Protein AF-0000000080277580 (afdb_homodimer)

Organism: Amycolatopsis orientalis (NCBI:txid31958)

Nearest PDB structures (foldseek):
  2np5-assembly1_A  TM=8.749E-01  e=8.259E-09  Rhodococcus jostii RHA1
  2g3b-assembly1_A  TM=8.606E-01  e=6.725E-07  Rhodococcus jostii RHA1
  2nx4-assembly2_D  TM=8.175E-01  e=4.393E-07  Rhodococcus jostii RHA1
  5nim-assembly1_A  TM=7.765E-01  e=2.569E-05  Mycobacterium tuberculosis
  7w2q-assembly1_B  TM=7.195E-01  e=1.205E-05  Pseudomonas aeruginosa PAO1

Structure (mmCIF, N/CA/C/O backbone):
data_AF-0000000080277580-model_v1
#
loop_
_entity.id
_entity.type
_entity.pdbx_description
1 polymer 'Transcriptional regulator'
#
loop_
_atom_site.group_PDB
_atom_site.id
_atom_site.type_symbol
_atom_site.label_atom_id
_atom_site.label_alt_id
_atom_site.label_comp_id
_atom_site.label_asym_id
_atom_site.label_entity_id
_atom_site.label_seq_id
_atom_site.pdbx_PDB_ins_code
_atom_site.Cartn_x
_atom_site.Cartn_y
_atom_site.Cartn_z
_atom_site.occupancy
_atom_site.B_iso_or_equiv
_atom_site.auth_seq_id
_atom_site.auth_comp_id
_atom_site.auth_asym_id
_atom_site.auth_atom_id
_atom_site.pdbx_PDB_model_num
ATOM 1 N N . MET A 1 1 ? -43.25 19.156 6.129 1 36.81 1 MET A N 1
ATOM 2 C CA . MET A 1 1 ? -42.25 18.453 6.953 1 36.81 1 MET A CA 1
ATOM 3 C C . MET A 1 1 ? -40.844 18.859 6.551 1 36.81 1 MET A C 1
ATOM 5 O O . MET A 1 1 ? -40.531 18.906 5.363 1 36.81 1 MET A O 1
ATOM 9 N N . PRO A 1 2 ? -40.062 19.688 7.156 1 44.84 2 PRO A N 1
ATOM 10 C CA . PRO A 1 2 ? -38.75 20.203 6.73 1 44.84 2 PRO A CA 1
ATOM 11 C C . PRO A 1 2 ? -37.906 19.156 5.988 1 44.84 2 PRO A C 1
ATOM 13 O O . PRO A 1 2 ? -38.062 17.953 6.227 1 44.84 2 PRO A O 1
ATOM 16 N N . LYS A 1 3 ? -37.719 19.312 4.793 1 44.66 3 LYS A N 1
ATOM 17 C CA . LYS A 1 3 ? -37.062 18.344 3.914 1 44.66 3 LYS A CA 1
ATOM 18 C C . LYS A 1 3 ? -35.969 17.562 4.645 1 44.66 3 LYS A C 1
ATOM 20 O O . LYS A 1 3 ? -34.969 18.156 5.066 1 44.66 3 LYS A O 1
ATOM 25 N N . ILE A 1 4 ? -36.094 16.703 5.566 1 46.38 4 ILE A N 1
ATOM 26 C CA . ILE A 1 4 ? -35.156 15.789 6.207 1 46.38 4 ILE A CA 1
ATOM 27 C C . ILE A 1 4 ? -33.969 15.508 5.273 1 46.38 4 ILE A C 1
ATOM 29 O O . ILE A 1 4 ? -34.125 14.758 4.305 1 46.38 4 ILE A O 1
ATOM 33 N N . VAL A 1 5 ? -33.562 16.469 4.613 1 53.25 5 VAL A N 1
ATOM 34 C CA . VAL A 1 5 ? -32.281 16.25 3.963 1 53.25 5 VAL A CA 1
ATOM 35 C C . VAL A 1 5 ? -31.422 15.32 4.82 1 53.25 5 VAL A C 1
ATOM 37 O O . VAL A 1 5 ? -31.094 15.648 5.969 1 53.25 5 VAL A O 1
ATOM 40 N N . ASP A 1 6 ? -31.406 13.906 4.516 1 77.81 6 ASP A N 1
ATOM 41 C CA . ASP A 1 6 ? -30.875 12.734 5.199 1 77.81 6 ASP A CA 1
ATOM 42 C C . ASP A 1 6 ? -29.422 12.961 5.617 1 77.81 6 ASP A C 1
ATOM 44 O O . ASP A 1 6 ? -28.578 13.344 4.793 1 77.81 6 ASP A O 1
ATOM 48 N N . ARG A 1 7 ? -29.203 13.438 6.871 1 89.56 7 ARG A N 1
ATOM 49 C CA . ARG A 1 7 ? -27.922 13.602 7.539 1 89.56 7 ARG A CA 1
ATOM 50 C C . ARG A 1 7 ? -26.859 12.734 6.887 1 89.56 7 ARG A C 1
ATOM 52 O O . ARG A 1 7 ? -25.719 13.18 6.68 1 89.56 7 ARG A O 1
ATOM 59 N N . THR A 1 8 ? -27.344 11.75 6.43 1 91.12 8 THR A N 1
ATOM 60 C CA . THR A 1 8 ? -26.406 10.812 5.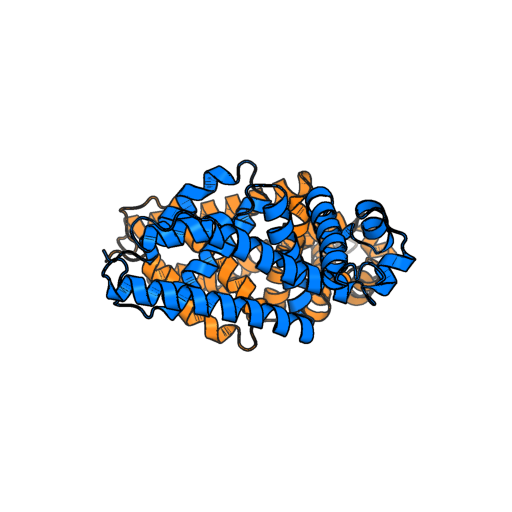809 1 91.12 8 THR A CA 1
ATOM 61 C C . THR A 1 8 ? -26 11.297 4.418 1 91.12 8 THR A C 1
ATOM 63 O O . THR A 1 8 ? -24.844 11.172 4.031 1 91.12 8 THR A O 1
ATOM 66 N N . GLU A 1 9 ? -26.875 11.883 3.746 1 93.31 9 GLU A N 1
ATOM 67 C CA . GLU A 1 9 ? -26.594 12.391 2.41 1 93.31 9 GLU A CA 1
ATOM 68 C C . GLU A 1 9 ? -25.609 13.562 2.467 1 93.31 9 GLU A C 1
ATOM 70 O O . GLU A 1 9 ? -24.719 13.672 1.628 1 93.31 9 GLU A O 1
ATOM 75 N N . ARG A 1 10 ? -25.781 14.391 3.451 1 94.5 10 ARG A N 1
ATOM 76 C CA . ARG A 1 10 ? -24.875 15.523 3.611 1 94.5 10 ARG A CA 1
ATOM 77 C C . ARG A 1 10 ? -23.484 15.062 3.992 1 94.5 10 ARG A C 1
ATOM 79 O O . ARG A 1 10 ? -22.484 15.586 3.477 1 94.5 10 ARG A O 1
ATOM 86 N N . ARG A 1 11 ? -23.438 14.102 4.859 1 96.12 11 ARG A N 1
ATOM 87 C CA . ARG A 1 11 ? -22.156 13.547 5.234 1 96.12 11 ARG A CA 1
ATOM 88 C C . ARG A 1 11 ? -21.438 12.953 4.023 1 96.12 11 ARG A C 1
ATOM 90 O O . ARG A 1 11 ? -20.219 13.102 3.873 1 96.12 11 ARG A O 1
ATOM 97 N N . ARG A 1 12 ? -22.203 12.367 3.146 1 96.25 12 ARG A N 1
ATOM 98 C CA . ARG A 1 12 ? -21.641 11.797 1.924 1 96.25 12 ARG A CA 1
ATOM 99 C C . ARG A 1 12 ? -21.109 12.891 1.013 1 96.25 12 ARG A C 1
ATOM 101 O O . ARG A 1 12 ? -20.016 12.75 0.439 1 96.25 12 ARG A O 1
ATOM 108 N N . GLU A 1 13 ? -21.812 13.898 0.918 1 96.19 13 GLU A N 1
ATOM 109 C CA . GLU A 1 13 ? -21.391 15.023 0.092 1 96.19 13 GLU A CA 1
ATOM 110 C C . GLU A 1 13 ? -20.094 15.625 0.609 1 96.19 13 GLU A C 1
ATOM 112 O O . GLU A 1 13 ? -19.188 15.93 -0.173 1 96.19 13 GLU A O 1
ATOM 117 N N . ILE A 1 14 ? -20.031 15.805 1.875 1 97.56 14 ILE A N 1
ATOM 118 C CA . ILE A 1 14 ? -18.844 16.391 2.512 1 97.56 14 ILE A CA 1
ATOM 119 C C . ILE A 1 14 ? -17.656 15.445 2.342 1 97.56 14 ILE A C 1
ATOM 121 O O . ILE A 1 14 ? -16.562 15.875 1.965 1 97.56 14 ILE A O 1
ATOM 125 N N . ALA A 1 15 ? -17.891 14.195 2.535 1 97.44 15 ALA A N 1
ATOM 126 C CA . ALA A 1 15 ? -16.828 13.211 2.359 1 97.44 15 ALA A CA 1
ATOM 127 C C . ALA A 1 15 ? -16.391 13.125 0.898 1 97.44 15 ALA A C 1
ATOM 129 O O . ALA A 1 15 ? -15.211 12.93 0.604 1 97.44 15 ALA A O 1
ATOM 130 N N . GLY A 1 16 ? -17.375 13.227 0.018 1 97.56 16 GLY A N 1
ATOM 131 C CA . GLY A 1 16 ? -17.047 13.281 -1.399 1 97.56 16 GLY A CA 1
ATOM 132 C C . GLY A 1 16 ? -16.156 14.453 -1.76 1 97.56 16 GLY A C 1
ATOM 133 O O . GLY A 1 16 ? -15.25 14.32 -2.584 1 97.56 16 GLY A O 1
ATOM 134 N N . ALA A 1 17 ? -16.422 15.57 -1.136 1 97.75 17 ALA A N 1
ATOM 135 C CA . ALA A 1 17 ? -15.586 16.75 -1.328 1 97.75 17 ALA A CA 1
ATOM 136 C C . ALA A 1 17 ? -14.156 16.484 -0.866 1 97.75 17 ALA A C 1
ATOM 138 O O . ALA A 1 17 ? -13.195 16.859 -1.539 1 97.75 17 ALA A O 1
ATOM 139 N N . LEU A 1 18 ? -14.047 15.844 0.278 1 97.69 18 LEU A N 1
ATOM 140 C CA . LEU A 1 18 ? -12.727 15.445 0.766 1 97.69 18 LEU A CA 1
ATOM 141 C C . LEU A 1 18 ? -12 14.602 -0.269 1 97.69 18 LEU A C 1
ATOM 143 O O . LEU A 1 18 ? -10.82 14.844 -0.562 1 97.69 18 LEU A O 1
ATOM 147 N N . LEU A 1 19 ? -12.672 13.656 -0.828 1 97.19 19 LEU A N 1
ATOM 148 C CA . LEU A 1 19 ? -12.062 12.758 -1.797 1 97.19 19 LEU A CA 1
ATOM 149 C C . LEU A 1 19 ? -11.633 13.516 -3.049 1 97.19 19 LEU A C 1
ATOM 151 O O . LEU A 1 19 ? -10.57 13.234 -3.619 1 97.19 19 LEU A O 1
ATOM 155 N N . ARG A 1 20 ? -12.375 14.469 -3.439 1 96.69 20 ARG A N 1
ATOM 156 C CA . ARG A 1 20 ? -12.008 15.273 -4.598 1 96.69 20 ARG A CA 1
ATOM 157 C C . ARG A 1 20 ? -10.75 16.078 -4.324 1 96.69 20 ARG A C 1
ATOM 159 O O . ARG A 1 20 ? -9.875 16.188 -5.184 1 96.69 20 ARG A O 1
ATOM 166 N N . ILE A 1 21 ? -10.648 16.609 -3.137 1 96.75 21 ILE A N 1
ATOM 167 C CA . ILE A 1 21 ? -9.453 17.344 -2.752 1 96.75 21 ILE A CA 1
ATOM 168 C C . ILE A 1 21 ? -8.242 16.422 -2.754 1 96.75 21 ILE A C 1
ATOM 170 O O . ILE A 1 21 ? -7.191 16.766 -3.299 1 96.75 21 ILE A O 1
ATOM 174 N N . VAL A 1 22 ? -8.445 15.25 -2.221 1 94.88 22 VAL A N 1
ATOM 175 C CA . VAL A 1 22 ? -7.359 14.281 -2.115 1 94.88 22 VAL A CA 1
ATOM 176 C C . VAL A 1 22 ? -6.891 13.875 -3.512 1 94.88 22 VAL A C 1
ATOM 178 O O . VAL A 1 22 ? -5.688 13.75 -3.758 1 94.88 22 VAL A O 1
ATOM 181 N N . ALA A 1 23 ? -7.789 13.742 -4.414 1 93.06 23 ALA A N 1
ATOM 182 C CA . ALA A 1 23 ? -7.461 13.344 -5.781 1 93.06 23 ALA A CA 1
ATOM 183 C C . ALA A 1 23 ? -6.574 14.391 -6.453 1 93.06 23 ALA A C 1
ATOM 185 O O . ALA A 1 23 ? -5.648 14.047 -7.195 1 93.06 23 ALA A O 1
ATOM 186 N N . ARG A 1 24 ? -6.773 15.602 -6.102 1 92.56 24 ARG A N 1
ATOM 187 C CA . ARG A 1 24 ? -6.117 16.688 -6.812 1 92.56 24 ARG A CA 1
ATOM 188 C C . ARG A 1 24 ? -4.863 17.156 -6.074 1 92.56 24 ARG A C 1
ATOM 190 O O . ARG A 1 24 ? -3.85 17.469 -6.699 1 92.56 24 ARG A O 1
ATOM 197 N N . GLU A 1 25 ? -5.008 17.141 -4.688 1 93.25 25 GLU A N 1
ATOM 198 C CA . GLU A 1 25 ? -3.996 17.859 -3.92 1 93.25 25 GLU A CA 1
ATOM 199 C C . GLU A 1 25 ? -3.377 16.969 -2.848 1 93.25 25 GLU A C 1
ATOM 201 O O . GLU A 1 25 ? -2.381 17.328 -2.223 1 93.25 25 GLU A O 1
ATOM 206 N N . GLY A 1 26 ? -3.906 15.859 -2.668 1 91.5 26 GLY A N 1
ATOM 207 C CA . GLY A 1 26 ? -3.391 14.953 -1.653 1 91.5 26 GLY A CA 1
ATOM 208 C C . GLY A 1 26 ? -4.031 15.156 -0.293 1 91.5 26 GLY A C 1
ATOM 209 O O . GLY A 1 26 ? -4.82 16.078 -0.103 1 91.5 26 GLY A O 1
ATOM 210 N N . VAL A 1 27 ? -3.762 14.305 0.64 1 89.88 27 VAL A N 1
ATOM 211 C CA . VAL A 1 27 ? -4.414 14.258 1.944 1 89.88 27 VAL A CA 1
ATOM 212 C C . VAL A 1 27 ? -3.996 15.469 2.775 1 89.88 27 VAL A C 1
ATOM 214 O O . VAL A 1 27 ? -4.766 15.953 3.605 1 89.88 27 VAL A O 1
ATOM 217 N N . GLU A 1 28 ? -2.836 15.953 2.494 1 86.12 28 GLU A N 1
ATOM 218 C CA . GLU A 1 28 ? -2.303 17.062 3.273 1 86.12 28 GLU A CA 1
ATOM 219 C C . GLU A 1 28 ? -3.102 18.344 3.027 1 86.12 28 GLU A C 1
ATOM 221 O O . GLU A 1 28 ? -3.057 19.281 3.832 1 86.12 28 GLU A O 1
ATOM 226 N N . ALA A 1 29 ? -3.824 18.406 2.012 1 92.44 29 ALA A N 1
ATOM 227 C CA . ALA A 1 29 ? -4.578 19.594 1.631 1 92.44 29 ALA A CA 1
ATOM 228 C C . ALA A 1 29 ? -5.953 19.609 2.293 1 92.44 29 ALA A C 1
ATOM 230 O O . ALA A 1 29 ? -6.691 20.594 2.182 1 92.44 29 ALA A O 1
ATOM 231 N N . VAL A 1 30 ? -6.242 18.578 2.992 1 93.94 30 VAL A N 1
ATOM 232 C CA . VAL A 1 30 ? -7.578 18.453 3.566 1 93.94 30 VAL A CA 1
ATOM 233 C C . VAL A 1 30 ? -7.641 19.203 4.895 1 93.94 30 VAL A C 1
ATOM 235 O O . VAL A 1 30 ? -6.812 18.984 5.781 1 93.94 30 VAL A O 1
ATOM 238 N N . SER A 1 31 ? -8.484 20.078 5 1 94.56 31 SER A N 1
ATOM 239 C CA . SER A 1 31 ? -8.883 20.797 6.207 1 94.56 31 SER A CA 1
ATOM 240 C C . SER A 1 31 ? -10.383 21.047 6.23 1 94.56 31 SER A C 1
ATOM 242 O O . SER A 1 31 ? -11.062 20.891 5.211 1 94.56 31 SER A O 1
ATOM 244 N N . VAL A 1 32 ? -10.859 21.375 7.383 1 94.75 32 VAL A N 1
ATOM 245 C CA . VAL A 1 32 ? -12.266 21.734 7.473 1 94.75 32 VAL A CA 1
ATOM 246 C C . VAL A 1 32 ? -12.586 22.859 6.492 1 94.75 32 VAL A C 1
ATOM 248 O O . VAL A 1 32 ? -13.594 22.812 5.785 1 94.75 32 VAL A O 1
ATOM 251 N N . ARG A 1 33 ? -11.711 23.812 6.398 1 96.12 33 ARG A N 1
ATOM 252 C CA . ARG A 1 33 ? -11.914 24.953 5.52 1 96.12 33 ARG A CA 1
ATOM 253 C C . ARG A 1 33 ? -11.906 24.531 4.055 1 96.12 33 ARG A C 1
ATOM 255 O O . ARG A 1 33 ? -12.805 24.891 3.289 1 96.12 33 ARG A O 1
ATOM 262 N N . SER A 1 34 ? -10.922 23.766 3.615 1 97.25 34 SER A N 1
ATOM 263 C CA . SER A 1 34 ? -10.836 23.359 2.221 1 97.25 34 SER A CA 1
ATOM 264 C C . SER A 1 34 ? -12.023 22.484 1.831 1 97.25 34 SER A C 1
ATOM 266 O O . SER A 1 34 ? -12.547 22.594 0.723 1 97.25 34 SER A O 1
ATOM 268 N N . VAL A 1 35 ? -12.445 21.594 2.738 1 98 35 VAL A N 1
ATOM 269 C CA . VAL A 1 35 ? -13.578 20.719 2.479 1 98 35 VAL A CA 1
ATOM 270 C C . VAL A 1 35 ? -14.859 21.531 2.371 1 98 35 VAL A C 1
ATOM 272 O O . VAL A 1 35 ? -15.703 21.281 1.505 1 98 35 VAL A O 1
ATOM 275 N N . ALA A 1 36 ? -14.977 22.484 3.275 1 97.56 36 ALA A N 1
ATOM 276 C CA . ALA A 1 36 ? -16.141 23.375 3.244 1 97.56 36 ALA A CA 1
ATOM 277 C C . ALA A 1 36 ? -16.25 24.094 1.901 1 97.56 36 ALA A C 1
ATOM 279 O O . ALA A 1 36 ? -17.312 24.078 1.265 1 97.56 36 ALA A O 1
ATOM 280 N N . VAL A 1 37 ? -15.188 24.641 1.445 1 98 37 VAL A N 1
ATOM 281 C CA . VAL A 1 37 ? -15.141 25.359 0.177 1 98 37 VAL A CA 1
ATOM 282 C C . VAL A 1 37 ? -15.492 24.422 -0.969 1 98 37 VAL A C 1
ATOM 284 O O . VAL A 1 37 ? -16.312 24.75 -1.822 1 98 37 VAL A O 1
ATOM 287 N N . GLU A 1 38 ? -14.953 23.266 -0.983 1 97.56 38 GLU A N 1
ATOM 288 C CA . GLU A 1 38 ? -15.18 22.281 -2.039 1 97.56 38 GLU A CA 1
ATOM 289 C C . GLU A 1 38 ? -16.641 21.812 -2.066 1 97.56 38 GLU A C 1
ATOM 291 O O . GLU A 1 38 ? -17.188 21.547 -3.135 1 97.56 38 GLU A O 1
ATOM 296 N N . ALA A 1 39 ? -17.234 21.734 -0.911 1 97.31 39 ALA A N 1
ATOM 297 C CA . ALA A 1 39 ? -18.594 21.234 -0.778 1 97.31 39 ALA A CA 1
ATOM 298 C C . ALA A 1 39 ? -19.625 22.344 -0.945 1 97.31 39 ALA A C 1
ATOM 300 O O . ALA A 1 39 ? -20.828 22.109 -0.945 1 97.31 39 ALA A O 1
ATOM 301 N N . GLY A 1 40 ? -19.141 23.594 -1 1 97.56 40 GLY A N 1
ATOM 302 C CA . GLY A 1 40 ? -20.047 24.719 -1.091 1 97.56 40 GLY A CA 1
ATOM 303 C C . GLY A 1 40 ? -20.797 25 0.205 1 97.56 40 GLY A C 1
ATOM 304 O O . GLY A 1 40 ? -21.969 25.344 0.191 1 97.56 40 GLY A O 1
ATOM 305 N N . LEU A 1 41 ? -20.125 24.719 1.245 1 97.06 41 LEU A N 1
ATOM 306 C CA . LEU A 1 41 ? -20.688 24.906 2.576 1 97.06 41 LEU A CA 1
ATOM 307 C C . LEU A 1 41 ? -19.844 25.859 3.398 1 97.06 41 LEU A C 1
ATOM 309 O O . LEU A 1 41 ? -18.719 26.188 3.008 1 97.06 41 LEU A O 1
ATOM 313 N N . SER A 1 42 ? -20.391 26.297 4.539 1 95.94 42 SER A N 1
ATOM 314 C CA . SER A 1 42 ? -19.594 27.016 5.523 1 95.94 42 SER A CA 1
ATOM 315 C C . SER A 1 42 ? -18.797 26.047 6.402 1 95.94 42 SER A C 1
ATOM 317 O O . SER A 1 42 ? -19.172 24.891 6.555 1 95.94 42 SER A O 1
ATOM 319 N N . ALA A 1 43 ? -17.703 26.531 6.965 1 95.06 43 ALA A N 1
ATOM 320 C CA . ALA A 1 43 ? -16.938 25.734 7.906 1 95.06 43 ALA A CA 1
ATOM 321 C C . ALA A 1 43 ? -17.797 25.266 9.07 1 95.06 43 ALA A C 1
ATOM 323 O O . ALA A 1 43 ? -17.672 24.125 9.531 1 95.06 43 ALA A O 1
ATOM 324 N N . GLY A 1 44 ? -18.672 26.109 9.508 1 94.88 44 GLY A N 1
ATOM 325 C CA . GLY A 1 44 ? -19.578 25.75 10.586 1 94.88 44 GLY A CA 1
ATOM 326 C C . GLY A 1 44 ? -20.531 24.625 10.227 1 94.88 44 GLY A C 1
ATOM 327 O O . GLY A 1 44 ? -20.812 23.75 11.055 1 94.88 44 GLY A O 1
ATOM 328 N N . ALA A 1 45 ? -21 24.641 9.078 1 94.75 45 ALA A N 1
ATOM 329 C CA . ALA A 1 45 ? -21.875 23.578 8.609 1 94.75 45 ALA A CA 1
ATOM 330 C C . ALA A 1 45 ? -21.156 22.234 8.602 1 94.75 45 ALA A C 1
ATOM 332 O O . ALA A 1 45 ? -21.719 21.219 9.023 1 94.75 45 ALA A O 1
ATOM 333 N N . VAL A 1 46 ? -19.922 22.172 8.117 1 96.62 46 VAL A N 1
ATOM 334 C CA . VAL A 1 46 ? -19.125 20.953 8.102 1 96.62 46 VAL A CA 1
ATOM 335 C C . VAL A 1 46 ? -18.938 20.438 9.531 1 96.62 46 VAL A C 1
ATOM 337 O O . VAL A 1 46 ? -19.047 19.25 9.789 1 96.62 46 VAL A O 1
ATOM 340 N N . GLN A 1 47 ? -18.75 21.344 10.398 1 95.62 47 GLN A N 1
ATOM 341 C CA . GLN A 1 47 ? -18.484 20.984 11.789 1 95.62 47 GLN A CA 1
ATOM 342 C C . GLN A 1 47 ? -19.719 20.391 12.461 1 95.62 47 GLN A C 1
ATOM 344 O O . GLN A 1 47 ? -19.609 19.609 13.398 1 95.62 47 GLN A O 1
ATOM 349 N N . LYS A 1 48 ? -20.875 20.766 11.977 1 95.56 48 LYS A N 1
ATOM 350 C CA . LYS A 1 48 ? -22.125 20.203 12.492 1 95.56 48 LYS A CA 1
ATOM 351 C C . LYS A 1 48 ? -22.219 18.719 12.164 1 95.56 48 LYS A C 1
ATOM 353 O O . LYS A 1 48 ? -22.812 17.953 12.922 1 95.56 48 LYS A O 1
ATOM 358 N N . TYR A 1 49 ? -21.578 18.328 11.117 1 96.06 49 TYR A N 1
ATOM 359 C CA . TYR A 1 49 ? -21.703 16.953 10.656 1 96.06 49 TYR A CA 1
ATOM 360 C C . TYR A 1 49 ? -20.5 16.125 11.078 1 96.06 49 TYR A C 1
ATOM 362 O O . TYR A 1 49 ? -20.609 14.898 11.211 1 96.06 49 TYR A O 1
ATOM 370 N N . PHE A 1 50 ? -19.375 16.766 11.211 1 96.69 50 PHE A N 1
ATOM 371 C CA . PHE A 1 50 ? -18.156 16.094 11.633 1 96.69 50 PHE A CA 1
ATOM 372 C C . PHE A 1 50 ? -17.453 16.875 12.734 1 96.69 50 PHE A C 1
ATOM 374 O O . PHE A 1 50 ? -16.953 17.984 12.484 1 96.69 50 PHE A O 1
ATOM 381 N N . SER A 1 51 ? -17.312 16.203 13.812 1 93.12 51 SER A N 1
ATOM 382 C CA . SER A 1 51 ? -16.766 16.875 14.992 1 93.12 51 SER A CA 1
ATOM 383 C C . SER A 1 51 ? -15.258 17.047 14.891 1 93.12 51 SER A C 1
ATOM 385 O O . SER A 1 51 ? -14.695 17.984 15.461 1 93.12 51 SER A O 1
ATOM 387 N N . THR A 1 52 ? -14.641 16.062 14.18 1 92.06 52 THR A N 1
ATOM 388 C CA . THR A 1 52 ? -13.188 16.125 14.039 1 92.06 52 THR A CA 1
ATOM 389 C C . THR A 1 52 ? -12.758 15.758 12.625 1 92.06 52 THR A C 1
ATOM 391 O O . THR A 1 52 ? -13.523 15.141 11.875 1 92.06 52 THR A O 1
ATOM 394 N N . LYS A 1 53 ? -11.594 16.156 12.297 1 89.62 53 LYS A N 1
ATOM 395 C CA . LYS A 1 53 ? -10.992 15.766 11.023 1 89.62 53 LYS A CA 1
ATOM 396 C C . LYS A 1 53 ? -10.906 14.242 10.906 1 89.62 53 LYS A C 1
ATOM 398 O O . LYS A 1 53 ? -11.117 13.68 9.828 1 89.62 53 LYS A O 1
ATOM 403 N N . GLU A 1 54 ? -10.703 13.609 11.984 1 88.62 54 GLU A N 1
ATOM 404 C CA . GLU A 1 54 ? -10.617 12.156 12.031 1 88.62 54 GLU A CA 1
ATOM 405 C C . GLU A 1 54 ? -11.961 11.508 11.688 1 88.62 54 GLU A C 1
ATOM 407 O O . GLU A 1 54 ? -12.008 10.531 10.938 1 88.62 54 GLU A O 1
ATOM 412 N N . ASP A 1 55 ? -12.938 12.062 12.219 1 93.56 55 ASP A N 1
ATOM 413 C CA . ASP A 1 55 ? -14.273 11.562 11.906 1 93.56 55 ASP A CA 1
ATOM 414 C C . ASP A 1 55 ? -14.57 11.688 10.414 1 93.56 55 ASP A C 1
ATOM 416 O O . ASP A 1 55 ? -15.164 10.789 9.82 1 93.56 55 ASP A O 1
ATOM 420 N N . LEU A 1 56 ? -14.188 12.805 9.922 1 95 56 LEU A N 1
ATOM 421 C CA . LEU A 1 56 ? -14.383 13.047 8.5 1 95 56 LEU A CA 1
ATOM 422 C C . LEU A 1 56 ? -13.609 12.039 7.66 1 95 56 LEU A C 1
ATOM 424 O O . LEU A 1 56 ? -14.148 11.461 6.719 1 95 56 LEU A O 1
ATOM 428 N N . PHE A 1 57 ? -12.406 11.742 8 1 92.38 57 PHE A N 1
ATOM 429 C CA . PHE A 1 57 ? -11.578 10.797 7.266 1 92.38 57 PHE A CA 1
ATOM 430 C C . PHE A 1 57 ? -12.117 9.383 7.391 1 92.38 57 PHE A C 1
ATOM 432 O O . PHE A 1 57 ? -12.141 8.633 6.41 1 92.38 57 PHE A O 1
ATOM 439 N N . ARG A 1 58 ? -12.539 9.023 8.523 1 92.75 58 ARG A N 1
ATOM 440 C CA . ARG A 1 58 ? -13.117 7.699 8.719 1 92.75 58 ARG A CA 1
ATOM 441 C C . ARG A 1 58 ? -14.352 7.504 7.836 1 92.75 58 ARG A C 1
ATOM 443 O O . ARG A 1 58 ? -14.508 6.449 7.215 1 92.75 58 ARG A O 1
ATOM 450 N N . PHE A 1 59 ? -15.117 8.516 7.828 1 95.56 59 PHE A N 1
ATOM 451 C CA . PHE A 1 59 ? -16.312 8.43 6.992 1 95.56 59 PHE A CA 1
ATOM 452 C C . PHE A 1 59 ? -15.93 8.375 5.516 1 95.56 59 PHE A C 1
ATOM 454 O O . PHE A 1 59 ? -16.562 7.66 4.734 1 95.56 59 PHE A O 1
ATOM 461 N N . ALA A 1 60 ? -14.938 9.133 5.121 1 95.94 60 ALA A N 1
ATOM 462 C CA . ALA A 1 60 ? -14.461 9.086 3.742 1 95.94 60 ALA A CA 1
ATOM 463 C C . ALA A 1 60 ? -13.977 7.684 3.371 1 95.94 60 ALA A C 1
ATOM 465 O O . ALA A 1 60 ? -14.234 7.207 2.266 1 95.94 60 ALA A O 1
ATOM 466 N N . LEU A 1 61 ? -13.32 7.031 4.258 1 93.75 61 LEU A N 1
ATOM 467 C CA . LEU A 1 61 ? -12.875 5.66 4.031 1 93.75 61 LEU A CA 1
ATOM 468 C C . LEU A 1 61 ? -14.07 4.727 3.84 1 93.75 61 LEU A C 1
ATOM 470 O O . LEU A 1 61 ? -14.07 3.893 2.932 1 93.75 61 LEU A O 1
ATOM 474 N N . ASP A 1 62 ? -15.055 4.887 4.668 1 93.56 62 ASP A N 1
ATOM 475 C CA . ASP A 1 62 ? -16.281 4.105 4.512 1 93.56 62 ASP A CA 1
ATOM 476 C C . ASP A 1 62 ? -16.922 4.359 3.148 1 93.56 62 ASP A C 1
ATOM 478 O O . ASP A 1 62 ? -17.422 3.43 2.514 1 93.56 62 ASP A O 1
ATOM 482 N N . LEU A 1 63 ? -16.875 5.574 2.805 1 95.5 63 LEU A N 1
ATOM 483 C CA . LEU A 1 63 ? -17.469 5.965 1.532 1 95.5 63 LEU A CA 1
ATOM 484 C C . LEU A 1 63 ? -16.75 5.297 0.367 1 95.5 63 LEU A C 1
ATOM 486 O O . LEU A 1 63 ? -17.375 4.941 -0.634 1 95.5 63 LEU A O 1
ATOM 490 N N . THR A 1 64 ? -15.43 5.121 0.454 1 95.31 64 THR A N 1
ATOM 491 C CA . THR A 1 64 ? -14.703 4.426 -0.597 1 95.31 64 THR A CA 1
ATOM 492 C C . THR A 1 64 ? -15.203 2.994 -0.749 1 95.31 64 THR A C 1
ATOM 494 O O . THR A 1 64 ? -15.305 2.48 -1.865 1 95.31 64 THR A O 1
ATOM 497 N N . SER A 1 65 ? -15.523 2.293 0.352 1 92.56 65 SER A N 1
ATOM 498 C CA . SER A 1 65 ? -16.094 0.948 0.309 1 92.56 65 SER A CA 1
ATOM 499 C C . SER A 1 65 ? -17.453 0.944 -0.38 1 92.56 65 SER A C 1
ATOM 501 O O . SER A 1 65 ? -17.75 0.047 -1.17 1 92.56 65 SER A O 1
ATOM 503 N N . GLU A 1 66 ? -18.188 1.97 -0.082 1 93.62 66 GLU A N 1
ATOM 504 C CA . GLU A 1 66 ? -19.516 2.092 -0.7 1 93.62 66 GLU A CA 1
ATOM 505 C C . GLU A 1 66 ? -19.406 2.277 -2.211 1 93.62 66 GLU A C 1
ATOM 507 O O . GLU A 1 66 ? -20.156 1.68 -2.973 1 93.62 66 GLU A O 1
ATOM 512 N N . PHE A 1 67 ? -18.531 3.146 -2.592 1 95.06 67 PHE A N 1
ATOM 513 C CA . PHE A 1 67 ? -18.312 3.383 -4.016 1 95.06 67 PHE A CA 1
ATOM 514 C C . PHE A 1 67 ? -17.906 2.096 -4.723 1 95.06 67 PHE A C 1
ATOM 516 O O . PHE A 1 67 ? -18.406 1.804 -5.816 1 95.06 67 PHE A O 1
ATOM 523 N N . LEU A 1 68 ? -17.062 1.312 -4.133 1 94.06 68 LEU A N 1
ATOM 524 C CA . LEU A 1 68 ? -16.641 0.052 -4.727 1 94.06 68 LEU A CA 1
ATOM 525 C C . LEU A 1 68 ? -17.797 -0.923 -4.844 1 94.06 68 LEU A C 1
ATOM 527 O O . LEU A 1 68 ? -17.969 -1.563 -5.883 1 94.06 68 LEU A O 1
ATOM 531 N N . GLU A 1 69 ? -18.562 -0.998 -3.799 1 92.62 69 GLU A N 1
ATOM 532 C CA . GLU A 1 69 ? -19.734 -1.871 -3.814 1 92.62 69 GLU A CA 1
ATOM 533 C C . GLU A 1 69 ? -20.719 -1.468 -4.918 1 92.62 69 GLU A C 1
ATOM 535 O O . GLU A 1 69 ? -21.281 -2.326 -5.594 1 92.62 69 GLU A O 1
ATOM 540 N N . GLN A 1 70 ? -20.859 -0.191 -5.086 1 94.94 70 GLN A N 1
ATOM 541 C CA . GLN A 1 70 ? -21.75 0.311 -6.133 1 94.94 70 GLN A CA 1
ATOM 542 C C . GLN A 1 70 ? -21.234 -0.07 -7.52 1 94.94 70 GLN A C 1
ATOM 544 O O . GLN A 1 70 ? -22.016 -0.469 -8.391 1 94.94 70 GLN A O 1
ATOM 549 N N . ARG A 1 71 ? -19.938 0.065 -7.727 1 95.25 71 ARG A N 1
ATOM 550 C CA . ARG A 1 71 ? -19.359 -0.343 -9 1 95.25 71 ARG A CA 1
ATOM 551 C C . ARG A 1 71 ? -19.547 -1.84 -9.234 1 95.25 71 ARG A C 1
ATOM 553 O O . ARG A 1 71 ? -19.828 -2.271 -10.352 1 95.25 71 ARG A O 1
ATOM 560 N N . TRP A 1 72 ? -19.391 -2.625 -8.172 1 92.69 72 TRP A N 1
ATOM 561 C CA . TRP A 1 72 ? -19.547 -4.074 -8.266 1 92.69 72 TRP A CA 1
ATOM 562 C C . TRP A 1 72 ? -20.969 -4.457 -8.633 1 92.69 72 TRP A C 1
ATOM 564 O O . TRP A 1 72 ? -21.188 -5.422 -9.367 1 92.69 72 TRP A O 1
ATOM 574 N N . GLU A 1 73 ? -21.938 -3.682 -8.18 1 92.69 73 GLU A N 1
ATOM 575 C CA . GLU A 1 73 ? -23.359 -3.977 -8.406 1 92.69 73 GLU A CA 1
ATOM 576 C C . GLU A 1 73 ? -23.719 -3.811 -9.875 1 92.69 73 GLU A C 1
ATOM 578 O O . GLU A 1 73 ? -24.672 -4.438 -10.359 1 92.69 73 GLU A O 1
ATOM 583 N N . THR A 1 74 ? -23.016 -3.033 -10.578 1 92.88 74 THR A N 1
ATOM 584 C CA . THR A 1 74 ? -23.391 -2.713 -11.961 1 92.88 74 THR A CA 1
ATOM 585 C C . THR A 1 74 ? -22.562 -3.541 -12.945 1 92.88 74 THR A C 1
ATOM 587 O O . THR A 1 74 ? -22.734 -3.424 -14.156 1 92.88 74 THR A O 1
ATOM 590 N N . LEU A 1 75 ? -21.719 -4.348 -12.398 1 92.5 75 LEU A N 1
ATOM 591 C CA . LEU A 1 75 ? -20.828 -5.109 -13.273 1 92.5 75 LEU A CA 1
ATOM 592 C C . LEU A 1 75 ? -21.578 -6.246 -13.953 1 92.5 75 LEU A C 1
ATOM 594 O O . LEU A 1 75 ? -22.469 -6.855 -13.359 1 92.5 75 LEU A O 1
ATOM 598 N N . ASP A 1 76 ? -21.203 -6.465 -15.203 1 90.56 76 ASP A N 1
ATOM 599 C CA . ASP A 1 76 ? -21.656 -7.652 -15.914 1 90.56 76 ASP A CA 1
ATOM 600 C C . ASP A 1 76 ? -21.234 -8.93 -15.195 1 90.56 76 ASP A C 1
ATOM 602 O O . ASP A 1 76 ? -20.047 -9.156 -14.977 1 90.56 76 ASP A O 1
ATOM 606 N N . ARG A 1 77 ? -22.156 -9.727 -14.812 1 87.75 77 ARG A N 1
ATOM 607 C CA . ARG A 1 77 ? -21.875 -10.922 -14.023 1 87.75 77 ARG A CA 1
ATOM 608 C C . ARG A 1 77 ? -21.828 -12.164 -14.906 1 87.75 77 ARG A C 1
ATOM 610 O O . ARG A 1 77 ? -21.812 -13.289 -14.398 1 87.75 77 ARG A O 1
ATOM 617 N N . SER A 1 78 ? -21.797 -11.977 -16.141 1 89 78 SER A N 1
ATOM 618 C CA . SER A 1 78 ? -21.75 -13.109 -17.062 1 89 78 SER A CA 1
ATOM 619 C C . SER A 1 78 ? -20.344 -13.711 -17.125 1 89 78 SER A C 1
ATOM 621 O O . SER A 1 78 ? -19.375 -13.07 -16.75 1 89 78 SER A O 1
ATOM 623 N N . GLY A 1 79 ? -20.219 -15.023 -17.547 1 87 79 GLY A N 1
ATOM 624 C CA . GLY A 1 79 ? -18.938 -15.703 -17.688 1 87 79 GLY A CA 1
ATOM 625 C C . GLY A 1 79 ? -18.562 -16.531 -16.484 1 87 79 GLY A C 1
ATOM 626 O O . GLY A 1 79 ? -19.391 -16.75 -15.594 1 87 79 GLY A O 1
ATOM 627 N N . ASP A 1 80 ? -17.312 -17.016 -16.484 1 87.19 80 ASP A N 1
ATOM 628 C CA . ASP A 1 80 ? -16.891 -17.844 -15.359 1 87.19 80 ASP A CA 1
ATOM 629 C C . ASP A 1 80 ? -16.469 -16.969 -14.172 1 87.19 80 ASP A C 1
ATOM 631 O O . ASP A 1 80 ? -16.297 -15.766 -14.305 1 87.19 80 ASP A O 1
ATOM 635 N N . LEU A 1 81 ? -16.422 -17.562 -13.055 1 89.12 81 LEU A N 1
ATOM 636 C CA . LEU A 1 81 ? -16.203 -16.891 -11.781 1 89.12 81 LEU A CA 1
ATOM 637 C C . LEU A 1 81 ? -14.828 -16.234 -11.734 1 89.12 81 LEU A C 1
ATOM 639 O O . LEU A 1 81 ? -14.641 -15.211 -11.07 1 89.12 81 LEU A O 1
ATOM 643 N N . LEU A 1 82 ? -13.883 -16.781 -12.484 1 89.12 82 LEU A N 1
ATOM 644 C CA . LEU A 1 82 ? -12.555 -16.172 -12.539 1 89.12 82 LEU A CA 1
ATOM 645 C C . LEU A 1 82 ? -12.594 -14.852 -13.297 1 89.12 82 LEU A C 1
ATOM 647 O O . LEU A 1 82 ? -12.016 -13.859 -12.852 1 89.12 82 LEU A O 1
ATOM 651 N N . ASP A 1 83 ? -13.297 -14.805 -14.391 1 90.31 83 ASP A N 1
ATOM 652 C CA . ASP A 1 83 ? -13.461 -13.578 -15.156 1 90.31 83 ASP A CA 1
ATOM 653 C C . ASP A 1 83 ? -14.172 -12.508 -14.328 1 90.31 83 ASP A C 1
ATOM 655 O O . ASP A 1 83 ? -13.805 -11.328 -14.375 1 90.31 83 ASP A O 1
ATOM 659 N N . LEU A 1 84 ? -15.156 -12.953 -13.664 1 91.56 84 LEU A N 1
ATOM 660 C CA . LEU A 1 84 ? -15.891 -12.031 -12.805 1 91.56 84 LEU A CA 1
ATOM 661 C C . LEU A 1 84 ? -14.992 -11.477 -11.703 1 91.56 84 LEU A C 1
ATOM 663 O O . LEU A 1 84 ? -15.016 -10.273 -11.43 1 91.56 84 LEU A O 1
ATOM 667 N N . LEU A 1 85 ? -14.188 -12.281 -11.086 1 92.94 85 LEU A N 1
ATOM 668 C CA . LEU A 1 85 ? -13.266 -11.844 -10.047 1 92.94 85 LEU A CA 1
ATOM 669 C C . LEU A 1 85 ? -12.297 -10.797 -10.586 1 92.94 85 LEU A C 1
ATOM 671 O O . LEU A 1 85 ? -12.031 -9.789 -9.938 1 92.94 85 LEU A O 1
ATOM 675 N N . LEU A 1 86 ? -11.828 -11.023 -11.773 1 93.88 86 LEU A N 1
ATOM 676 C CA . LEU A 1 86 ? -10.891 -10.086 -12.391 1 93.88 86 LEU A CA 1
ATOM 677 C C . LEU A 1 86 ? -11.562 -8.75 -12.664 1 93.88 86 LEU A C 1
ATOM 679 O O . LEU A 1 86 ? -10.953 -7.691 -12.469 1 93.88 86 LEU A O 1
ATOM 683 N N . ARG A 1 87 ? -12.805 -8.781 -13.062 1 94.81 87 ARG A N 1
ATOM 684 C CA . ARG A 1 87 ? -13.547 -7.543 -13.266 1 94.81 87 ARG A CA 1
ATOM 685 C C . ARG A 1 87 ? -13.734 -6.801 -11.945 1 94.81 87 ARG A C 1
ATOM 687 O O . ARG A 1 87 ? -13.602 -5.578 -11.891 1 94.81 87 ARG A O 1
ATOM 694 N N . LEU A 1 88 ? -14.078 -7.547 -10.914 1 93.88 88 LEU A N 1
ATOM 695 C CA . LEU A 1 88 ? -14.258 -6.961 -9.594 1 93.88 88 LEU A CA 1
ATOM 696 C C . LEU A 1 88 ? -12.969 -6.301 -9.109 1 93.88 88 LEU A C 1
ATOM 698 O O . LEU A 1 88 ? -12.992 -5.156 -8.648 1 93.88 88 LEU A O 1
ATOM 702 N N . VAL A 1 89 ? -11.82 -6.98 -9.281 1 96.25 89 VAL A N 1
ATOM 703 C CA . VAL A 1 89 ? -10.516 -6.469 -8.859 1 96.25 89 VAL A CA 1
ATOM 704 C C . VAL A 1 89 ? -10.164 -5.223 -9.672 1 96.25 89 VAL A C 1
ATOM 706 O O . VAL A 1 89 ? -9.656 -4.242 -9.125 1 96.25 89 VAL A O 1
ATOM 709 N N . THR A 1 90 ? -10.484 -5.227 -10.945 1 96.5 90 THR A N 1
ATOM 710 C CA . THR A 1 90 ? -10.172 -4.109 -11.828 1 96.5 90 THR A CA 1
ATOM 711 C C . THR A 1 90 ? -10.906 -2.846 -11.383 1 96.5 90 THR A C 1
ATOM 713 O O . THR A 1 90 ? -10.367 -1.741 -11.484 1 96.5 90 THR A O 1
ATOM 716 N N . GLU A 1 91 ? -12.062 -2.975 -10.773 1 96.12 91 GLU A N 1
ATOM 717 C CA . GLU A 1 91 ? -12.859 -1.837 -10.328 1 96.12 91 GLU A CA 1
ATOM 718 C C . GLU A 1 91 ? -12.211 -1.15 -9.125 1 96.12 91 GLU A C 1
ATOM 720 O O . GLU A 1 91 ? -12.586 -0.031 -8.773 1 96.12 91 GLU A O 1
ATOM 725 N N . ALA A 1 92 ? -11.297 -1.823 -8.523 1 96.38 92 ALA A N 1
ATOM 726 C CA . ALA A 1 92 ? -10.625 -1.261 -7.352 1 96.38 92 ALA A CA 1
ATOM 727 C C . ALA A 1 92 ? -9.328 -0.559 -7.746 1 96.38 92 ALA A C 1
ATOM 729 O O . ALA A 1 92 ? -8.672 0.053 -6.906 1 96.38 92 ALA A O 1
ATOM 730 N N . MET A 1 93 ? -8.93 -0.636 -9.047 1 98.25 93 MET A N 1
ATOM 731 C CA . MET A 1 93 ? -7.676 -0.045 -9.5 1 98.25 93 MET A CA 1
ATOM 732 C C . MET A 1 93 ? -7.836 1.45 -9.75 1 98.25 93 MET A C 1
ATOM 734 O O . MET A 1 93 ? 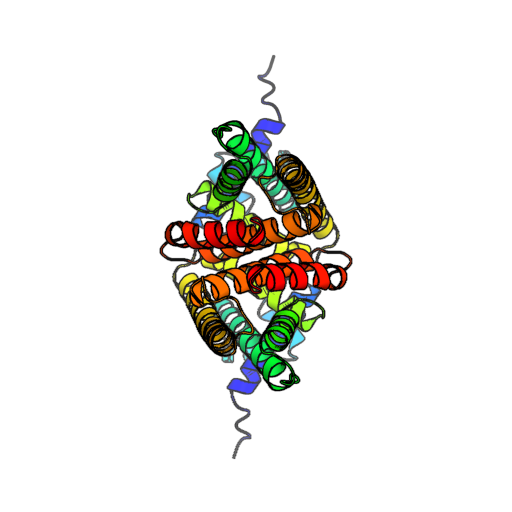-8.891 1.896 -10.219 1 98.25 93 MET A O 1
ATOM 738 N N . PRO A 1 94 ? -6.828 2.242 -9.422 1 97.75 94 PRO A N 1
ATOM 739 C CA . PRO A 1 94 ? -6.898 3.701 -9.539 1 97.75 94 PRO A CA 1
ATOM 740 C C . PRO A 1 94 ? -6.785 4.184 -10.984 1 97.75 94 PRO A C 1
ATOM 742 O O . PRO A 1 94 ? -5.836 4.891 -11.328 1 97.75 94 PRO A O 1
ATOM 745 N N . LEU A 1 95 ? -7.812 3.949 -11.789 1 97.25 95 LEU A N 1
ATOM 746 C CA . LEU A 1 95 ? -7.742 4.168 -13.227 1 97.25 95 LEU A CA 1
ATOM 747 C C . LEU A 1 95 ? -8.539 5.406 -13.633 1 97.25 95 LEU A C 1
ATOM 749 O O . LEU A 1 95 ? -8.609 5.746 -14.812 1 97.25 95 LEU A O 1
ATOM 753 N N . ASP A 1 96 ? -9.156 6.074 -12.688 1 95.69 96 ASP A N 1
ATOM 754 C CA . ASP A 1 96 ? -9.781 7.383 -12.875 1 95.69 96 ASP A CA 1
ATOM 755 C C . ASP A 1 96 ? -9.672 8.227 -11.602 1 95.69 96 ASP A C 1
ATOM 757 O O . ASP A 1 96 ? -9.125 7.777 -10.602 1 95.69 96 ASP A O 1
ATOM 761 N N . GLU A 1 97 ? -10.18 9.406 -11.688 1 94.38 97 GLU A N 1
ATOM 762 C CA . GLU A 1 97 ? -9.945 10.375 -10.617 1 94.38 97 GLU A CA 1
ATOM 763 C C . GLU A 1 97 ? -10.547 9.898 -9.297 1 94.38 97 GLU A C 1
ATOM 765 O O . GLU A 1 97 ? -9.906 9.977 -8.25 1 94.38 97 GLU A O 1
ATOM 770 N N . GLN A 1 98 ? -11.711 9.367 -9.344 1 95 98 GLN A N 1
ATOM 771 C CA . GLN A 1 98 ? -12.391 8.898 -8.141 1 95 98 GLN A CA 1
ATOM 772 C C . GLN A 1 98 ? -11.648 7.719 -7.516 1 95 98 GLN A C 1
ATOM 774 O O . GLN A 1 98 ? -11.383 7.707 -6.312 1 95 98 GLN A O 1
ATOM 779 N N . ARG A 1 99 ? -11.32 6.762 -8.32 1 97.12 99 ARG A N 1
ATOM 780 C CA . ARG A 1 99 ? -10.641 5.57 -7.812 1 97.12 99 ARG A CA 1
ATOM 781 C C . ARG A 1 99 ? -9.234 5.902 -7.32 1 97.12 99 ARG A C 1
ATOM 783 O O . ARG A 1 99 ? -8.758 5.316 -6.348 1 97.12 99 ARG A O 1
ATOM 790 N N . ARG A 1 100 ? -8.656 6.812 -7.98 1 96.44 100 ARG A N 1
ATOM 791 C CA . ARG A 1 100 ? -7.363 7.285 -7.492 1 96.44 100 ARG A CA 1
ATOM 792 C C . ARG A 1 100 ? -7.488 7.879 -6.094 1 96.44 100 ARG A C 1
ATOM 794 O O . ARG A 1 100 ? -6.691 7.57 -5.207 1 96.44 100 ARG A O 1
ATOM 801 N N . ALA A 1 101 ? -8.469 8.734 -5.906 1 96.75 101 ALA A N 1
ATOM 802 C CA . ALA A 1 101 ? -8.703 9.328 -4.59 1 96.75 101 ALA A CA 1
ATOM 803 C C . ALA A 1 101 ? -8.906 8.25 -3.531 1 96.75 101 ALA A C 1
ATOM 805 O O . ALA A 1 101 ? -8.406 8.359 -2.412 1 96.75 101 ALA A O 1
ATOM 806 N N . GLU A 1 102 ? -9.633 7.223 -3.918 1 96.75 102 GLU A N 1
ATOM 807 C CA . GLU A 1 102 ? -9.914 6.129 -2.996 1 96.75 102 GLU A CA 1
ATOM 808 C C . GLU A 1 102 ? -8.633 5.434 -2.549 1 96.75 102 GLU A C 1
ATOM 810 O O . GLU A 1 102 ? -8.414 5.242 -1.352 1 96.75 102 GLU A O 1
ATOM 815 N N . VAL A 1 103 ? -7.777 5.125 -3.488 1 96.75 103 VAL A N 1
ATOM 816 C CA . VAL A 1 103 ? -6.543 4.41 -3.174 1 96.75 103 VAL A CA 1
ATOM 817 C C . VAL A 1 103 ? -5.609 5.32 -2.379 1 96.75 103 VAL A C 1
ATOM 819 O O . VAL A 1 103 ? -4.938 4.871 -1.446 1 96.75 103 VAL A O 1
ATOM 822 N N . ILE A 1 104 ? -5.578 6.602 -2.688 1 95.81 104 ILE A N 1
ATOM 823 C CA . ILE A 1 104 ? -4.734 7.547 -1.968 1 95.81 104 ILE A CA 1
ATOM 824 C C . ILE A 1 104 ? -5.168 7.617 -0.505 1 95.81 104 ILE A C 1
ATOM 826 O O . ILE A 1 104 ? -4.336 7.523 0.4 1 95.81 104 ILE A O 1
ATOM 830 N N . VAL A 1 105 ? -6.465 7.758 -0.242 1 94.19 105 VAL A N 1
ATOM 831 C CA . VAL A 1 105 ? -6.977 7.891 1.118 1 94.19 105 VAL A CA 1
ATOM 832 C C . VAL A 1 105 ? -6.719 6.602 1.897 1 94.19 105 VAL A C 1
ATOM 834 O O . VAL A 1 105 ? -6.355 6.645 3.074 1 94.19 105 VAL A O 1
ATOM 837 N N . ILE A 1 106 ? -6.859 5.477 1.244 1 93.88 106 ILE A N 1
ATOM 838 C CA . ILE A 1 106 ? -6.645 4.191 1.901 1 93.88 106 ILE A CA 1
ATOM 839 C C . ILE A 1 106 ? -5.184 4.062 2.316 1 93.88 106 ILE A C 1
ATOM 841 O O . ILE A 1 106 ? -4.883 3.689 3.453 1 93.88 106 ILE A O 1
ATOM 845 N N . ASN A 1 107 ? -4.266 4.406 1.44 1 93 107 ASN A N 1
ATOM 846 C CA . ASN A 1 107 ? -2.84 4.348 1.756 1 93 107 ASN A CA 1
ATOM 847 C C . ASN A 1 107 ? -2.482 5.285 2.906 1 93 107 ASN A C 1
ATOM 849 O O . ASN A 1 107 ? -1.794 4.883 3.846 1 93 107 ASN A O 1
ATOM 853 N N . ALA A 1 108 ? -2.971 6.496 2.799 1 90.38 108 ALA A N 1
ATOM 854 C CA . ALA A 1 108 ? -2.676 7.5 3.822 1 90.38 108 ALA A CA 1
ATOM 855 C C . ALA A 1 108 ? -3.234 7.078 5.18 1 90.38 108 ALA A C 1
ATOM 857 O O . ALA A 1 108 ? -2.562 7.211 6.203 1 90.38 108 ALA A O 1
ATOM 858 N N . PHE A 1 109 ? -4.414 6.547 5.16 1 90.44 109 PHE A N 1
ATOM 859 C CA . PHE A 1 109 ? -5.043 6.133 6.41 1 90.44 109 PHE A CA 1
ATOM 860 C C . PHE A 1 109 ? -4.363 4.887 6.973 1 90.44 109 PHE A C 1
ATOM 862 O O . PHE A 1 109 ? -4.219 4.75 8.188 1 90.44 109 PHE A O 1
ATOM 869 N N . THR A 1 110 ? -3.953 3.986 6.098 1 93.19 110 THR A N 1
ATOM 870 C CA . THR A 1 110 ? -3.238 2.795 6.543 1 93.19 110 THR A CA 1
ATOM 871 C C . THR A 1 110 ? -1.932 3.176 7.234 1 93.19 110 THR A C 1
ATOM 873 O O . THR A 1 110 ? -1.602 2.637 8.289 1 93.19 110 THR A O 1
ATOM 876 N N . ALA A 1 111 ? -1.242 4.09 6.684 1 91.88 111 ALA A N 1
ATOM 877 C CA . ALA A 1 111 ? -0.005 4.57 7.289 1 91.88 111 ALA A CA 1
ATOM 878 C C . ALA A 1 111 ? -0.267 5.164 8.672 1 91.88 111 ALA A C 1
ATOM 880 O O . ALA A 1 111 ? 0.472 4.895 9.617 1 91.88 111 ALA A O 1
ATOM 881 N N . ARG A 1 112 ? -1.327 5.91 8.781 1 89.75 112 ARG A N 1
ATOM 882 C CA . ARG A 1 112 ? -1.679 6.531 10.055 1 89.75 112 ARG A CA 1
ATOM 883 C C . ARG A 1 112 ? -2.146 5.488 11.062 1 89.75 112 ARG A C 1
ATOM 885 O O . ARG A 1 112 ? -1.797 5.555 12.242 1 89.75 112 ARG A O 1
ATOM 892 N N . ALA A 1 113 ? -2.906 4.578 10.594 1 92.69 113 ALA A N 1
ATOM 893 C CA . ALA A 1 113 ? -3.492 3.541 11.438 1 92.69 113 ALA A CA 1
ATOM 894 C C . ALA A 1 113 ? -2.41 2.662 12.055 1 92.69 113 ALA A C 1
ATOM 896 O O . ALA A 1 113 ? -2.625 2.051 13.109 1 92.69 113 ALA A O 1
ATOM 897 N N . ALA A 1 114 ? -1.258 2.645 11.422 1 92.19 114 ALA A N 1
ATOM 898 C CA . ALA A 1 114 ? -0.165 1.794 11.883 1 92.19 114 ALA A CA 1
ATOM 899 C C . ALA A 1 114 ? 0.26 2.17 13.305 1 92.19 114 ALA A C 1
ATOM 901 O O . ALA A 1 114 ?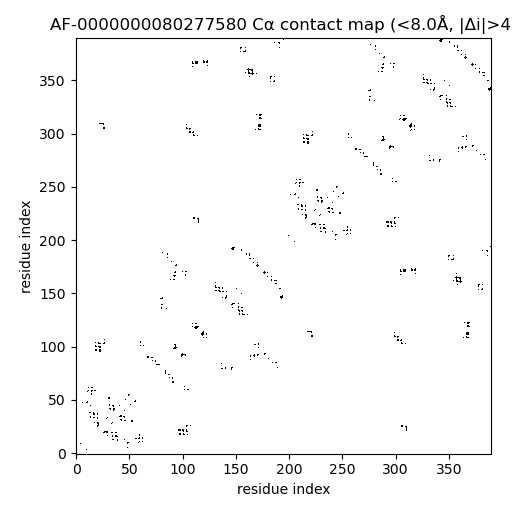 0.788 1.334 14.039 1 92.19 114 ALA A O 1
ATOM 902 N N . VAL A 1 115 ? -0.055 3.445 13.758 1 91.81 115 VAL A N 1
ATOM 903 C CA . VAL A 1 115 ? 0.416 3.891 15.062 1 91.81 115 VAL A CA 1
ATOM 904 C C . VAL A 1 115 ? -0.768 4.355 15.906 1 91.81 115 VAL A C 1
ATOM 906 O O . VAL A 1 115 ? -0.592 5.082 16.891 1 91.81 115 VAL A O 1
ATOM 909 N N . ARG A 1 116 ? -1.931 4.035 15.461 1 91.81 116 ARG A N 1
ATOM 910 C CA . ARG A 1 116 ? -3.158 4.371 16.188 1 91.81 116 ARG A CA 1
ATOM 911 C C . ARG A 1 116 ? -4.066 3.152 16.297 1 91.81 116 ARG A C 1
ATOM 913 O O . ARG A 1 116 ? -4.824 2.842 15.383 1 91.81 116 ARG A O 1
ATOM 920 N N . PRO A 1 117 ? -4.172 2.613 17.406 1 89.62 117 PRO A N 1
ATOM 921 C CA . PRO A 1 117 ? -4.859 1.331 17.562 1 89.62 117 PRO A CA 1
ATOM 922 C C . PRO A 1 117 ? -6.32 1.388 17.109 1 89.62 117 PRO A C 1
ATOM 924 O O . PRO A 1 117 ? -6.812 0.456 16.469 1 89.62 117 PRO A O 1
ATOM 927 N N . SER A 1 118 ? -6.965 2.455 17.438 1 87.69 118 SER A N 1
ATOM 928 C CA . SER A 1 118 ? -8.375 2.535 17.062 1 87.69 118 SER A CA 1
ATOM 929 C C . SER A 1 118 ? -8.547 2.605 15.555 1 87.69 118 SER A C 1
ATOM 931 O O . SER A 1 118 ? -9.477 2.023 15 1 87.69 118 SER A O 1
ATOM 933 N N . TRP A 1 119 ? -7.648 3.25 14.875 1 89.19 119 TRP A N 1
ATOM 934 C CA . TRP A 1 119 ? -7.688 3.322 13.422 1 89.19 119 TRP A CA 1
ATOM 935 C C . TRP A 1 119 ? -7.277 1.99 12.797 1 89.19 119 TRP A C 1
ATOM 937 O O . TRP A 1 119 ? -7.855 1.562 11.797 1 89.19 119 TRP A O 1
ATOM 947 N N . ALA A 1 120 ? -6.355 1.361 13.453 1 92.81 120 ALA A N 1
ATOM 948 C CA . ALA A 1 120 ? -5.898 0.061 12.969 1 92.81 120 ALA A CA 1
ATOM 949 C C . ALA A 1 120 ? -7.035 -0.957 12.977 1 92.81 120 ALA A C 1
ATOM 951 O O . ALA A 1 120 ? -7.188 -1.735 12.031 1 92.81 120 ALA A O 1
ATOM 952 N N . GLU A 1 121 ? -7.816 -0.928 13.984 1 91.94 121 GLU A N 1
ATOM 953 C CA . GLU A 1 121 ? -8.953 -1.836 14.086 1 91.94 121 GLU A CA 1
ATOM 954 C C . GLU A 1 121 ? -9.961 -1.592 12.961 1 91.94 121 GLU A C 1
ATOM 956 O O . GLU A 1 121 ? -10.516 -2.539 12.398 1 91.94 121 GLU A O 1
ATOM 961 N N . PHE A 1 122 ? -10.102 -0.334 12.688 1 88.94 122 PHE A N 1
ATOM 962 C CA . PHE A 1 122 ? -11.016 0.039 11.617 1 88.94 122 PHE A CA 1
ATOM 963 C C . PHE A 1 122 ? -10.531 -0.503 10.273 1 88.94 122 PHE A C 1
ATOM 965 O O . PHE A 1 122 ? -11.312 -1.102 9.523 1 88.94 122 PHE A O 1
ATOM 972 N N . ILE A 1 123 ? -9.305 -0.371 9.977 1 92.06 123 ILE A N 1
ATOM 973 C CA . ILE A 1 123 ? -8.711 -0.85 8.734 1 92.06 123 ILE A CA 1
ATOM 974 C C . ILE A 1 123 ? -8.758 -2.375 8.695 1 92.06 123 ILE A C 1
ATOM 976 O O . ILE A 1 123 ? -9.156 -2.963 7.684 1 92.06 123 ILE A O 1
ATOM 980 N N . ARG A 1 124 ? -8.453 -2.998 9.789 1 92.5 124 ARG A N 1
ATOM 981 C CA . ARG A 1 124 ? -8.438 -4.453 9.875 1 92.5 124 ARG A CA 1
ATOM 982 C C . ARG A 1 124 ? -9.82 -5.039 9.617 1 92.5 124 ARG A C 1
ATOM 984 O O . ARG A 1 124 ? -9.961 -6.012 8.875 1 92.5 124 ARG A O 1
ATOM 991 N N . THR A 1 125 ? -10.758 -4.426 10.164 1 91.25 125 THR A N 1
ATOM 992 C CA . THR A 1 125 ? -12.125 -4.906 10 1 91.25 125 THR A CA 1
ATOM 993 C C . THR A 1 125 ? -12.562 -4.812 8.547 1 91.25 125 THR A C 1
ATOM 995 O O . THR A 1 125 ? -13.203 -5.723 8.023 1 91.25 125 THR A O 1
ATOM 998 N N . GLY A 1 126 ? -12.242 -3.711 7.906 1 89.81 126 GLY A N 1
ATOM 999 C CA . GLY A 1 126 ? -12.539 -3.564 6.488 1 89.81 126 GLY A CA 1
ATOM 1000 C C . GLY A 1 126 ? -11.875 -4.625 5.629 1 89.81 126 GLY A C 1
ATOM 1001 O O . GLY A 1 126 ? -12.508 -5.199 4.746 1 89.81 126 GLY A O 1
ATOM 1002 N N . TYR A 1 127 ? -10.656 -4.91 5.926 1 90.75 127 TYR A N 1
ATOM 1003 C CA . TYR A 1 127 ? -9.93 -5.938 5.191 1 90.75 127 TYR A CA 1
ATOM 1004 C C . TYR A 1 127 ? -10.547 -7.312 5.426 1 90.75 127 TYR A C 1
ATOM 1006 O O . TYR A 1 127 ? -10.703 -8.102 4.488 1 90.75 127 TYR A O 1
ATOM 1014 N N . ASP A 1 128 ? -10.844 -7.566 6.672 1 92.56 128 ASP A N 1
ATOM 1015 C CA . ASP A 1 128 ? -11.422 -8.859 7.016 1 92.56 128 ASP A CA 1
ATOM 1016 C C . ASP A 1 128 ? -12.734 -9.094 6.27 1 92.56 128 ASP A C 1
ATOM 1018 O O . ASP A 1 128 ? -13 -10.203 5.801 1 92.56 128 ASP A O 1
ATOM 1022 N N . GLU A 1 129 ? -13.484 -8.07 6.137 1 91.75 129 GLU A N 1
ATOM 1023 C CA . GLU A 1 129 ? -14.734 -8.172 5.398 1 91.75 129 GLU A CA 1
ATOM 1024 C C . GLU A 1 129 ? -14.484 -8.469 3.924 1 91.75 129 GLU A C 1
ATOM 1026 O O . GLU A 1 129 ? -15.141 -9.336 3.342 1 91.75 129 GLU A O 1
ATOM 1031 N N . LEU A 1 130 ? -13.586 -7.793 3.344 1 91.75 130 LEU A N 1
ATOM 1032 C CA . LEU A 1 130 ? -13.242 -8.023 1.946 1 91.75 130 LEU A CA 1
ATOM 1033 C C . LEU A 1 130 ? -12.68 -9.43 1.748 1 91.75 130 LEU A C 1
ATOM 1035 O O . LEU A 1 130 ? -12.992 -10.086 0.756 1 91.75 130 LEU A O 1
ATOM 1039 N N . ALA A 1 131 ? -11.875 -9.828 2.695 1 94.06 131 ALA A N 1
ATOM 1040 C CA . ALA A 1 131 ? -11.297 -11.164 2.637 1 94.06 131 ALA A CA 1
ATOM 1041 C C . ALA A 1 131 ? -12.391 -12.234 2.701 1 94.06 131 ALA A C 1
ATOM 1043 O O . ALA A 1 131 ? -12.328 -13.234 1.979 1 94.06 131 ALA A O 1
ATOM 1044 N N . GLU A 1 132 ? -13.32 -11.977 3.502 1 94.81 132 GLU A N 1
ATOM 1045 C CA . GLU A 1 132 ? -14.422 -12.922 3.629 1 94.81 132 GLU A CA 1
ATOM 1046 C C . GLU A 1 132 ? -15.227 -13.016 2.336 1 94.81 132 GLU A C 1
ATOM 1048 O O . GLU A 1 132 ? -15.539 -14.109 1.866 1 94.81 132 GLU A O 1
ATOM 1053 N N . ILE A 1 133 ? -15.531 -11.922 1.776 1 91.25 133 ILE A N 1
ATOM 1054 C CA . ILE A 1 133 ? -16.281 -11.875 0.524 1 91.25 133 ILE A CA 1
ATOM 1055 C C . ILE A 1 133 ? -15.484 -12.562 -0.579 1 91.25 133 ILE A C 1
ATOM 1057 O O . ILE A 1 133 ? -16.031 -13.391 -1.322 1 91.25 133 ILE A O 1
ATOM 1061 N N . THR A 1 134 ? -14.234 -12.281 -0.667 1 94.5 134 THR A N 1
ATOM 1062 C CA . THR A 1 134 ? -13.375 -12.867 -1.686 1 94.5 134 THR A CA 1
ATOM 1063 C C . THR A 1 134 ? -13.234 -14.375 -1.478 1 94.5 134 THR A C 1
ATOM 1065 O O . THR A 1 134 ? -13.258 -15.141 -2.441 1 94.5 134 THR A O 1
ATOM 1068 N N . THR A 1 135 ? -13.133 -14.758 -0.211 1 96.25 135 THR A N 1
ATOM 1069 C CA . THR A 1 135 ? -13.055 -16.172 0.125 1 96.25 135 THR A CA 1
ATOM 1070 C C . THR A 1 135 ? -14.297 -16.906 -0.355 1 96.25 135 THR A C 1
ATOM 1072 O O . THR A 1 135 ? -14.195 -18 -0.936 1 96.25 135 THR A O 1
ATOM 1075 N N . GLN A 1 136 ? -15.391 -16.344 -0.143 1 94.44 136 GLN A N 1
ATOM 1076 C CA . GLN A 1 136 ? -16.641 -16.953 -0.574 1 94.44 136 GLN A CA 1
ATOM 1077 C C . GLN A 1 136 ? -16.688 -17.109 -2.092 1 94.44 136 GLN A C 1
ATOM 1079 O O . GLN A 1 136 ? -17.078 -18.156 -2.604 1 94.44 136 GLN A O 1
ATOM 1084 N N . TYR A 1 137 ? -16.266 -16.094 -2.746 1 92.38 137 TYR A N 1
ATOM 1085 C CA . TYR A 1 137 ? -16.234 -16.141 -4.203 1 92.38 137 TYR A CA 1
ATOM 1086 C C . TYR A 1 137 ? -15.305 -17.25 -4.695 1 92.38 137 TYR A C 1
ATOM 1088 O O . TYR A 1 137 ? -15.664 -18.016 -5.586 1 92.38 137 TYR A O 1
ATOM 1096 N N . ILE A 1 138 ? -14.188 -17.359 -4.145 1 95.5 138 ILE A N 1
ATOM 1097 C CA . ILE A 1 138 ? -13.18 -18.328 -4.559 1 95.5 138 ILE A CA 1
ATOM 1098 C C . ILE A 1 138 ? -13.656 -19.734 -4.223 1 95.5 138 ILE A C 1
ATOM 1100 O O . ILE A 1 138 ? -13.477 -20.672 -5.008 1 95.5 138 ILE A O 1
ATOM 1104 N N . SER A 1 139 ? -14.289 -19.859 -3.059 1 96.5 139 SER A N 1
ATOM 1105 C CA . SER A 1 139 ? -14.844 -21.156 -2.678 1 96.5 139 SER A CA 1
ATOM 1106 C C . SER A 1 139 ? -15.875 -21.641 -3.693 1 96.5 139 SER A C 1
ATOM 1108 O O . SER A 1 139 ? -15.875 -22.812 -4.074 1 96.5 139 SER A O 1
ATOM 1110 N N . GLU A 1 140 ? -16.703 -20.781 -4.102 1 94.44 140 GLU A N 1
ATOM 1111 C CA . GLU A 1 140 ? -17.688 -21.109 -5.129 1 94.44 140 GLU A CA 1
ATOM 1112 C C . GLU A 1 140 ? -17.016 -21.469 -6.445 1 94.44 140 GLU A C 1
ATOM 1114 O O . GLU A 1 140 ? -17.422 -22.422 -7.113 1 94.44 140 GLU A O 1
ATOM 1119 N N . ALA A 1 141 ? -16.047 -20.734 -6.824 1 94.12 141 ALA A N 1
ATOM 1120 C CA . ALA A 1 141 ? -15.32 -21 -8.055 1 94.12 141 ALA A CA 1
ATOM 1121 C C . ALA A 1 141 ? -14.594 -22.344 -7.984 1 94.12 141 ALA A C 1
ATOM 1123 O O . ALA A 1 141 ? -14.469 -23.047 -8.992 1 94.12 141 ALA A O 1
ATOM 1124 N N . GLN A 1 142 ? -14.055 -22.656 -6.809 1 95 142 GLN A N 1
ATOM 1125 C CA . GLN A 1 142 ? -13.43 -23.953 -6.605 1 95 142 GLN A CA 1
ATOM 1126 C C . GLN A 1 142 ? -14.438 -25.094 -6.793 1 95 142 GLN A C 1
ATOM 1128 O O . GLN A 1 142 ? -14.164 -26.062 -7.488 1 95 142 GLN A O 1
ATOM 1133 N N . SER A 1 143 ? -15.57 -24.906 -6.188 1 95.25 143 SER A N 1
ATOM 1134 C CA . SER A 1 143 ? -16.625 -25.922 -6.293 1 95.25 143 SER A CA 1
ATOM 1135 C C . SER A 1 143 ? -17.062 -26.109 -7.742 1 95.25 143 SER A C 1
ATOM 1137 O O . SER A 1 143 ? -17.438 -27.219 -8.133 1 95.25 143 SER A O 1
ATOM 1139 N N . ALA A 1 144 ? -17 -25.094 -8.555 1 92.81 144 ALA A N 1
ATOM 1140 C CA . ALA A 1 144 ? -17.406 -25.125 -9.961 1 92.81 144 ALA A CA 1
ATOM 1141 C C . ALA A 1 144 ? -16.266 -25.609 -10.844 1 92.81 144 ALA A C 1
ATOM 1143 O O . ALA A 1 144 ? -16.422 -25.781 -12.055 1 92.81 144 ALA A O 1
ATOM 1144 N N . GLY A 1 145 ? -15.062 -25.766 -10.289 1 92.69 145 GLY A N 1
ATOM 1145 C CA . GLY A 1 145 ? -13.922 -26.281 -11.031 1 92.69 145 GLY A CA 1
ATOM 1146 C C . GLY A 1 145 ? -13.203 -25.219 -11.836 1 92.69 145 GLY A C 1
ATOM 1147 O O . GLY A 1 145 ? -12.398 -25.531 -12.711 1 92.69 145 GLY A O 1
ATOM 1148 N N . HIS A 1 146 ? -13.461 -23.891 -11.555 1 91.88 146 HIS A N 1
ATOM 1149 C CA . HIS A 1 146 ? -12.867 -22.781 -12.297 1 91.88 146 HIS A CA 1
ATOM 1150 C C . HIS A 1 146 ? -11.547 -22.344 -11.672 1 91.88 146 HIS A C 1
ATOM 1152 O O . HIS A 1 146 ? -10.742 -21.672 -12.32 1 91.88 146 HIS A O 1
ATOM 1158 N N . VAL A 1 147 ? -11.352 -22.75 -10.406 1 93.56 147 VAL A N 1
ATOM 1159 C CA . VAL A 1 147 ? -10.18 -22.359 -9.633 1 93.56 147 VAL A CA 1
ATOM 1160 C C . VAL A 1 147 ? -9.57 -23.594 -8.961 1 93.56 147 VAL A C 1
ATOM 1162 O O . VAL A 1 147 ? -10.289 -24.531 -8.609 1 93.56 147 VAL A O 1
ATOM 1165 N N . ARG A 1 148 ? -8.281 -23.594 -8.836 1 93.75 148 ARG A N 1
ATOM 1166 C CA . ARG A 1 148 ? -7.609 -24.688 -8.156 1 93.75 148 ARG A CA 1
ATOM 1167 C C . ARG A 1 148 ? -8.195 -24.922 -6.766 1 93.75 148 ARG A C 1
ATOM 1169 O O . ARG A 1 148 ? -8.586 -23.969 -6.09 1 93.75 148 ARG A O 1
ATOM 1176 N N . ASP A 1 149 ? -8.141 -26.188 -6.309 1 93.25 149 ASP A N 1
ATOM 1177 C CA . ASP A 1 149 ? -8.734 -26.531 -5.02 1 93.25 149 ASP A CA 1
ATOM 1178 C C . ASP A 1 149 ? -7.727 -27.219 -4.105 1 93.25 149 ASP A C 1
ATOM 1180 O O . ASP A 1 149 ? -8.102 -27.812 -3.092 1 93.25 149 ASP A O 1
ATOM 1184 N N . ASP A 1 150 ? -6.473 -27.172 -4.422 1 93.62 150 ASP A N 1
ATOM 1185 C CA . ASP A 1 150 ? -5.43 -27.766 -3.598 1 93.62 150 ASP A CA 1
ATOM 1186 C C . ASP A 1 150 ? -4.969 -26.797 -2.508 1 93.62 150 ASP A C 1
ATOM 1188 O O . ASP A 1 150 ? -4.207 -27.188 -1.617 1 93.62 150 ASP A O 1
ATOM 1192 N N . LEU A 1 151 ? -5.484 -25.562 -2.604 1 94.19 151 LEU A N 1
ATOM 1193 C CA . LEU A 1 151 ? -5.215 -24.562 -1.575 1 94.19 151 LEU A CA 1
ATOM 1194 C C . LEU A 1 151 ? -6.516 -24.047 -0.967 1 94.19 151 LEU A C 1
ATOM 1196 O O . LEU A 1 151 ? -7.551 -24.016 -1.638 1 94.19 151 LEU A O 1
ATOM 1200 N N . ALA A 1 152 ? -6.398 -23.625 0.261 1 95.75 152 ALA A N 1
ATOM 1201 C CA . ALA A 1 152 ? -7.582 -23.094 0.924 1 95.75 152 ALA A CA 1
ATOM 1202 C C . ALA A 1 152 ? -8.062 -21.812 0.229 1 95.75 152 ALA A C 1
ATOM 1204 O O . ALA A 1 152 ? -7.258 -20.984 -0.197 1 95.75 152 ALA A O 1
ATOM 1205 N N . ALA A 1 153 ? -9.383 -21.656 0.109 1 96.62 153 ALA A N 1
ATOM 1206 C CA . ALA A 1 153 ? -9.969 -20.469 -0.501 1 96.62 153 ALA A CA 1
ATOM 1207 C C . ALA A 1 153 ? -9.508 -19.203 0.206 1 96.62 153 ALA A C 1
ATOM 1209 O O . ALA A 1 153 ? -9.281 -18.172 -0.435 1 96.62 153 ALA A O 1
ATOM 1210 N N . SER A 1 154 ? -9.352 -19.266 1.525 1 96.44 154 SER A N 1
ATOM 1211 C CA . SER A 1 154 ? -8.938 -18.094 2.307 1 96.44 154 SER A CA 1
ATOM 1212 C C . SER A 1 154 ? -7.516 -17.672 1.967 1 96.44 154 SER A C 1
ATOM 1214 O O . SER A 1 154 ? -7.211 -16.484 1.919 1 96.44 154 SER A O 1
ATOM 1216 N N . ASP A 1 155 ? -6.656 -18.641 1.711 1 94.94 155 ASP A N 1
ATOM 1217 C CA . ASP A 1 155 ? -5.281 -18.328 1.325 1 94.94 155 ASP A CA 1
ATOM 1218 C C . ASP A 1 155 ? -5.234 -17.656 -0.04 1 94.94 155 ASP A C 1
ATOM 1220 O O . ASP A 1 155 ? -4.504 -16.672 -0.228 1 94.94 155 ASP A O 1
ATOM 1224 N N . LEU A 1 156 ? -6.016 -18.188 -0.902 1 95.81 156 LEU A N 1
ATOM 1225 C CA . LEU A 1 156 ? -6.078 -17.594 -2.234 1 95.81 156 LEU A CA 1
ATOM 1226 C C . LEU A 1 156 ? -6.68 -16.203 -2.182 1 95.81 156 LEU A C 1
ATOM 1228 O O . LEU A 1 156 ? -6.234 -15.297 -2.895 1 95.81 156 LEU A O 1
ATOM 1232 N N . ALA A 1 157 ? -7.676 -16.016 -1.32 1 96.38 157 ALA A N 1
ATOM 1233 C CA . ALA A 1 157 ? -8.305 -14.695 -1.159 1 96.38 157 ALA A CA 1
ATOM 1234 C C . ALA A 1 157 ? -7.293 -13.672 -0.657 1 96.38 157 ALA A C 1
ATOM 1236 O O . ALA A 1 157 ? -7.211 -12.562 -1.19 1 96.38 157 ALA A O 1
ATOM 1237 N N . ASP A 1 158 ? -6.496 -14.039 0.329 1 95.88 158 ASP A N 1
ATOM 1238 C CA . ASP A 1 158 ? -5.465 -13.148 0.855 1 95.88 158 ASP A CA 1
ATOM 1239 C C . ASP A 1 158 ? -4.473 -12.75 -0.235 1 95.88 158 ASP A C 1
ATOM 1241 O O . ASP A 1 158 ? -4.082 -11.586 -0.333 1 95.88 158 ASP A O 1
ATOM 1245 N N . ALA A 1 159 ? -4.105 -13.719 -1.019 1 97.06 159 ALA A N 1
ATOM 1246 C CA . ALA A 1 159 ? -3.137 -13.477 -2.084 1 97.06 159 ALA A CA 1
ATOM 1247 C C . ALA A 1 159 ? -3.717 -12.547 -3.15 1 97.06 159 ALA A C 1
ATOM 1249 O O . ALA A 1 159 ? -3.037 -11.633 -3.623 1 97.06 159 ALA A O 1
ATOM 1250 N N . VAL A 1 160 ? -4.957 -12.766 -3.518 1 97.75 160 VAL A N 1
ATOM 1251 C CA . VAL A 1 160 ? -5.617 -11.938 -4.52 1 97.75 160 VAL A CA 1
ATOM 1252 C C . VAL A 1 160 ? -5.711 -10.492 -4.02 1 97.75 160 VAL A C 1
ATOM 1254 O O . VAL A 1 160 ? -5.41 -9.555 -4.762 1 97.75 160 VAL A O 1
ATOM 1257 N N . LEU A 1 161 ? -6.07 -10.344 -2.789 1 97.06 161 LEU A N 1
ATOM 1258 C CA . LEU A 1 161 ? -6.18 -9.008 -2.211 1 97.06 161 LEU A CA 1
ATOM 1259 C C . LEU A 1 161 ? -4.812 -8.344 -2.125 1 97.06 161 LEU A C 1
ATOM 1261 O O . LEU A 1 161 ? -4.68 -7.145 -2.406 1 97.06 161 LEU A O 1
ATOM 1265 N N . ALA A 1 162 ? -3.855 -9.125 -1.757 1 97.88 162 ALA A N 1
ATOM 1266 C CA . ALA A 1 162 ? -2.5 -8.586 -1.683 1 97.88 162 ALA A CA 1
ATOM 1267 C C . ALA A 1 162 ? -2.012 -8.133 -3.059 1 97.88 162 ALA A C 1
ATOM 1269 O O . ALA A 1 162 ? -1.428 -7.059 -3.195 1 97.88 162 ALA A O 1
ATOM 1270 N N . LEU A 1 163 ? -2.24 -8.93 -4.055 1 98.06 163 LEU A N 1
ATOM 1271 C CA . LEU A 1 163 ? -1.882 -8.547 -5.418 1 98.06 163 LEU A CA 1
ATOM 1272 C C . LEU A 1 163 ? -2.596 -7.266 -5.828 1 98.06 163 LEU A C 1
ATOM 1274 O O . LEU A 1 163 ? -1.976 -6.359 -6.391 1 98.06 163 LEU A O 1
ATOM 1278 N N . SER A 1 164 ? -3.873 -7.254 -5.535 1 97.88 164 SER A N 1
ATOM 1279 C CA . SER A 1 164 ? -4.68 -6.086 -5.863 1 97.88 164 SER A CA 1
ATOM 1280 C C . SER A 1 164 ? -4.109 -4.824 -5.223 1 97.88 164 SER A C 1
ATOM 1282 O O . SER A 1 164 ? -3.902 -3.816 -5.902 1 97.88 164 SER A O 1
ATOM 1284 N N . ASP A 1 165 ? -3.824 -4.891 -3.977 1 97 165 ASP A N 1
ATOM 1285 C CA . ASP A 1 165 ? -3.293 -3.74 -3.252 1 97 165 ASP A CA 1
ATOM 1286 C C . ASP A 1 165 ? -1.915 -3.348 -3.777 1 97 165 ASP A C 1
ATOM 1288 O O . ASP A 1 165 ? -1.625 -2.162 -3.951 1 97 165 ASP A O 1
ATOM 1292 N N . GLY A 1 166 ? -1.09 -4.305 -4 1 97.5 166 GLY A N 1
ATOM 1293 C CA . GLY A 1 166 ? 0.244 -4.031 -4.508 1 97.5 166 GLY A CA 1
ATOM 1294 C C . GLY A 1 166 ? 0.238 -3.35 -5.863 1 97.5 166 GLY A C 1
ATOM 1295 O O . GLY A 1 166 ? 0.935 -2.354 -6.066 1 97.5 166 GLY A O 1
ATOM 1296 N N . PHE A 1 167 ? -0.545 -3.828 -6.773 1 97.81 167 PHE A N 1
ATOM 1297 C CA . PHE A 1 167 ? -0.621 -3.227 -8.102 1 97.81 167 PHE A CA 1
ATOM 1298 C C . PHE A 1 167 ? -1.28 -1.854 -8.031 1 97.81 167 PHE A C 1
ATOM 1300 O O . PHE A 1 167 ? -0.896 -0.94 -8.766 1 97.81 167 PHE A O 1
ATOM 1307 N N . ALA A 1 168 ? -2.301 -1.731 -7.176 1 97.69 168 ALA A N 1
ATOM 1308 C CA . ALA A 1 168 ? -2.928 -0.423 -7.016 1 97.69 168 ALA A CA 1
ATOM 1309 C C . ALA A 1 168 ? -1.908 0.625 -6.574 1 97.69 168 ALA A C 1
ATOM 1311 O O . ALA A 1 168 ? -1.889 1.74 -7.102 1 97.69 168 ALA A O 1
ATOM 1312 N N . ASN A 1 169 ? -1.103 0.273 -5.652 1 95.69 169 ASN A N 1
ATOM 1313 C CA . ASN A 1 169 ? -0.066 1.181 -5.172 1 95.69 169 ASN A CA 1
ATOM 1314 C C . ASN A 1 169 ? 0.929 1.53 -6.273 1 95.69 169 ASN A C 1
ATOM 1316 O O . ASN A 1 169 ? 1.32 2.689 -6.418 1 95.69 169 ASN A O 1
ATOM 1320 N N . ARG A 1 170 ? 1.309 0.575 -7.016 1 95.44 170 ARG A N 1
ATOM 1321 C CA . ARG A 1 170 ? 2.215 0.83 -8.125 1 95.44 170 ARG A CA 1
ATOM 1322 C C . ARG A 1 170 ? 1.576 1.762 -9.156 1 95.44 170 ARG A C 1
ATOM 1324 O O . ARG A 1 170 ? 2.24 2.65 -9.688 1 95.44 170 ARG A O 1
ATOM 1331 N N . MET A 1 171 ? 0.346 1.597 -9.406 1 96.69 171 MET A N 1
ATOM 1332 C CA . MET A 1 171 ? -0.374 2.383 -10.406 1 96.69 171 MET A CA 1
ATOM 1333 C C . MET A 1 171 ? -0.457 3.848 -9.992 1 96.69 171 MET A C 1
ATOM 1335 O O . MET A 1 171 ? -0.485 4.738 -10.844 1 96.69 171 MET A O 1
ATOM 1339 N N . LEU A 1 172 ? -0.464 4.129 -8.703 1 95.19 172 LEU A N 1
ATOM 1340 C CA . LEU A 1 172 ? -0.6 5.496 -8.211 1 95.19 172 LEU A CA 1
ATOM 1341 C C . LEU A 1 172 ? 0.535 6.375 -8.727 1 95.19 172 LEU A C 1
ATOM 1343 O O . LEU A 1 172 ? 0.344 7.57 -8.953 1 95.19 172 LEU A O 1
ATOM 1347 N N . THR A 1 173 ? 1.699 5.789 -8.891 1 93.5 173 THR A N 1
ATOM 1348 C CA . THR A 1 173 ? 2.855 6.598 -9.266 1 93.5 173 THR A CA 1
ATOM 1349 C C . THR A 1 173 ? 3.312 6.273 -10.68 1 93.5 173 THR A C 1
ATOM 1351 O O . THR A 1 173 ? 4.332 6.789 -11.148 1 93.5 173 THR A O 1
ATOM 1354 N N . SER A 1 174 ? 2.592 5.391 -11.336 1 93.88 174 SER A N 1
ATOM 1355 C CA . SER A 1 174 ? 2.932 5.016 -12.703 1 93.88 174 SER A CA 1
ATOM 1356 C C . SER A 1 174 ? 2.516 6.102 -13.688 1 93.88 174 SER A C 1
ATOM 1358 O O . SER A 1 174 ? 1.486 6.754 -13.508 1 93.88 174 SER A O 1
ATOM 1360 N N . ALA A 1 175 ? 3.275 6.23 -14.758 1 90.38 175 ALA A N 1
ATOM 1361 C CA . ALA A 1 175 ? 2.914 7.148 -15.836 1 90.38 175 ALA A CA 1
ATOM 1362 C C . ALA A 1 175 ? 1.768 6.586 -16.672 1 90.38 175 ALA A C 1
ATOM 1364 O O . ALA A 1 175 ? 1.03 7.336 -17.312 1 90.38 175 ALA A O 1
ATOM 1365 N N . THR A 1 176 ? 1.625 5.293 -16.688 1 94.12 176 THR A N 1
ATOM 1366 C CA . THR A 1 176 ? 0.587 4.602 -17.453 1 94.12 176 THR A CA 1
ATOM 1367 C C . THR A 1 176 ? -0.049 3.498 -16.609 1 94.12 176 THR A C 1
ATOM 1369 O O . THR A 1 176 ? 0.144 2.312 -16.875 1 94.12 176 THR A O 1
ATOM 1372 N N . PRO A 1 177 ? -0.868 3.887 -15.703 1 96 177 PRO A N 1
ATOM 1373 C CA . PRO A 1 177 ? -1.411 2.902 -14.758 1 96 177 PRO A CA 1
ATOM 1374 C C . PRO A 1 177 ? -2.129 1.751 -15.461 1 96 177 PRO A C 1
ATOM 1376 O O . PRO A 1 177 ? -1.938 0.588 -15.102 1 96 177 PRO A O 1
ATOM 1379 N N . ALA A 1 178 ? -2.881 2 -16.531 1 97 178 ALA A N 1
ATOM 1380 C CA . ALA A 1 178 ? -3.67 0.979 -17.219 1 97 178 ALA A CA 1
ATOM 1381 C C . ALA A 1 178 ? -2.768 -0.069 -17.859 1 97 178 ALA A C 1
ATOM 1383 O O . ALA A 1 178 ? -3.18 -1.214 -18.062 1 97 178 ALA A O 1
ATOM 1384 N N . ALA A 1 179 ? -1.517 0.29 -18.125 1 95.88 179 ALA A N 1
ATOM 1385 C CA . ALA A 1 179 ? -0.566 -0.616 -18.766 1 95.88 179 ALA A CA 1
ATOM 1386 C C . ALA A 1 179 ? -0.157 -1.74 -17.812 1 95.88 179 ALA A C 1
ATOM 1388 O O . ALA A 1 179 ? 0.416 -2.744 -18.25 1 95.88 179 ALA A O 1
ATOM 1389 N N . LEU A 1 180 ? -0.502 -1.627 -16.531 1 95.88 180 LEU A N 1
ATOM 1390 C CA . LEU A 1 180 ? -0.128 -2.625 -15.531 1 95.88 180 LEU A CA 1
ATOM 1391 C C . LEU A 1 180 ? -1.237 -3.656 -15.359 1 95.88 180 LEU A C 1
ATOM 1393 O O . LEU A 1 180 ? -1.043 -4.672 -14.688 1 95.88 180 LEU A O 1
ATOM 1397 N N . LEU A 1 181 ? -2.42 -3.424 -16 1 96.81 181 LEU A N 1
ATOM 1398 C CA . LEU A 1 181 ? -3.578 -4.289 -15.805 1 96.81 181 LEU A CA 1
ATOM 1399 C C . LEU A 1 181 ? -3.297 -5.699 -16.297 1 96.81 181 LEU A C 1
ATOM 1401 O O . LEU A 1 181 ? -3.631 -6.68 -15.633 1 96.81 181 LEU A O 1
ATOM 1405 N N . PRO A 1 182 ? -2.621 -5.875 -17.438 1 95.62 182 PRO A N 1
ATOM 1406 C CA . PRO A 1 182 ? -2.355 -7.238 -17.906 1 95.62 182 PRO A CA 1
ATOM 1407 C C . PRO A 1 182 ? -1.475 -8.031 -16.938 1 95.62 182 PRO A C 1
ATOM 1409 O O . PRO A 1 182 ? -1.698 -9.227 -16.734 1 95.62 182 PRO A O 1
ATOM 1412 N N . ALA A 1 183 ? -0.511 -7.363 -16.344 1 95.31 183 ALA A N 1
ATOM 1413 C CA . ALA A 1 183 ? 0.353 -8.039 -15.375 1 95.31 183 ALA A CA 1
ATOM 1414 C C . ALA A 1 183 ? -0.434 -8.469 -14.141 1 95.31 183 ALA A C 1
ATOM 1416 O O . ALA A 1 183 ? -0.224 -9.562 -13.609 1 95.31 183 ALA A O 1
ATOM 1417 N N . LEU A 1 184 ? -1.304 -7.578 -13.68 1 97.31 184 LEU A N 1
ATOM 1418 C CA . LEU A 1 184 ? -2.178 -7.914 -12.562 1 97.31 184 LEU A CA 1
ATOM 1419 C C . LEU A 1 184 ? -3.035 -9.133 -12.891 1 97.31 184 LEU A C 1
ATOM 1421 O O . LEU A 1 184 ? -3.105 -10.078 -12.102 1 97.31 184 LEU A O 1
ATOM 1425 N N . GLU A 1 185 ? -3.656 -9.117 -14.055 1 96.19 185 GLU A N 1
ATOM 1426 C CA . GLU A 1 185 ? -4.527 -10.211 -14.469 1 96.19 185 GLU A CA 1
ATOM 1427 C C . GLU A 1 185 ? -3.75 -11.516 -14.594 1 96.19 185 GLU A C 1
ATOM 1429 O O . GLU A 1 185 ? -4.211 -12.562 -14.133 1 96.19 185 GLU A O 1
ATOM 1434 N N . THR A 1 186 ? -2.566 -11.453 -15.172 1 94.38 186 THR A N 1
ATOM 1435 C CA . THR A 1 186 ? -1.727 -12.641 -15.312 1 94.38 186 THR A CA 1
ATOM 1436 C C . THR A 1 186 ? -1.36 -13.203 -13.938 1 94.38 186 THR A C 1
ATOM 1438 O O . THR A 1 186 ? -1.415 -14.414 -13.727 1 94.38 186 THR A O 1
ATOM 1441 N N . ALA A 1 187 ? -1.035 -12.352 -13.031 1 96.25 187 ALA A N 1
ATOM 1442 C CA . ALA A 1 187 ? -0.652 -12.789 -11.688 1 96.25 187 ALA A CA 1
ATOM 1443 C C . ALA A 1 187 ? -1.808 -13.5 -10.992 1 96.25 187 ALA A C 1
ATOM 1445 O O . ALA A 1 187 ? -1.623 -14.578 -10.414 1 96.25 187 ALA A O 1
ATOM 1446 N N . ILE A 1 188 ? -2.977 -12.93 -11.086 1 96.75 188 ILE A N 1
ATOM 1447 C CA . ILE A 1 188 ? -4.137 -13.5 -10.414 1 96.75 188 ILE A CA 1
ATOM 1448 C C . ILE A 1 188 ? -4.508 -14.828 -11.07 1 96.75 188 ILE A C 1
ATOM 1450 O O . ILE A 1 188 ? -4.766 -15.82 -10.375 1 96.75 188 ILE A O 1
ATOM 1454 N N . ARG A 1 189 ? -4.504 -14.883 -12.359 1 94.75 189 ARG A N 1
ATOM 1455 C CA . ARG A 1 189 ? -4.809 -16.125 -13.062 1 94.75 189 ARG A CA 1
ATOM 1456 C C . ARG A 1 189 ? -3.807 -17.219 -12.703 1 94.75 189 ARG A C 1
ATOM 1458 O O . ARG A 1 189 ? -4.188 -18.375 -12.484 1 94.75 189 ARG A O 1
ATOM 1465 N N . THR A 1 190 ? -2.553 -16.844 -12.68 1 93.19 190 THR A N 1
ATOM 1466 C CA . THR A 1 190 ? -1.51 -17.812 -12.352 1 93.19 190 THR A CA 1
ATOM 1467 C C . THR A 1 190 ? -1.715 -18.359 -10.945 1 93.19 190 THR A C 1
ATOM 1469 O O . THR A 1 190 ? -1.527 -19.562 -10.711 1 93.19 190 THR A O 1
ATOM 1472 N N . LEU A 1 191 ? -2.109 -17.562 -10.055 1 94.25 191 LEU A N 1
ATOM 1473 C CA . LEU A 1 191 ? -2.348 -17.969 -8.68 1 94.25 191 LEU A CA 1
ATOM 1474 C C . LEU A 1 191 ? -3.549 -18.906 -8.594 1 94.25 191 LEU A C 1
ATOM 1476 O O . LEU A 1 191 ? -3.545 -19.859 -7.805 1 94.25 191 LEU A O 1
ATOM 1480 N N . LEU A 1 192 ? -4.555 -18.609 -9.438 1 94.38 192 LEU A N 1
ATOM 1481 C CA . LEU A 1 192 ? -5.852 -19.234 -9.195 1 94.38 192 LEU A CA 1
ATOM 1482 C C . LEU A 1 192 ? -6.027 -20.469 -10.078 1 94.38 192 LEU A C 1
ATOM 1484 O O . LEU A 1 192 ? -6.852 -21.344 -9.773 1 94.38 192 LEU A O 1
ATOM 1488 N N . ILE A 1 193 ? -5.355 -20.469 -11.156 1 89.31 193 ILE A N 1
ATOM 1489 C CA . ILE A 1 193 ? -5.613 -21.578 -12.07 1 89.31 193 ILE A CA 1
ATOM 1490 C C . ILE A 1 193 ? -4.574 -22.672 -11.852 1 89.31 193 ILE A C 1
ATOM 1492 O O . ILE A 1 193 ? -3.4 -22.391 -11.617 1 89.31 193 ILE A O 1
ATOM 1496 N N . GLN A 1 194 ? -5.125 -23.844 -11.633 1 70.06 194 GLN A N 1
ATOM 1497 C CA . GLN A 1 194 ? -4.348 -25.062 -11.492 1 70.06 194 GLN A CA 1
ATOM 1498 C C . GLN A 1 194 ? -3.568 -25.375 -12.766 1 70.06 194 GLN A C 1
ATOM 1500 O O . GLN A 1 194 ? -4.082 -25.203 -13.867 1 70.06 194 GLN A O 1
ATOM 1505 N N . ARG A 1 195 ? -2.172 -25.328 -12.719 1 55.53 195 ARG A N 1
ATOM 1506 C CA . ARG A 1 195 ? -1.621 -26.125 -13.812 1 55.53 195 ARG A CA 1
ATOM 1507 C C . ARG A 1 195 ? -1.716 -27.609 -13.516 1 55.53 195 ARG A C 1
ATOM 1509 O O . ARG A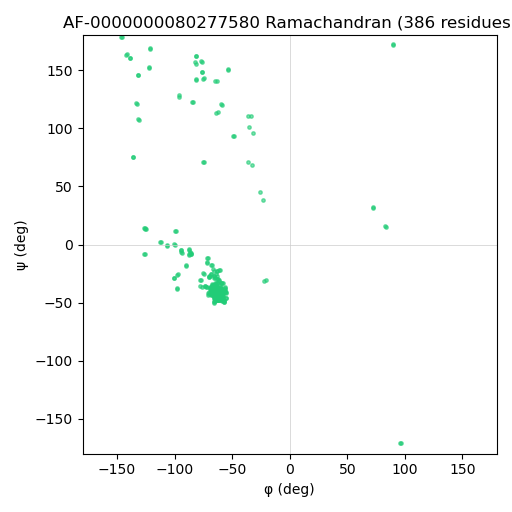 1 195 ? -1.744 -28.016 -12.352 1 55.53 195 ARG A O 1
ATOM 1516 N N . MET B 1 1 ? 42.906 17.688 12.211 1 37.06 1 MET B N 1
ATOM 1517 C CA . MET B 1 1 ? 41.938 18.016 11.141 1 37.06 1 MET B CA 1
ATOM 1518 C C . MET B 1 1 ? 40.5 17.906 11.633 1 37.06 1 MET B C 1
ATOM 1520 O O . MET B 1 1 ? 40.156 16.984 12.359 1 37.06 1 MET B O 1
ATOM 1524 N N . PRO B 1 2 ? 39.688 18.906 11.906 1 44.47 2 PRO B N 1
ATOM 1525 C CA . PRO B 1 2 ? 38.344 18.812 12.461 1 44.47 2 PRO B CA 1
ATOM 1526 C C . PRO B 1 2 ? 37.594 17.562 12 1 44.47 2 PRO B C 1
ATOM 1528 O O . PRO B 1 2 ? 37.875 17.062 10.906 1 44.47 2 PRO B O 1
ATOM 1531 N N . LYS B 1 3 ? 37.375 16.719 12.797 1 45.06 3 LYS B N 1
ATOM 1532 C CA . LYS B 1 3 ? 36.812 15.406 12.492 1 45.06 3 LYS B CA 1
ATOM 1533 C C . LYS B 1 3 ? 35.781 15.508 11.375 1 45.06 3 LYS B C 1
ATOM 1535 O O . LYS B 1 3 ? 34.75 16.172 11.531 1 45.06 3 LYS B O 1
ATOM 1540 N N . ILE B 1 4 ? 35.938 15.734 10.125 1 46.47 4 ILE B N 1
ATOM 1541 C CA . ILE B 1 4 ? 35.094 15.719 8.953 1 46.47 4 ILE B CA 1
ATOM 1542 C C . ILE B 1 4 ? 33.906 14.758 9.188 1 46.47 4 ILE B C 1
ATOM 1544 O O . ILE B 1 4 ? 34.094 13.539 9.148 1 46.47 4 ILE B O 1
ATOM 1548 N N . VAL B 1 5 ? 33.344 14.844 10.266 1 53.25 5 VAL B N 1
ATOM 1549 C CA . VAL B 1 5 ? 32.094 14.109 10.367 1 53.25 5 VAL B CA 1
ATOM 1550 C C . VAL B 1 5 ? 31.359 14.156 9.023 1 53.25 5 VAL B C 1
ATOM 1552 O O . VAL B 1 5 ? 31.047 15.234 8.523 1 53.25 5 VAL B O 1
ATOM 1555 N N . ASP B 1 6 ? 31.422 13.031 8.18 1 77.94 6 ASP B N 1
ATOM 1556 C CA . ASP B 1 6 ? 30.922 12.789 6.828 1 77.94 6 ASP B CA 1
ATOM 1557 C C . ASP B 1 6 ? 29.469 13.227 6.691 1 77.94 6 ASP B C 1
ATOM 1559 O O . ASP B 1 6 ? 28.609 12.82 7.488 1 77.94 6 ASP B O 1
ATOM 1563 N N . ARG B 1 7 ? 29.234 14.477 6.234 1 89.5 7 ARG B N 1
ATOM 1564 C CA . ARG B 1 7 ? 27.938 15.078 5.922 1 89.5 7 ARG B CA 1
ATOM 1565 C C . ARG B 1 7 ? 26.891 14 5.645 1 89.5 7 ARG B C 1
ATOM 1567 O O . ARG B 1 7 ? 25.75 14.109 6.102 1 89.5 7 ARG B O 1
ATOM 1574 N N . THR B 1 8 ? 27.391 13.031 5.164 1 91.12 8 THR B N 1
ATOM 1575 C CA . THR B 1 8 ? 26.484 11.938 4.824 1 91.12 8 THR B CA 1
ATOM 1576 C C . THR B 1 8 ? 26.062 11.172 6.074 1 91.12 8 THR B C 1
ATOM 1578 O O . THR B 1 8 ? 24.906 10.766 6.207 1 91.12 8 THR B O 1
ATOM 1581 N N . GLU B 1 9 ? 26.922 11.031 6.957 1 93.31 9 GLU B N 1
ATOM 1582 C CA . GLU B 1 9 ? 26.625 10.32 8.195 1 93.31 9 GLU B CA 1
ATOM 1583 C C . GLU B 1 9 ? 25.625 11.094 9.055 1 93.31 9 GLU B C 1
ATOM 1585 O O . GLU B 1 9 ? 24.734 10.5 9.656 1 93.31 9 GLU B O 1
ATOM 1590 N N . ARG B 1 10 ? 25.781 12.383 9.07 1 94.5 10 ARG B N 1
ATOM 1591 C CA . ARG B 1 10 ? 24.844 13.211 9.836 1 94.5 10 ARG B CA 1
ATOM 1592 C C . ARG B 1 10 ? 23.453 13.18 9.219 1 94.5 10 ARG B C 1
ATOM 1594 O O . ARG B 1 10 ? 22.453 13.102 9.93 1 94.5 10 ARG B O 1
ATOM 1601 N N . ARG B 1 11 ? 23.438 13.25 7.926 1 96.06 11 ARG B N 1
ATOM 1602 C CA . ARG B 1 11 ? 22.156 13.156 7.238 1 96.06 11 ARG B CA 1
ATOM 1603 C C . ARG B 1 11 ? 21.453 11.828 7.543 1 96.06 11 ARG B C 1
ATOM 1605 O O . ARG B 1 11 ? 20.25 11.789 7.738 1 96.06 11 ARG B O 1
ATOM 1612 N N . ARG B 1 12 ? 22.25 10.797 7.648 1 96.19 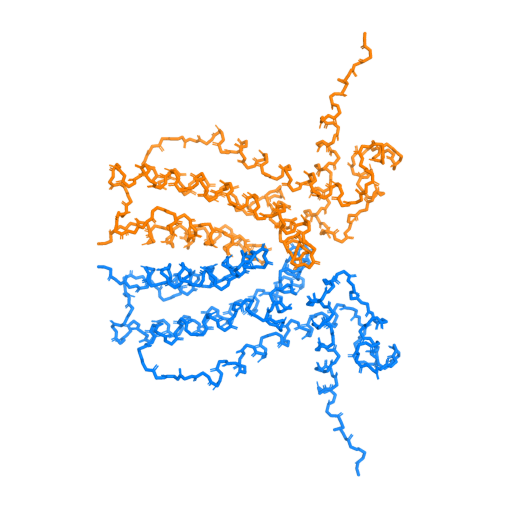12 ARG B N 1
ATOM 1613 C CA . ARG B 1 12 ? 21.703 9.484 7.984 1 96.19 12 ARG B CA 1
ATOM 1614 C C . ARG B 1 12 ? 21.156 9.469 9.398 1 96.19 12 ARG B C 1
ATOM 1616 O O . ARG B 1 12 ? 20.078 8.914 9.641 1 96.19 12 ARG B O 1
ATOM 1623 N N . GLU B 1 13 ? 21.844 10.039 10.25 1 96.19 13 GLU B N 1
ATOM 1624 C CA . GLU B 1 13 ? 21.406 10.109 11.641 1 96.19 13 GLU B CA 1
ATOM 1625 C C . GLU B 1 13 ? 20.094 10.867 11.766 1 96.19 13 GLU B C 1
ATOM 1627 O O . GLU B 1 13 ? 19.188 10.445 12.484 1 96.19 13 GLU B O 1
ATOM 1632 N N . ILE B 1 14 ? 20 11.969 11.094 1 97.5 14 ILE B N 1
ATOM 1633 C CA . ILE B 1 14 ? 18.812 12.805 11.117 1 97.5 14 ILE B CA 1
ATOM 1634 C C . ILE B 1 14 ? 17.641 12.055 10.484 1 97.5 14 ILE B C 1
ATOM 1636 O O . ILE B 1 14 ? 16.547 12.016 11.047 1 97.5 14 ILE B O 1
ATOM 1640 N N . ALA B 1 15 ? 17.891 11.414 9.406 1 97.31 15 ALA B N 1
ATOM 1641 C CA . ALA B 1 15 ? 16.859 10.633 8.75 1 97.31 15 ALA B CA 1
ATOM 1642 C C . ALA B 1 15 ? 16.438 9.445 9.609 1 97.31 15 ALA B C 1
ATOM 1644 O O . ALA B 1 15 ? 15.258 9.07 9.633 1 97.31 15 ALA B O 1
ATOM 1645 N N . GLY B 1 16 ? 17.406 8.852 10.258 1 97.44 16 GLY B N 1
ATOM 1646 C CA . GLY B 1 16 ? 17.094 7.789 11.203 1 97.44 16 GLY B CA 1
ATOM 1647 C C . GLY B 1 16 ? 16.188 8.242 12.32 1 97.44 16 GLY B C 1
ATOM 1648 O O . GLY B 1 16 ? 15.289 7.5 12.734 1 97.44 16 GLY B O 1
ATOM 1649 N N . ALA B 1 17 ? 16.438 9.438 12.789 1 97.69 17 ALA B N 1
ATOM 1650 C CA . ALA B 1 17 ? 15.562 10.023 13.812 1 97.69 17 ALA B CA 1
ATOM 1651 C C . ALA B 1 17 ? 14.141 10.188 13.289 1 97.69 17 ALA B C 1
ATOM 1653 O O . ALA B 1 17 ? 13.172 9.891 14.008 1 97.69 17 ALA B O 1
ATOM 1654 N N . LEU B 1 18 ? 14.039 10.664 12.078 1 97.5 18 LEU B N 1
ATOM 1655 C CA . LEU B 1 18 ? 12.727 10.766 11.445 1 97.5 18 LEU B CA 1
ATOM 1656 C C . LEU B 1 18 ? 12.023 9.414 11.438 1 97.5 18 LEU B C 1
ATOM 1658 O O . LEU B 1 18 ? 10.852 9.32 11.805 1 97.5 18 LEU B O 1
ATOM 1662 N N . LEU B 1 19 ? 12.719 8.391 11.07 1 97 19 LEU B N 1
ATOM 1663 C CA . LEU B 1 19 ? 12.125 7.059 10.984 1 97 19 LEU B CA 1
ATOM 1664 C C . LEU B 1 19 ? 11.688 6.57 12.359 1 97 19 LEU B C 1
ATOM 1666 O O . LEU B 1 19 ? 10.641 5.938 12.5 1 97 19 LEU B O 1
ATOM 1670 N N . ARG B 1 20 ? 12.438 6.883 13.352 1 96.5 20 ARG B N 1
ATOM 1671 C CA . ARG B 1 20 ? 12.062 6.496 14.711 1 96.5 20 ARG B CA 1
ATOM 1672 C C . ARG B 1 20 ? 10.781 7.199 15.148 1 96.5 20 ARG B C 1
ATOM 1674 O O . ARG B 1 20 ? 9.914 6.586 15.773 1 96.5 20 ARG B O 1
ATOM 1681 N N . ILE B 1 21 ? 10.648 8.438 14.797 1 96.44 21 ILE B N 1
ATOM 1682 C CA . ILE B 1 21 ? 9.438 9.18 15.117 1 96.44 21 ILE B CA 1
ATOM 1683 C C . ILE B 1 21 ? 8.25 8.57 14.383 1 96.44 21 ILE B C 1
ATOM 1685 O O . ILE B 1 21 ? 7.191 8.352 14.984 1 96.44 21 ILE B O 1
ATOM 1689 N N . VAL B 1 22 ? 8.469 8.25 13.141 1 94.56 22 VAL B N 1
ATOM 1690 C CA . VAL B 1 22 ? 7.398 7.691 12.312 1 94.56 22 VAL B CA 1
ATOM 1691 C C . VAL B 1 22 ? 6.949 6.352 12.891 1 94.56 22 VAL B C 1
ATOM 1693 O O . VAL B 1 22 ? 5.75 6.062 12.945 1 94.56 22 VAL B O 1
ATOM 1696 N N . ALA B 1 23 ? 7.875 5.574 13.367 1 92.81 23 ALA B N 1
ATOM 1697 C CA . ALA B 1 23 ? 7.562 4.262 13.93 1 92.81 23 ALA B CA 1
ATOM 1698 C C . ALA B 1 23 ? 6.656 4.391 15.156 1 92.81 23 ALA B C 1
ATOM 1700 O O . ALA B 1 23 ? 5.742 3.588 15.344 1 92.81 23 ALA B O 1
ATOM 1701 N N . ARG B 1 24 ? 6.828 5.43 15.867 1 92.19 24 ARG B N 1
ATOM 1702 C CA . ARG B 1 24 ? 6.16 5.562 17.156 1 92.19 24 ARG B CA 1
ATOM 1703 C C . ARG B 1 24 ? 4.895 6.406 17.031 1 92.19 24 ARG B C 1
ATOM 1705 O O . ARG B 1 24 ? 3.877 6.102 17.656 1 92.19 24 ARG B O 1
ATOM 1712 N N . GLU B 1 25 ? 5.035 7.477 16.156 1 93 25 GLU B N 1
ATOM 1713 C CA . GLU B 1 25 ? 4.004 8.508 16.219 1 93 25 GLU B CA 1
ATOM 1714 C C . GLU B 1 25 ? 3.391 8.758 14.844 1 93 25 GLU B C 1
ATOM 1716 O O . GLU B 1 25 ? 2.387 9.461 14.719 1 93 25 GLU B O 1
ATOM 1721 N N . GLY B 1 26 ? 3.936 8.203 13.875 1 91.25 26 GLY B N 1
ATOM 1722 C CA . GLY B 1 26 ? 3.422 8.406 12.523 1 91.25 26 GLY B CA 1
ATOM 1723 C C . GLY B 1 26 ? 4.047 9.586 11.82 1 91.25 26 GLY B C 1
ATOM 1724 O O . GLY B 1 26 ? 4.816 10.344 12.414 1 91.25 26 GLY B O 1
ATOM 1725 N N . VAL B 1 27 ? 3.773 9.766 10.562 1 89.62 27 VAL B N 1
ATOM 1726 C CA . VAL B 1 27 ? 4.414 10.75 9.703 1 89.62 27 VAL B CA 1
ATOM 1727 C C . VAL B 1 27 ? 3.967 12.156 10.109 1 89.62 27 VAL B C 1
ATOM 1729 O O . VAL B 1 27 ? 4.723 13.117 9.961 1 89.62 27 VAL B O 1
ATOM 1732 N N . GLU B 1 28 ? 2.799 12.227 10.648 1 85.94 28 GLU B N 1
ATOM 1733 C CA . GLU B 1 28 ? 2.242 13.523 11.016 1 85.94 28 GLU B CA 1
ATOM 1734 C C . GLU B 1 28 ? 3.021 14.156 12.164 1 85.94 28 GLU B C 1
ATOM 1736 O O . GLU B 1 28 ? 2.957 15.375 12.367 1 85.94 28 GLU B O 1
ATOM 1741 N N . ALA B 1 29 ? 3.75 13.422 12.852 1 92.25 29 ALA B N 1
ATOM 1742 C CA . ALA B 1 29 ? 4.488 13.898 14.016 1 92.25 29 ALA B CA 1
ATOM 1743 C C . ALA B 1 29 ? 5.855 14.445 13.617 1 92.25 29 ALA B C 1
ATOM 1745 O O . ALA B 1 29 ? 6.578 14.992 14.453 1 92.25 29 ALA B O 1
ATOM 1746 N N . VAL B 1 30 ? 6.156 14.32 12.383 1 93.69 30 VAL B N 1
ATOM 1747 C CA . VAL B 1 30 ? 7.488 14.711 11.93 1 93.69 30 VAL B CA 1
ATOM 1748 C C . VAL B 1 30 ? 7.527 16.219 11.664 1 93.69 30 VAL B C 1
ATOM 1750 O O . VAL B 1 30 ? 6.699 16.734 10.914 1 93.69 30 VAL B O 1
ATOM 1753 N N . SER B 1 31 ? 8.359 16.875 12.281 1 94.38 31 SER B N 1
ATOM 1754 C CA . SER B 1 31 ? 8.727 18.281 12.07 1 94.38 31 SER B CA 1
ATOM 1755 C C . SER B 1 31 ? 10.227 18.484 12.266 1 94.38 31 SER B C 1
ATOM 1757 O O . SER B 1 31 ? 10.914 17.609 12.789 1 94.38 31 SER B O 1
ATOM 1759 N N . VAL B 1 32 ? 10.68 19.594 11.773 1 94.62 32 VAL B N 1
ATOM 1760 C CA . VAL B 1 32 ? 12.086 19.906 12 1 94.62 32 VAL B CA 1
ATOM 1761 C C . VAL B 1 32 ? 12.391 19.875 13.5 1 94.62 32 VAL B C 1
ATOM 1763 O O . VAL B 1 32 ? 13.406 19.312 13.922 1 94.62 32 VAL B O 1
ATOM 1766 N N . ARG B 1 33 ? 11.5 20.391 14.281 1 96.06 33 ARG B N 1
ATOM 1767 C CA . ARG B 1 33 ? 11.688 20.453 15.727 1 96.06 33 ARG B CA 1
ATOM 1768 C C . ARG B 1 33 ? 11.703 19.047 16.328 1 96.06 33 ARG B C 1
ATOM 1770 O O . ARG B 1 33 ? 12.594 18.719 17.109 1 96.06 33 ARG B O 1
ATOM 1777 N N . SER B 1 34 ? 10.727 18.203 16.016 1 97.19 34 SER B N 1
ATOM 1778 C CA . SER B 1 34 ? 10.656 16.875 16.594 1 97.19 34 SER B CA 1
ATOM 1779 C C . SER B 1 34 ? 11.867 16.031 16.172 1 97.19 34 SER B C 1
ATOM 1781 O O . SER B 1 34 ? 12.398 15.266 16.969 1 97.19 34 SER B O 1
ATOM 1783 N N . VAL B 1 35 ? 12.305 16.172 14.922 1 97.94 35 VAL B N 1
ATOM 1784 C CA . VAL B 1 35 ? 13.453 15.438 14.422 1 97.94 35 VAL B CA 1
ATOM 1785 C C . VAL B 1 35 ? 14.719 15.898 15.133 1 97.94 35 VAL B C 1
ATOM 1787 O O . VAL B 1 35 ? 15.57 15.086 15.5 1 97.94 35 VAL B O 1
ATOM 1790 N N . ALA B 1 36 ? 14.812 17.203 15.289 1 97.56 36 ALA B N 1
ATOM 1791 C CA . ALA B 1 36 ? 15.961 17.766 16 1 97.56 36 ALA B CA 1
ATOM 1792 C C . ALA B 1 36 ? 16.062 17.188 17.406 1 97.56 36 ALA B C 1
ATOM 1794 O O . ALA B 1 36 ? 17.125 16.719 17.812 1 97.56 36 ALA B O 1
ATOM 1795 N N . VAL B 1 37 ? 14.992 17.172 18.125 1 97.94 37 VAL B N 1
ATOM 1796 C CA . VAL B 1 37 ? 14.938 16.656 19.484 1 97.94 37 VAL B CA 1
ATOM 1797 C C . VAL B 1 37 ? 15.312 15.18 19.5 1 97.94 37 VAL B C 1
ATOM 1799 O O . VAL B 1 37 ? 16.141 14.742 20.297 1 97.94 37 VAL B O 1
ATOM 1802 N N . GLU B 1 38 ? 14.812 14.422 18.609 1 97.5 38 GLU B N 1
ATOM 1803 C CA . GLU B 1 38 ? 15.062 12.984 18.531 1 97.5 38 GLU B CA 1
ATOM 1804 C C . GLU B 1 38 ? 16.531 12.703 18.203 1 97.5 38 GLU B C 1
ATOM 1806 O O . GLU B 1 38 ? 17.094 11.719 18.688 1 97.5 38 GLU B O 1
ATOM 1811 N N . ALA B 1 39 ? 17.125 13.547 17.406 1 97.25 39 ALA B N 1
ATOM 1812 C CA . ALA B 1 39 ? 18.5 13.352 16.938 1 97.25 39 ALA B CA 1
ATOM 1813 C C . ALA B 1 39 ? 19.5 13.953 17.922 1 97.25 39 ALA B C 1
ATOM 1815 O O . ALA B 1 39 ? 20.703 13.82 17.734 1 97.25 39 ALA B O 1
ATOM 1816 N N . GLY B 1 40 ? 18.984 14.695 18.922 1 97.5 40 GLY B N 1
ATOM 1817 C CA . GLY B 1 40 ? 19.891 15.359 19.844 1 97.5 40 GLY B CA 1
ATOM 1818 C C . GLY B 1 40 ? 20.609 16.547 19.234 1 97.5 40 GLY B C 1
ATOM 1819 O O . GLY B 1 40 ? 21.781 16.781 19.531 1 97.5 40 GLY B O 1
ATOM 1820 N N . LEU B 1 41 ? 19.938 17.156 18.344 1 97.06 41 LEU B N 1
ATOM 1821 C CA . LEU B 1 41 ? 20.5 18.312 17.656 1 97.06 41 LEU B CA 1
ATOM 1822 C C . LEU B 1 41 ? 19.609 19.547 17.859 1 97.06 41 LEU B C 1
ATOM 1824 O O . LEU B 1 41 ? 18.5 19.438 18.359 1 97.06 41 LEU B O 1
ATOM 1828 N N . SER B 1 42 ? 20.141 20.703 17.469 1 95.88 42 SER B N 1
ATOM 1829 C CA . SER B 1 42 ? 19.312 21.906 17.391 1 95.88 42 SER B CA 1
ATOM 1830 C C . SER B 1 42 ? 18.531 21.953 16.078 1 95.88 42 SER B C 1
ATOM 1832 O O . SER B 1 42 ? 18.938 21.328 15.086 1 95.88 42 SER B O 1
ATOM 1834 N N . ALA B 1 43 ? 17.438 22.688 16.078 1 95.06 43 ALA B N 1
ATOM 1835 C CA . ALA B 1 43 ? 16.672 22.891 14.859 1 95.06 43 ALA B CA 1
ATOM 1836 C C . ALA B 1 43 ? 17.547 23.5 13.758 1 95.06 43 ALA B C 1
ATOM 1838 O O . ALA B 1 43 ? 17.422 23.125 12.586 1 95.06 43 ALA B O 1
ATOM 1839 N N . GLY B 1 44 ? 18.391 24.391 14.133 1 94.81 44 GLY B N 1
ATOM 1840 C CA . GLY B 1 44 ? 19.297 25.016 13.18 1 94.81 44 GLY B CA 1
ATOM 1841 C C . GLY B 1 44 ? 20.266 24.031 12.547 1 94.81 44 GLY B C 1
ATOM 1842 O O . GLY B 1 44 ? 20.562 24.125 11.352 1 94.81 44 GLY B O 1
ATOM 1843 N N . ALA B 1 45 ? 20.75 23.156 13.289 1 94.69 45 ALA B N 1
ATOM 1844 C CA . ALA B 1 45 ? 21.656 22.125 12.773 1 94.69 45 ALA B CA 1
ATOM 1845 C C . ALA B 1 45 ? 20.953 21.25 11.734 1 94.69 45 ALA B C 1
ATOM 1847 O O . ALA B 1 45 ? 21.531 20.938 10.688 1 94.69 45 ALA B O 1
ATOM 1848 N N . VAL B 1 46 ? 19.719 20.828 12.008 1 96.62 46 VAL B N 1
ATOM 1849 C CA . VAL B 1 46 ? 18.953 20.016 11.07 1 96.62 46 VAL B CA 1
ATOM 1850 C C . VAL B 1 46 ? 18.75 20.797 9.766 1 96.62 46 VAL B C 1
ATOM 1852 O O . VAL B 1 46 ? 18.891 20.234 8.68 1 96.62 46 VAL B O 1
ATOM 1855 N N . GLN B 1 47 ? 18.547 22.031 9.891 1 95.56 47 GLN B N 1
ATOM 1856 C CA . GLN B 1 47 ? 18.281 22.875 8.727 1 95.56 47 GLN B CA 1
ATOM 1857 C C . GLN B 1 47 ? 19.516 23.031 7.863 1 95.56 47 GLN B C 1
ATOM 1859 O O . GLN B 1 47 ? 19.422 23.25 6.652 1 95.56 47 GLN B O 1
ATOM 1864 N N . LYS B 1 48 ? 20.672 22.922 8.484 1 95.5 48 LYS B N 1
ATOM 1865 C CA . LYS B 1 48 ? 21.922 22.984 7.734 1 95.5 48 LYS B CA 1
ATOM 1866 C C . LYS B 1 48 ? 22.062 21.797 6.797 1 95.5 48 LYS B C 1
ATOM 1868 O O . LYS B 1 48 ? 22.656 21.906 5.723 1 95.5 48 LYS B O 1
ATOM 1873 N N . TYR B 1 49 ? 21.438 20.734 7.172 1 96.06 49 TYR B N 1
ATOM 1874 C CA . TYR B 1 49 ? 21.594 19.5 6.402 1 96.06 49 TYR B CA 1
ATOM 1875 C C . TYR B 1 49 ? 20.406 19.266 5.473 1 96.06 49 TYR B C 1
ATOM 1877 O O . TYR B 1 49 ? 20.547 18.609 4.445 1 96.06 49 TYR B O 1
ATOM 1885 N N . PHE B 1 50 ? 19.266 19.766 5.867 1 96.56 50 PHE B N 1
ATOM 1886 C CA . PHE B 1 50 ? 18.062 19.641 5.062 1 96.56 50 PHE B CA 1
ATOM 1887 C C . PHE B 1 50 ? 17.344 20.969 4.961 1 96.56 50 PHE B C 1
ATOM 1889 O O . PHE B 1 50 ? 16.828 21.469 5.961 1 96.56 50 PHE B O 1
ATOM 1896 N N . SER B 1 51 ? 17.203 21.359 3.73 1 93.12 51 SER B N 1
ATOM 1897 C CA . SER B 1 51 ? 16.641 22.688 3.496 1 93.12 51 SER B CA 1
ATOM 1898 C C . SER B 1 51 ? 15.133 22.688 3.68 1 93.12 51 SER B C 1
ATOM 1900 O O . SER B 1 51 ? 14.547 23.719 4.031 1 93.12 51 SER B O 1
ATOM 1902 N N . THR B 1 52 ? 14.531 21.5 3.373 1 91.75 52 THR B N 1
ATOM 1903 C CA . THR B 1 52 ? 13.078 21.422 3.49 1 91.75 52 THR B CA 1
ATOM 1904 C C . THR B 1 52 ? 12.672 20.094 4.117 1 91.75 52 THR B C 1
ATOM 1906 O O . THR B 1 52 ? 13.453 19.141 4.129 1 91.75 52 THR B O 1
ATOM 1909 N N . LYS B 1 53 ? 11.484 20.062 4.621 1 89.31 53 LYS B N 1
ATOM 1910 C CA . LYS B 1 53 ? 10.898 18.828 5.125 1 89.31 53 LYS B CA 1
ATOM 1911 C C . LYS B 1 53 ? 10.836 17.766 4.031 1 89.31 53 LYS B C 1
ATOM 1913 O O . LYS B 1 53 ? 11.062 16.578 4.293 1 89.31 53 LYS B O 1
ATOM 1918 N N . GLU B 1 54 ? 10.648 18.188 2.846 1 88.25 54 GLU B N 1
ATOM 1919 C CA . GLU B 1 54 ? 10.586 17.281 1.7 1 88.25 54 GLU B CA 1
ATOM 1920 C C . GLU B 1 54 ? 11.938 16.625 1.44 1 88.25 54 GLU B C 1
ATOM 1922 O O . GLU B 1 54 ? 12.016 15.43 1.168 1 88.25 54 GLU B O 1
ATOM 1927 N N . ASP B 1 55 ? 12.906 17.406 1.533 1 93.31 55 ASP B N 1
ATOM 1928 C CA . ASP B 1 55 ? 14.258 16.875 1.363 1 93.31 55 ASP B CA 1
ATOM 1929 C C . ASP B 1 55 ? 14.562 15.812 2.414 1 93.31 55 ASP B C 1
ATOM 1931 O O . ASP B 1 55 ? 15.188 14.789 2.109 1 93.31 55 ASP B O 1
ATOM 1935 N N . LEU B 1 56 ? 14.172 16.141 3.588 1 94.75 56 LEU B N 1
ATOM 1936 C CA . LEU B 1 56 ? 14.375 15.211 4.691 1 94.75 56 LEU B CA 1
ATOM 1937 C C . LEU B 1 56 ? 13.625 13.906 4.445 1 94.75 56 LEU B C 1
ATOM 1939 O O . LEU B 1 56 ? 14.188 12.82 4.602 1 94.75 56 LEU B O 1
ATOM 1943 N N . PHE B 1 57 ? 12.438 13.961 3.988 1 92.06 57 PHE B N 1
ATOM 1944 C CA . PHE B 1 57 ? 11.625 12.781 3.727 1 92.06 57 PHE B CA 1
ATOM 1945 C C . PHE B 1 57 ? 12.195 11.977 2.561 1 92.06 57 PHE B C 1
ATOM 1947 O O . PHE B 1 57 ? 12.234 10.75 2.607 1 92.06 57 PHE B O 1
ATOM 1954 N N . ARG B 1 58 ? 12.602 12.633 1.57 1 92.44 58 ARG B N 1
ATOM 1955 C CA . ARG B 1 58 ? 13.203 11.945 0.429 1 92.44 58 ARG B CA 1
ATOM 1956 C C . ARG B 1 58 ? 14.445 11.164 0.849 1 92.44 58 ARG B C 1
ATOM 1958 O O . ARG B 1 58 ? 14.633 10.016 0.437 1 92.44 58 ARG B O 1
ATOM 1965 N N . PHE B 1 59 ? 15.195 11.812 1.635 1 95.31 59 PHE B N 1
ATOM 1966 C CA . PHE B 1 59 ? 16.406 11.133 2.109 1 95.31 59 PHE B CA 1
ATOM 1967 C C . PHE B 1 59 ? 16.031 9.953 3.006 1 95.31 59 PHE B C 1
ATOM 1969 O O . PHE B 1 59 ? 16.688 8.914 2.963 1 95.31 59 PHE B O 1
ATOM 1976 N N . ALA B 1 60 ? 15.031 10.117 3.838 1 95.69 60 ALA B N 1
ATOM 1977 C CA . ALA B 1 60 ? 14.562 9.016 4.68 1 95.69 60 ALA B CA 1
ATOM 1978 C C . ALA B 1 60 ? 14.117 7.828 3.834 1 95.69 60 ALA B C 1
ATOM 1980 O O . ALA B 1 60 ? 14.391 6.676 4.176 1 95.69 60 ALA B O 1
ATOM 1981 N N . LEU B 1 61 ? 13.461 8.086 2.762 1 93.56 61 LEU B N 1
ATOM 1982 C CA . LEU B 1 61 ? 13.039 7.023 1.851 1 93.56 61 LEU B CA 1
ATOM 1983 C C . LEU B 1 61 ? 14.25 6.305 1.264 1 93.56 61 LEU B C 1
ATOM 1985 O O . LEU B 1 61 ? 14.273 5.074 1.197 1 93.56 61 LEU B O 1
ATOM 1989 N N . ASP B 1 62 ? 15.219 7.066 0.858 1 93.38 62 ASP B N 1
ATOM 1990 C CA . ASP B 1 62 ? 16.453 6.473 0.369 1 93.38 62 ASP B CA 1
ATOM 1991 C C . ASP B 1 62 ? 17.109 5.59 1.437 1 93.38 62 ASP B C 1
ATOM 1993 O O . ASP B 1 62 ? 17.641 4.52 1.131 1 93.38 62 ASP B O 1
ATOM 1997 N N . LEU B 1 63 ? 17.047 6.102 2.594 1 95.38 63 LEU B N 1
ATOM 1998 C CA . LEU B 1 63 ? 17.641 5.383 3.715 1 95.38 63 LEU B CA 1
ATOM 1999 C C . LEU B 1 63 ? 16.938 4.043 3.938 1 95.38 63 LEU B C 1
ATOM 2001 O O . LEU B 1 63 ? 17.594 3.059 4.309 1 95.38 63 LEU B O 1
ATOM 2005 N N . THR B 1 64 ? 15.641 3.975 3.732 1 95.12 64 THR B N 1
ATOM 2006 C CA . THR B 1 64 ? 14.93 2.707 3.863 1 95.12 64 THR B CA 1
ATOM 2007 C C . THR B 1 64 ? 15.461 1.685 2.863 1 95.12 64 THR B C 1
ATOM 2009 O O . THR B 1 64 ? 15.586 0.501 3.184 1 95.12 64 THR B O 1
ATOM 2012 N N . SER B 1 65 ? 15.766 2.092 1.623 1 92.38 65 SER B N 1
ATOM 2013 C CA . SER B 1 65 ? 16.359 1.21 0.623 1 92.38 65 SER B CA 1
ATOM 2014 C C . SER B 1 65 ? 17.734 0.706 1.071 1 92.38 65 SER B C 1
ATOM 2016 O O . SER B 1 65 ? 18.047 -0.47 0.888 1 92.38 65 SER B O 1
ATOM 2018 N N . GLU B 1 66 ? 18.453 1.608 1.673 1 93.5 66 GLU B N 1
ATOM 2019 C CA . GLU B 1 66 ? 19.781 1.238 2.172 1 93.5 66 GLU B CA 1
ATOM 2020 C C . GLU B 1 66 ? 19.672 0.192 3.279 1 93.5 66 GLU B C 1
ATOM 2022 O O . GLU B 1 66 ? 20.453 -0.76 3.314 1 93.5 66 GLU B O 1
ATOM 2027 N N . PHE B 1 67 ? 18.781 0.436 4.18 1 94.94 67 PHE B N 1
ATOM 2028 C CA . PHE B 1 67 ? 18.594 -0.51 5.273 1 94.94 67 PHE B CA 1
ATOM 2029 C C . PHE B 1 67 ? 18.219 -1.886 4.734 1 94.94 67 PHE B C 1
ATOM 2031 O O . PHE B 1 67 ? 18.719 -2.904 5.211 1 94.94 67 PHE B O 1
ATOM 2038 N N . LEU B 1 68 ? 17.375 -1.958 3.746 1 93.88 68 LEU B N 1
ATOM 2039 C CA . LEU B 1 68 ? 16.984 -3.229 3.154 1 93.88 68 LEU B CA 1
ATOM 2040 C C . LEU B 1 68 ? 18.172 -3.92 2.49 1 93.88 68 LEU B C 1
ATOM 2042 O O . LEU B 1 68 ? 18.359 -5.125 2.668 1 93.88 68 LEU B O 1
ATOM 2046 N N . GLU B 1 69 ? 18.922 -3.154 1.766 1 92.5 69 GLU B N 1
ATOM 2047 C CA . GLU B 1 69 ? 20.109 -3.701 1.114 1 92.5 69 GLU B CA 1
ATOM 2048 C C . GLU B 1 69 ? 21.094 -4.266 2.139 1 92.5 69 GLU B C 1
ATOM 2050 O O . GLU B 1 69 ? 21.688 -5.324 1.918 1 92.5 69 GLU B O 1
ATOM 2055 N N . GLN B 1 70 ? 21.219 -3.578 3.234 1 94.75 70 GLN B N 1
ATOM 2056 C CA . GLN B 1 70 ? 22.109 -4.039 4.297 1 94.75 70 GLN B CA 1
ATOM 2057 C C . GLN B 1 70 ? 21.609 -5.359 4.891 1 94.75 70 GLN B C 1
ATOM 2059 O O . GLN B 1 70 ? 22.406 -6.262 5.148 1 94.75 70 GLN B O 1
ATOM 2064 N N . ARG B 1 71 ? 20.328 -5.461 5.105 1 95.19 71 ARG B N 1
ATOM 2065 C CA . ARG B 1 71 ? 19.766 -6.715 5.605 1 95.19 71 ARG B CA 1
ATOM 2066 C C . ARG B 1 71 ? 19.984 -7.844 4.605 1 95.19 71 ARG B C 1
ATOM 2068 O O . ARG B 1 71 ? 20.281 -8.977 4.992 1 95.19 71 ARG B O 1
ATOM 2075 N N . TRP B 1 72 ? 19.844 -7.543 3.32 1 92.62 72 TRP B N 1
ATOM 2076 C CA . TRP B 1 72 ? 20.016 -8.539 2.268 1 92.62 72 TRP B CA 1
ATOM 2077 C C . TRP B 1 72 ? 21.453 -9.031 2.221 1 92.62 72 TRP B C 1
ATOM 2079 O O . TRP B 1 72 ? 21.719 -10.211 1.95 1 92.62 72 TRP B O 1
ATOM 2089 N N . GLU B 1 73 ? 22.422 -8.172 2.539 1 92.56 73 GLU B N 1
ATOM 2090 C CA . GLU B 1 73 ? 23.828 -8.5 2.477 1 92.56 73 GLU B CA 1
ATOM 2091 C C . GLU B 1 73 ? 24.219 -9.523 3.547 1 92.56 73 GLU B C 1
ATOM 2093 O O . GLU B 1 73 ? 25.172 -10.281 3.381 1 92.56 73 GLU B O 1
ATOM 2098 N N . THR B 1 74 ? 23.5 -9.578 4.59 1 92.81 74 THR B N 1
ATOM 2099 C CA . THR B 1 74 ? 23.859 -10.422 5.719 1 92.81 74 THR B CA 1
ATOM 2100 C C . THR B 1 74 ? 23.062 -11.727 5.703 1 92.81 74 THR B C 1
ATOM 2102 O O . THR B 1 74 ? 23.25 -12.578 6.574 1 92.81 74 THR B O 1
ATOM 2105 N N . LEU B 1 75 ? 22.234 -11.844 4.738 1 92.56 75 LEU B N 1
ATOM 2106 C CA . LEU B 1 75 ? 21.375 -13.016 4.703 1 92.56 75 LEU B CA 1
ATOM 2107 C C . LEU B 1 75 ? 22.141 -14.258 4.277 1 92.56 75 LEU B C 1
ATOM 2109 O O . LEU B 1 75 ? 23.031 -14.18 3.434 1 92.56 75 LEU B O 1
ATOM 2113 N N . ASP B 1 76 ? 21.766 -15.359 4.898 1 90.81 76 ASP B N 1
ATOM 2114 C CA . ASP B 1 76 ? 22.25 -16.656 4.449 1 90.81 76 ASP B CA 1
ATOM 2115 C C . ASP B 1 76 ? 21.844 -16.938 3.002 1 90.81 76 ASP B C 1
ATOM 2117 O O . ASP B 1 76 ? 20.656 -16.938 2.682 1 90.81 76 ASP B O 1
ATOM 2121 N N . ARG B 1 77 ? 22.766 -17.141 2.164 1 87.88 77 ARG B N 1
ATOM 2122 C CA . ARG B 1 77 ? 22.5 -17.297 0.74 1 87.88 77 ARG B CA 1
ATOM 2123 C C . ARG B 1 77 ? 22.484 -18.781 0.351 1 87.88 77 ARG B C 1
ATOM 2125 O O . ARG B 1 77 ? 22.484 -19.109 -0.836 1 87.88 77 ARG B O 1
ATOM 2132 N N . SER B 1 78 ? 22.469 -19.609 1.295 1 89.19 78 SER B N 1
ATOM 2133 C CA . SER B 1 78 ? 22.453 -21.031 1.02 1 89.19 78 SER B CA 1
ATOM 2134 C C . SER B 1 78 ? 21.078 -21.5 0.577 1 89.19 78 SER B C 1
ATOM 2136 O O . SER B 1 78 ? 20.078 -20.812 0.804 1 89.19 78 SER B O 1
ATOM 2138 N N . GLY B 1 79 ? 20.984 -22.656 -0.162 1 87.06 79 GLY B N 1
ATOM 2139 C CA . GLY B 1 79 ? 19.734 -23.234 -0.603 1 87.06 79 GLY B CA 1
ATOM 2140 C C . GLY B 1 79 ? 19.359 -22.844 -2.023 1 87.06 79 GLY B C 1
ATOM 2141 O O . GLY B 1 79 ? 20.188 -22.281 -2.75 1 87.06 79 GLY B O 1
ATOM 2142 N N . ASP B 1 80 ? 18.125 -23.188 -2.42 1 86.88 80 ASP B N 1
ATOM 2143 C CA . ASP B 1 80 ? 17.703 -22.859 -3.781 1 86.88 80 ASP B CA 1
ATOM 2144 C C . ASP B 1 80 ? 17.25 -21.406 -3.887 1 86.88 80 ASP B C 1
ATOM 2146 O O . ASP B 1 80 ? 17.062 -20.734 -2.869 1 86.88 80 ASP B O 1
ATOM 2150 N N . LEU B 1 81 ? 17.203 -20.922 -5.059 1 89 81 LEU B N 1
ATOM 2151 C CA . LEU B 1 81 ? 16.969 -19.516 -5.348 1 89 81 LEU B CA 1
ATOM 2152 C C . LEU B 1 81 ? 15.578 -19.094 -4.895 1 89 81 LEU B C 1
ATOM 2154 O O . LEU B 1 81 ? 15.367 -17.938 -4.531 1 89 81 LEU B O 1
ATOM 2158 N N . LEU B 1 82 ? 14.664 -20.031 -4.828 1 88.88 82 LEU B N 1
ATOM 2159 C CA . LEU B 1 82 ? 13.328 -19.719 -4.34 1 88.88 82 LEU B CA 1
ATOM 2160 C C . LEU B 1 82 ? 13.344 -19.453 -2.838 1 88.88 82 LEU B C 1
ATOM 2162 O O . LEU B 1 82 ? 12.734 -18.484 -2.365 1 88.88 82 LEU B O 1
ATOM 2166 N N . ASP B 1 83 ? 14.047 -20.25 -2.1 1 90.12 83 ASP B N 1
ATOM 2167 C CA . ASP B 1 83 ? 14.195 -20.047 -0.662 1 90.12 83 ASP B CA 1
ATOM 2168 C C . ASP B 1 83 ? 14.875 -18.719 -0.365 1 90.12 83 ASP B C 1
ATOM 2170 O O . ASP B 1 83 ? 14.484 -18 0.562 1 90.12 83 ASP B O 1
ATOM 2174 N N . LEU B 1 84 ? 15.859 -18.469 -1.136 1 91.56 84 LEU B N 1
ATOM 2175 C CA . LEU B 1 84 ? 16.562 -17.203 -0.97 1 91.56 84 LEU B CA 1
ATOM 2176 C C . LEU B 1 84 ? 15.641 -16.016 -1.254 1 91.56 84 LEU B C 1
ATOM 2178 O O . LEU B 1 84 ? 15.633 -15.047 -0.504 1 91.56 84 LEU B O 1
ATOM 2182 N N . LEU B 1 85 ? 14.852 -16.078 -2.283 1 92.94 85 LEU B N 1
ATOM 2183 C CA . LEU B 1 85 ? 13.914 -15.016 -2.617 1 92.94 85 LEU B CA 1
ATOM 2184 C C . LEU B 1 85 ? 12.93 -14.781 -1.476 1 92.94 85 LEU B C 1
ATOM 2186 O O . LEU B 1 85 ? 12.641 -13.633 -1.125 1 92.94 85 LEU B O 1
ATOM 2190 N N . LEU B 1 86 ? 12.477 -15.844 -0.889 1 93.81 86 LEU B N 1
ATOM 2191 C CA . LEU B 1 86 ? 11.531 -15.734 0.215 1 93.81 86 LEU B CA 1
ATOM 2192 C C . LEU B 1 86 ? 12.18 -15.07 1.425 1 93.81 86 LEU B C 1
ATOM 2194 O O . LEU B 1 86 ? 11.547 -14.25 2.104 1 93.81 86 LEU B O 1
ATOM 2198 N N . ARG B 1 87 ? 13.43 -15.375 1.66 1 94.81 87 ARG B N 1
ATOM 2199 C CA . ARG B 1 87 ? 14.148 -14.719 2.748 1 94.81 87 ARG B CA 1
ATOM 2200 C C . ARG B 1 87 ? 14.312 -13.227 2.475 1 94.81 87 ARG B C 1
ATOM 2202 O O . ARG B 1 87 ? 14.164 -12.398 3.377 1 94.81 87 ARG B O 1
ATOM 2209 N N . LEU B 1 88 ? 14.648 -12.922 1.247 1 93.88 88 LEU B N 1
ATOM 2210 C CA . LEU B 1 88 ? 14.812 -11.523 0.85 1 93.88 88 LEU B CA 1
ATOM 2211 C C . LEU B 1 88 ? 13.508 -10.758 1.036 1 93.88 88 LEU B C 1
ATOM 2213 O O . LEU B 1 88 ? 13.5 -9.672 1.618 1 93.88 88 LEU B O 1
ATOM 2217 N N . VAL B 1 89 ? 12.367 -11.336 0.615 1 96.19 89 VAL B N 1
ATOM 2218 C CA . VAL B 1 89 ? 11.055 -10.711 0.731 1 96.19 89 VAL B CA 1
ATOM 2219 C C . VAL B 1 89 ? 10.695 -10.539 2.205 1 96.19 89 VAL B C 1
ATOM 2221 O O . VAL B 1 89 ? 10.164 -9.5 2.604 1 96.19 89 VAL B O 1
ATOM 2224 N N . THR B 1 90 ? 11.023 -11.516 3.021 1 96.44 90 THR B N 1
ATOM 2225 C CA . THR B 1 90 ? 10.703 -11.484 4.445 1 96.44 90 THR B CA 1
ATOM 2226 C C . THR B 1 90 ? 11.398 -10.32 5.133 1 96.44 90 THR B C 1
ATOM 2228 O O . THR B 1 90 ? 10.844 -9.703 6.043 1 96.44 90 THR B O 1
ATOM 2231 N N . GLU B 1 91 ? 12.547 -9.914 4.648 1 96 91 GLU B N 1
ATOM 2232 C CA . GLU B 1 91 ? 13.312 -8.82 5.242 1 96 91 GLU B CA 1
ATOM 2233 C C . GLU B 1 91 ? 12.641 -7.477 4.992 1 96 91 GLU B C 1
ATOM 2235 O O . GLU B 1 91 ? 12.99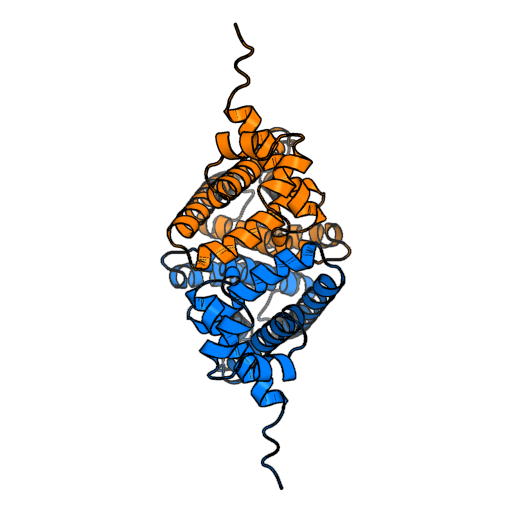2 -6.477 5.625 1 96 91 GLU B O 1
ATOM 2240 N N . ALA B 1 92 ? 11.742 -7.461 4.086 1 96.31 92 ALA B N 1
ATOM 2241 C CA . ALA B 1 92 ? 11.047 -6.219 3.764 1 96.31 92 ALA B CA 1
ATOM 2242 C C . ALA B 1 92 ? 9.734 -6.102 4.547 1 96.31 92 ALA B C 1
ATOM 2244 O O . ALA B 1 92 ? 9.047 -5.082 4.473 1 96.31 92 ALA B O 1
ATOM 2245 N N . MET B 1 93 ? 9.352 -7.16 5.316 1 98.25 93 MET B N 1
ATOM 2246 C CA . MET B 1 93 ? 8.086 -7.16 6.051 1 98.25 93 MET B CA 1
ATOM 2247 C C . MET B 1 93 ? 8.219 -6.395 7.363 1 98.25 93 MET B C 1
ATOM 2249 O O . MET B 1 93 ? 9.273 -6.441 8.008 1 98.25 93 MET B O 1
ATOM 2253 N N . PRO B 1 94 ? 7.195 -5.648 7.754 1 97.69 94 PRO B N 1
ATOM 2254 C CA . PRO B 1 94 ? 7.238 -4.805 8.953 1 97.69 94 PRO B CA 1
ATOM 2255 C C . PRO B 1 94 ? 7.137 -5.609 10.242 1 97.69 94 PRO B C 1
ATOM 2257 O O . PRO B 1 94 ? 6.176 -5.445 11.008 1 97.69 94 PRO B O 1
ATOM 2260 N N . LEU B 1 95 ? 8.172 -6.355 10.586 1 97.19 95 LEU B N 1
ATOM 2261 C CA . LEU B 1 95 ? 8.109 -7.324 11.672 1 97.19 95 LEU B CA 1
ATOM 2262 C C . LEU B 1 95 ? 8.883 -6.828 12.891 1 97.19 95 LEU B C 1
ATOM 2264 O O . LEU B 1 95 ? 8.961 -7.52 13.906 1 97.19 95 LEU B O 1
ATOM 2268 N N . ASP B 1 96 ? 9.492 -5.676 12.805 1 95.5 96 ASP B N 1
ATOM 2269 C CA . ASP B 1 96 ? 10.094 -4.973 13.938 1 95.5 96 ASP B CA 1
ATOM 2270 C C . ASP B 1 96 ? 9.953 -3.461 13.773 1 95.5 96 ASP B C 1
ATOM 2272 O O . ASP B 1 96 ? 9.406 -2.982 12.781 1 95.5 96 ASP B O 1
ATOM 2276 N N . GLU B 1 97 ? 10.43 -2.754 14.727 1 94.19 97 GLU B N 1
ATOM 2277 C CA . GLU B 1 97 ? 10.164 -1.318 14.789 1 94.19 97 GLU B CA 1
ATOM 2278 C C . GLU B 1 97 ? 10.766 -0.598 13.586 1 94.19 97 GLU B C 1
ATOM 2280 O O . GLU B 1 97 ? 10.109 0.249 12.977 1 94.19 97 GLU B O 1
ATOM 2285 N N . GLN B 1 98 ? 11.945 -0.937 13.219 1 94.88 98 GLN B N 1
ATOM 2286 C CA . GLN B 1 98 ? 12.625 -0.3 12.094 1 94.88 98 GLN B CA 1
ATOM 2287 C C . GLN B 1 98 ? 11.898 -0.593 10.781 1 94.88 98 GLN B C 1
ATOM 2289 O O . GLN B 1 98 ? 11.625 0.32 10 1 94.88 98 GLN B O 1
ATOM 2294 N N . ARG B 1 99 ? 11.586 -1.835 10.562 1 97 99 ARG B N 1
ATOM 2295 C CA . ARG B 1 99 ? 10.93 -2.223 9.32 1 97 99 ARG B CA 1
ATOM 2296 C C . ARG B 1 99 ? 9.516 -1.659 9.258 1 97 99 ARG B C 1
ATOM 2298 O O . ARG B 1 99 ? 9.039 -1.298 8.18 1 97 99 ARG B O 1
ATOM 2305 N N . ARG B 1 100 ? 8.922 -1.603 10.367 1 96.31 100 ARG B N 1
ATOM 2306 C CA . ARG B 1 100 ? 7.617 -0.953 10.414 1 96.31 100 ARG B CA 1
ATOM 2307 C C . ARG B 1 100 ? 7.719 0.506 9.977 1 96.31 100 ARG B C 1
ATOM 2309 O O . ARG B 1 100 ? 6.914 0.974 9.172 1 96.31 100 ARG B O 1
ATOM 2316 N N . ALA B 1 101 ? 8.68 1.224 10.523 1 96.56 101 ALA B N 1
ATOM 2317 C CA . ALA B 1 101 ? 8.883 2.617 10.133 1 96.56 101 ALA B CA 1
ATOM 2318 C C . ALA B 1 101 ? 9.102 2.746 8.633 1 96.56 101 ALA B C 1
ATOM 2320 O O . ALA B 1 101 ? 8.586 3.672 8 1 96.56 101 ALA B O 1
ATOM 2321 N N . GLU B 1 102 ? 9.844 1.807 8.094 1 96.62 102 GLU B N 1
ATOM 2322 C CA . GLU B 1 102 ? 10.141 1.821 6.664 1 96.62 102 GLU B CA 1
ATOM 2323 C C . GLU B 1 102 ? 8.867 1.694 5.836 1 96.62 102 GLU B C 1
ATOM 2325 O O . GLU B 1 102 ? 8.633 2.486 4.918 1 96.62 102 GLU B O 1
ATOM 2330 N N . VAL B 1 103 ? 8.023 0.753 6.191 1 96.69 103 VAL B N 1
ATOM 2331 C CA . VAL B 1 103 ? 6.797 0.516 5.434 1 96.69 103 VAL B CA 1
ATOM 2332 C C . VAL B 1 103 ? 5.84 1.69 5.617 1 96.69 103 VAL B C 1
ATOM 2334 O O . VAL B 1 103 ? 5.168 2.107 4.668 1 96.69 103 VAL B O 1
ATOM 2337 N N . ILE B 1 104 ? 5.789 2.271 6.797 1 95.69 104 ILE B N 1
ATOM 2338 C CA . ILE B 1 104 ? 4.922 3.416 7.059 1 95.69 104 ILE B CA 1
ATOM 2339 C C . ILE B 1 104 ? 5.34 4.59 6.18 1 95.69 104 ILE B C 1
ATOM 2341 O O . ILE B 1 104 ? 4.5 5.211 5.52 1 95.69 104 ILE B O 1
ATOM 2345 N N . VAL B 1 105 ? 6.633 4.914 6.125 1 93.94 105 VAL B N 1
ATOM 2346 C CA . VAL B 1 105 ? 7.129 6.055 5.363 1 93.94 105 VAL B CA 1
ATOM 2347 C C . VAL B 1 105 ? 6.887 5.828 3.871 1 93.94 105 VAL B C 1
ATOM 2349 O O . VAL B 1 105 ? 6.516 6.754 3.146 1 93.94 105 VAL B O 1
ATOM 2352 N N . ILE B 1 106 ? 7.059 4.598 3.43 1 93.56 106 ILE B N 1
ATOM 2353 C CA . ILE B 1 106 ? 6.859 4.277 2.02 1 93.56 106 ILE B CA 1
ATOM 2354 C C . ILE B 1 106 ? 5.395 4.484 1.643 1 93.56 106 ILE B C 1
ATOM 2356 O O . ILE B 1 106 ? 5.09 5.113 0.625 1 93.56 106 ILE B O 1
ATOM 2360 N N . ASN B 1 107 ? 4.477 4.02 2.459 1 92.81 107 ASN B N 1
ATOM 2361 C CA . ASN B 1 107 ? 3.051 4.199 2.203 1 92.81 107 ASN B CA 1
ATOM 2362 C C . ASN B 1 107 ? 2.666 5.676 2.182 1 92.81 107 ASN B C 1
ATOM 2364 O O . ASN B 1 107 ? 1.974 6.125 1.269 1 92.81 107 ASN B O 1
ATOM 2368 N N . ALA B 1 108 ? 3.137 6.375 3.188 1 90.06 108 ALA B N 1
ATOM 2369 C CA . ALA B 1 108 ? 2.814 7.797 3.299 1 90.06 108 ALA B CA 1
ATOM 2370 C C . ALA B 1 108 ? 3.369 8.578 2.111 1 90.06 108 ALA B C 1
ATOM 2372 O O . ALA B 1 108 ? 2.684 9.438 1.556 1 90.06 108 ALA B O 1
ATOM 2373 N N . PHE B 1 109 ? 4.555 8.242 1.72 1 90 109 PHE B N 1
ATOM 2374 C CA . PHE B 1 109 ? 5.18 8.953 0.606 1 90 109 PHE B CA 1
ATOM 2375 C C . PHE B 1 109 ? 4.516 8.57 -0.713 1 90 109 PHE B C 1
ATOM 2377 O O . PHE B 1 109 ? 4.363 9.414 -1.601 1 90 109 PHE B O 1
A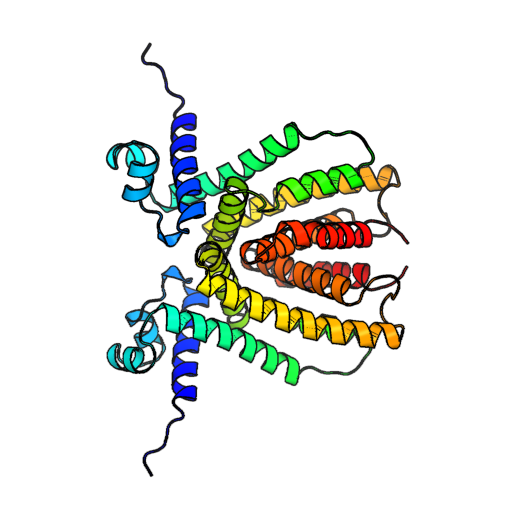TOM 2384 N N . THR B 1 110 ? 4.133 7.32 -0.851 1 93 110 THR B N 1
ATOM 2385 C CA . THR B 1 110 ? 3.434 6.887 -2.055 1 93 110 THR B CA 1
ATOM 2386 C C . THR B 1 110 ? 2.115 7.637 -2.213 1 93 110 THR B C 1
ATOM 2388 O O . THR B 1 110 ? 1.785 8.102 -3.309 1 93 110 THR B O 1
ATOM 2391 N N . ALA B 1 111 ? 1.414 7.789 -1.159 1 91.69 111 ALA B N 1
ATOM 2392 C CA . ALA B 1 111 ? 0.164 8.547 -1.185 1 91.69 111 ALA B CA 1
ATOM 2393 C C . ALA B 1 111 ? 0.406 9.992 -1.608 1 91.69 111 ALA B C 1
ATOM 2395 O O . ALA B 1 111 ? -0.338 10.539 -2.426 1 91.69 111 ALA B O 1
ATOM 2396 N N . ARG B 1 112 ? 1.457 10.57 -1.109 1 89.38 112 ARG B N 1
ATOM 2397 C CA . ARG B 1 112 ? 1.788 11.953 -1.443 1 89.38 112 ARG B CA 1
ATOM 2398 C C . ARG B 1 112 ? 2.266 12.062 -2.887 1 89.38 112 ARG B C 1
ATOM 2400 O O . ARG B 1 112 ? 1.906 13.008 -3.592 1 89.38 112 ARG B O 1
ATOM 2407 N N . ALA B 1 113 ? 3.049 11.133 -3.279 1 92.44 113 ALA B N 1
ATOM 2408 C CA . ALA B 1 113 ? 3.646 11.125 -4.613 1 92.44 113 ALA B CA 1
ATOM 2409 C C . ALA B 1 113 ? 2.574 11.023 -5.695 1 92.44 113 ALA B C 1
ATOM 2411 O O . ALA B 1 113 ? 2.789 11.445 -6.832 1 92.44 113 ALA B O 1
ATOM 2412 N N . ALA B 1 114 ? 1.42 10.508 -5.305 1 92 114 ALA B N 1
ATOM 2413 C CA . ALA B 1 114 ? 0.339 10.305 -6.262 1 92 114 ALA B CA 1
ATOM 2414 C C . ALA B 1 114 ? -0.1 11.633 -6.883 1 92 114 ALA B C 1
ATOM 2416 O O . ALA B 1 114 ? -0.622 11.656 -8 1 92 114 ALA B O 1
ATOM 2417 N N . VAL B 1 115 ? 0.191 12.805 -6.188 1 91.56 115 VAL B N 1
ATOM 2418 C CA . VAL B 1 115 ? -0.297 14.086 -6.684 1 91.56 115 VAL B CA 1
ATOM 2419 C C . VAL B 1 115 ? 0.871 15.055 -6.848 1 91.56 115 VAL B C 1
ATOM 2421 O O . VAL B 1 115 ? 0.672 16.266 -6.918 1 91.56 115 VAL B O 1
ATOM 2424 N N . ARG B 1 116 ? 2.041 14.531 -6.797 1 91.44 116 ARG B N 1
ATOM 2425 C CA . ARG B 1 116 ? 3.254 15.32 -6.984 1 91.44 116 ARG B CA 1
ATOM 2426 C C . ARG B 1 116 ? 4.191 14.656 -7.992 1 91.44 116 ARG B C 1
ATOM 2428 O O . ARG B 1 116 ? 4.949 13.75 -7.637 1 91.44 116 ARG B O 1
ATOM 2435 N N . PRO B 1 117 ? 4.301 15.164 -9.109 1 89.12 117 PRO B N 1
ATOM 2436 C CA . PRO B 1 117 ? 5.016 14.477 -10.188 1 89.12 117 PRO B CA 1
ATOM 2437 C C . PRO B 1 117 ? 6.477 14.195 -9.836 1 89.12 117 PRO B C 1
ATOM 2439 O O . PRO B 1 117 ? 6.992 13.117 -10.141 1 89.12 117 PRO B O 1
ATOM 2442 N N . SER B 1 118 ? 7.102 15.141 -9.211 1 87 118 SER B N 1
ATOM 2443 C CA . SER B 1 118 ? 8.508 14.93 -8.891 1 87 118 SER B CA 1
ATOM 2444 C C . SER B 1 118 ? 8.688 13.812 -7.871 1 87 118 SER B C 1
ATOM 2446 O O . SER B 1 118 ? 9.641 13.031 -7.953 1 87 118 SER B O 1
ATOM 2448 N N . TRP B 1 119 ? 7.793 13.68 -6.957 1 88.5 119 TRP B N 1
ATOM 2449 C CA . TRP B 1 119 ? 7.84 12.602 -5.973 1 88.5 119 TRP B CA 1
ATOM 2450 C C . TRP B 1 119 ? 7.461 11.273 -6.609 1 88.5 119 TRP B C 1
ATOM 2452 O O . TRP B 1 119 ? 8.055 10.234 -6.293 1 88.5 119 TRP B O 1
ATOM 2462 N N . ALA B 1 120 ? 6.539 11.352 -7.52 1 92.5 120 ALA B N 1
ATOM 2463 C CA . ALA B 1 120 ? 6.113 10.141 -8.219 1 92.5 120 ALA B CA 1
ATOM 2464 C C . ALA B 1 120 ? 7.27 9.523 -9 1 92.5 120 ALA B C 1
ATOM 2466 O O . ALA B 1 120 ? 7.445 8.305 -9 1 92.5 120 ALA B O 1
ATOM 2467 N N . GLU B 1 121 ? 8.047 10.344 -9.609 1 91.69 121 GLU B N 1
ATOM 2468 C CA . GLU B 1 121 ? 9.203 9.867 -10.359 1 91.69 121 GLU B CA 1
ATOM 2469 C C . GLU B 1 121 ? 10.211 9.172 -9.445 1 91.69 121 GLU B C 1
ATOM 2471 O O . GLU B 1 121 ? 10.789 8.148 -9.812 1 91.69 121 GLU B O 1
ATOM 2476 N N . PHE B 1 122 ? 10.328 9.758 -8.297 1 88.31 122 PHE B N 1
ATOM 2477 C CA . PHE B 1 122 ? 11.25 9.188 -7.32 1 88.31 122 PHE B CA 1
ATOM 2478 C C . PHE B 1 122 ? 10.789 7.801 -6.887 1 88.31 122 PHE B C 1
ATOM 2480 O O . PHE B 1 122 ? 11.586 6.859 -6.863 1 88.31 122 PHE B O 1
ATOM 2487 N N . ILE B 1 123 ? 9.555 7.633 -6.625 1 91.69 123 ILE B N 1
ATOM 2488 C CA . ILE B 1 123 ? 8.984 6.359 -6.203 1 91.69 123 ILE B CA 1
ATOM 2489 C C . ILE B 1 123 ? 9.062 5.355 -7.352 1 91.69 123 ILE B C 1
ATOM 2491 O O . ILE B 1 123 ? 9.477 4.211 -7.156 1 91.69 123 ILE B O 1
ATOM 2495 N N . ARG B 1 124 ? 8.773 5.793 -8.531 1 92.31 124 ARG B N 1
ATOM 2496 C CA . ARG B 1 124 ? 8.781 4.926 -9.703 1 92.31 124 ARG B CA 1
ATOM 2497 C C . ARG B 1 124 ? 10.18 4.383 -9.969 1 92.31 124 ARG B C 1
ATOM 2499 O O . ARG B 1 124 ? 10.344 3.191 -10.242 1 92.31 124 ARG B O 1
ATOM 2506 N N . THR B 1 125 ? 11.094 5.215 -9.844 1 91.06 125 THR B N 1
ATOM 2507 C CA . THR B 1 125 ? 12.469 4.805 -10.094 1 91.06 125 THR B CA 1
ATOM 2508 C C . THR B 1 125 ? 12.914 3.75 -9.086 1 91.06 125 THR B C 1
ATOM 2510 O O . THR B 1 125 ? 13.578 2.777 -9.445 1 91.06 125 THR B O 1
ATOM 2513 N N . GLY B 1 126 ? 12.578 3.957 -7.836 1 89.5 126 GLY B N 1
ATOM 2514 C CA . GLY B 1 126 ? 12.875 2.965 -6.816 1 89.5 126 GLY B CA 1
ATOM 2515 C C . GLY B 1 126 ? 12.234 1.616 -7.09 1 89.5 126 GLY B C 1
ATOM 2516 O O . GLY B 1 126 ? 12.891 0.578 -6.961 1 89.5 126 GLY B O 1
ATOM 2517 N N . TYR B 1 127 ? 11.031 1.641 -7.512 1 90.5 127 TYR B N 1
ATOM 2518 C CA . TYR B 1 127 ? 10.328 0.405 -7.844 1 90.5 127 TYR B CA 1
ATOM 2519 C C . TYR B 1 127 ? 10.961 -0.279 -9.047 1 90.5 127 TYR B C 1
ATOM 2521 O O . TYR B 1 127 ? 11.141 -1.5 -9.055 1 90.5 127 TYR B O 1
ATOM 2529 N N . ASP B 1 128 ? 11.258 0.528 -10.031 1 92.38 128 ASP B N 1
ATOM 2530 C CA . ASP B 1 128 ? 11.859 -0.021 -11.234 1 92.38 128 ASP B CA 1
ATOM 2531 C C . ASP B 1 128 ? 13.18 -0.722 -10.922 1 92.38 128 ASP B C 1
ATOM 2533 O O . ASP B 1 128 ? 13.477 -1.784 -11.477 1 92.38 128 ASP B O 1
ATOM 2537 N N . GLU B 1 129 ? 13.914 -0.157 -10.047 1 91.56 129 GLU B N 1
ATOM 2538 C CA . GLU B 1 129 ? 15.172 -0.767 -9.641 1 91.56 129 GLU B CA 1
ATOM 2539 C C . GLU B 1 129 ? 14.938 -2.098 -8.93 1 91.56 129 GLU B C 1
ATOM 2541 O O . GLU B 1 129 ? 15.609 -3.088 -9.219 1 91.56 129 GLU B O 1
ATOM 2546 N N . LEU B 1 130 ? 14.031 -2.119 -8.055 1 91.56 130 LEU B N 1
ATOM 2547 C CA . LEU B 1 130 ? 13.703 -3.346 -7.34 1 91.56 130 LEU B CA 1
ATOM 2548 C C . LEU B 1 130 ? 13.172 -4.406 -8.297 1 91.56 130 LEU B C 1
ATOM 2550 O O . LEU B 1 130 ? 13.508 -5.586 -8.172 1 91.56 130 LEU B O 1
ATOM 2554 N N . ALA B 1 131 ? 12.375 -3.961 -9.219 1 93.94 131 ALA B N 1
ATOM 2555 C CA . ALA B 1 131 ? 11.82 -4.875 -10.219 1 93.94 131 ALA B CA 1
ATOM 2556 C C . ALA B 1 131 ? 12.93 -5.488 -11.07 1 93.94 131 ALA B C 1
ATOM 2558 O O . ALA B 1 131 ? 12.898 -6.68 -11.375 1 93.94 131 ALA B O 1
ATOM 2559 N N . GLU B 1 132 ? 13.852 -4.688 -11.375 1 94.62 132 GLU B N 1
ATOM 2560 C CA . GLU B 1 132 ? 14.977 -5.176 -12.172 1 94.62 132 GLU B CA 1
ATOM 2561 C C . GLU B 1 132 ? 15.789 -6.215 -11.406 1 94.62 132 GLU B C 1
ATOM 2563 O O . GLU B 1 132 ? 16.125 -7.27 -11.945 1 94.62 132 GLU B O 1
ATOM 2568 N N . ILE B 1 133 ? 16.078 -5.941 -10.203 1 91.06 133 ILE B N 1
ATOM 2569 C CA . ILE B 1 133 ? 16.828 -6.863 -9.359 1 91.06 133 ILE B CA 1
ATOM 2570 C C . ILE B 1 133 ? 16.062 -8.164 -9.195 1 91.06 133 ILE B C 1
ATOM 2572 O O . ILE B 1 133 ? 16.625 -9.25 -9.344 1 91.06 133 ILE B O 1
ATOM 2576 N N . THR B 1 134 ? 14.805 -8.07 -8.938 1 94.44 134 THR B N 1
ATOM 2577 C CA . THR B 1 134 ? 13.961 -9.25 -8.742 1 94.44 134 THR B CA 1
ATOM 2578 C C . THR B 1 134 ? 13.859 -10.055 -10.039 1 94.44 134 THR B C 1
ATOM 2580 O O . THR B 1 134 ? 13.898 -11.281 -10.008 1 94.44 134 THR B O 1
ATOM 2583 N N . THR B 1 135 ? 13.742 -9.328 -11.133 1 96.19 135 THR B N 1
ATOM 2584 C CA . THR B 1 135 ? 13.695 -9.977 -12.438 1 96.19 135 THR B CA 1
ATOM 2585 C C . THR B 1 135 ? 14.953 -10.797 -12.688 1 96.19 135 THR B C 1
ATOM 2587 O O . THR B 1 135 ? 14.883 -11.938 -13.148 1 96.19 135 THR B O 1
ATOM 2590 N N . GLN B 1 136 ? 16.031 -10.242 -12.367 1 94.38 136 GLN B N 1
ATOM 2591 C CA . GLN B 1 136 ? 17.297 -10.945 -12.555 1 94.38 136 GLN B CA 1
ATOM 2592 C C . GLN B 1 136 ? 17.359 -12.211 -11.703 1 94.38 136 GLN B C 1
ATOM 2594 O O . GLN B 1 136 ? 17.781 -13.266 -12.18 1 94.38 136 GLN B O 1
ATOM 2599 N N . TYR B 1 137 ? 16.938 -12.078 -10.516 1 92.25 137 TYR B N 1
ATOM 2600 C CA . TYR B 1 137 ? 16.906 -13.234 -9.617 1 92.25 137 TYR B CA 1
ATOM 2601 C C . TYR B 1 137 ? 16 -14.328 -10.164 1 92.25 137 TYR B C 1
ATOM 2603 O O . TYR B 1 137 ? 16.391 -15.508 -10.18 1 92.25 137 TYR B O 1
ATOM 2611 N N . ILE B 1 138 ? 14.883 -14 -10.602 1 95.44 138 ILE B N 1
ATOM 2612 C CA . ILE B 1 138 ? 13.906 -14.961 -11.094 1 95.44 138 ILE B CA 1
ATOM 2613 C C . ILE B 1 138 ? 14.406 -15.586 -12.391 1 95.44 138 ILE B C 1
ATOM 2615 O O . ILE B 1 138 ? 14.25 -16.797 -12.609 1 95.44 138 ILE B O 1
ATOM 2619 N N . SER B 1 139 ? 15.023 -14.75 -13.219 1 96.44 139 SER B N 1
ATOM 2620 C CA . SER B 1 139 ? 15.602 -15.266 -14.453 1 96.44 139 SER B CA 1
ATOM 2621 C C . SER B 1 139 ? 16.641 -16.344 -14.172 1 96.44 139 SER B C 1
ATOM 2623 O O . SER B 1 139 ? 16.672 -17.391 -14.828 1 96.44 139 SER B O 1
ATOM 2625 N N . GLU B 1 140 ? 17.469 -16.094 -13.242 1 94.44 140 GLU B N 1
ATOM 2626 C CA . GLU B 1 140 ? 18.469 -17.078 -12.836 1 94.44 140 GLU B CA 1
ATOM 2627 C C . GLU B 1 140 ? 17.812 -18.344 -12.289 1 94.44 140 GLU B C 1
ATOM 2629 O O . GLU B 1 140 ? 18.25 -19.453 -12.586 1 94.44 140 GLU B O 1
ATOM 2634 N N . ALA B 1 141 ? 16.844 -18.188 -11.484 1 94.06 141 ALA B N 1
ATOM 2635 C CA . ALA B 1 141 ? 16.125 -19.312 -10.906 1 94.06 141 ALA B CA 1
ATOM 2636 C C . ALA B 1 141 ? 15.43 -20.125 -11.992 1 94.06 141 ALA B C 1
ATOM 2638 O O . ALA B 1 141 ? 15.328 -21.359 -11.883 1 94.06 141 ALA B O 1
ATOM 2639 N N . GLN B 1 142 ? 14.883 -19.438 -12.984 1 95 142 GLN B N 1
ATOM 2640 C CA . GLN B 1 142 ? 14.289 -20.125 -14.117 1 95 142 GLN B CA 1
ATOM 2641 C C . GLN B 1 142 ? 15.32 -20.969 -14.859 1 95 142 GLN B C 1
ATOM 2643 O O . GLN B 1 142 ? 15.07 -22.141 -15.172 1 95 142 GLN B O 1
ATOM 2648 N N . SER B 1 143 ? 16.453 -20.375 -15.109 1 95.25 143 SER B N 1
ATOM 2649 C CA . SER B 1 143 ? 17.516 -21.078 -15.805 1 95.25 143 SER B CA 1
ATOM 2650 C C . SER B 1 143 ? 17.969 -22.297 -15.023 1 95.25 143 SER B C 1
ATOM 2652 O O . SER B 1 143 ? 18.375 -23.312 -15.617 1 95.25 143 SER B O 1
ATOM 2654 N N . ALA B 1 144 ? 17.906 -22.281 -13.719 1 92.69 144 ALA B N 1
ATOM 2655 C CA . ALA B 1 144 ? 18.312 -23.375 -12.844 1 92.69 144 ALA B CA 1
ATOM 2656 C C . ALA B 1 144 ? 17.172 -24.375 -12.664 1 92.69 144 ALA B C 1
ATOM 2658 O O . ALA B 1 144 ? 17.359 -25.422 -12.023 1 92.69 144 ALA B O 1
ATOM 2659 N N . GLY B 1 145 ? 15.984 -24.078 -13.148 1 92.5 145 GLY B N 1
ATOM 2660 C CA . GLY B 1 145 ? 14.859 -24.984 -13.086 1 92.5 145 GLY B CA 1
ATOM 2661 C C . GLY B 1 145 ? 14.125 -24.938 -11.758 1 92.5 145 GLY B C 1
ATOM 2662 O O . GLY B 1 145 ? 13.328 -25.828 -11.453 1 92.5 145 GLY B O 1
ATOM 2663 N N . HIS B 1 146 ? 14.352 -23.875 -10.922 1 91.75 146 HIS B N 1
ATOM 2664 C CA . HIS B 1 146 ? 13.742 -23.75 -9.602 1 91.75 146 HIS B CA 1
ATOM 2665 C C . HIS B 1 146 ? 12.414 -23.016 -9.672 1 91.75 146 HIS B C 1
ATOM 2667 O O . HIS B 1 146 ? 11.602 -23.094 -8.75 1 91.75 146 HIS B O 1
ATOM 2673 N N . VAL B 1 147 ? 12.211 -22.297 -10.789 1 93.5 147 VAL B N 1
ATOM 2674 C CA . VAL B 1 147 ? 11.023 -21.484 -10.992 1 93.5 147 VAL B CA 1
ATOM 2675 C C . VAL B 1 147 ? 10.43 -21.75 -12.375 1 93.5 147 VAL B C 1
ATOM 2677 O O . VAL B 1 147 ? 11.164 -22.078 -13.312 1 93.5 147 VAL B O 1
ATOM 2680 N N . ARG B 1 148 ? 9.148 -21.688 -12.461 1 93.69 148 ARG B N 1
ATOM 2681 C CA . ARG B 1 148 ? 8.484 -21.891 -13.742 1 93.69 148 ARG B CA 1
ATOM 2682 C C . ARG B 1 148 ? 9.062 -20.953 -14.805 1 93.69 148 ARG B C 1
ATOM 2684 O O . ARG B 1 148 ? 9.438 -19.812 -14.5 1 93.69 148 ARG B O 1
ATOM 2691 N N . ASP B 1 149 ? 9.023 -21.406 -16.078 1 93.25 149 ASP B N 1
ATOM 2692 C CA . ASP B 1 149 ? 9.617 -20.625 -17.156 1 93.25 149 ASP B CA 1
ATOM 2693 C C . ASP B 1 149 ? 8.609 -20.391 -18.281 1 93.25 149 ASP B C 1
ATOM 2695 O O . ASP B 1 149 ? 8.984 -19.984 -19.375 1 93.25 149 ASP B O 1
ATOM 2699 N N . ASP B 1 150 ? 7.363 -20.625 -18.031 1 93.69 150 ASP B N 1
ATOM 2700 C CA . ASP B 1 150 ? 6.324 -20.391 -19.031 1 93.69 150 ASP B CA 1
ATOM 2701 C C . ASP B 1 150 ? 5.828 -18.953 -19 1 93.69 150 ASP B C 1
ATOM 2703 O O . ASP B 1 150 ? 5.059 -18.531 -19.859 1 93.69 150 ASP B O 1
ATOM 2707 N N . LEU B 1 151 ? 6.324 -18.219 -17.984 1 94.19 151 LEU B N 1
ATOM 2708 C CA . LEU B 1 151 ? 6.027 -16.797 -17.875 1 94.19 151 LEU B CA 1
ATOM 2709 C C . LEU B 1 151 ? 7.312 -15.969 -17.859 1 94.19 151 LEU B C 1
ATOM 2711 O O . LEU B 1 151 ? 8.352 -16.453 -17.406 1 94.19 151 LEU B O 1
ATOM 2715 N N . ALA B 1 152 ? 7.172 -14.758 -18.328 1 95.75 152 ALA B N 1
ATOM 2716 C CA . ALA B 1 152 ? 8.344 -13.875 -18.312 1 95.75 152 ALA B CA 1
ATOM 2717 C C . ALA B 1 152 ? 8.805 -13.594 -16.891 1 95.75 152 ALA B C 1
ATOM 2719 O O . ALA B 1 152 ? 7.988 -13.398 -15.992 1 95.75 152 ALA B O 1
ATOM 2720 N N . ALA B 1 153 ? 10.125 -13.562 -16.688 1 96.62 153 ALA B N 1
ATOM 2721 C CA . ALA B 1 153 ? 10.695 -13.258 -15.375 1 96.62 153 ALA B CA 1
ATOM 2722 C C . ALA B 1 153 ? 10.195 -11.914 -14.859 1 96.62 153 ALA B C 1
ATOM 2724 O O . ALA B 1 153 ? 9.961 -11.758 -13.656 1 96.62 153 ALA B O 1
ATOM 2725 N N . SER B 1 154 ? 10.039 -10.938 -15.75 1 96.38 154 SER B N 1
ATOM 2726 C CA . SER B 1 154 ? 9.594 -9.602 -15.359 1 96.38 154 SER B CA 1
ATOM 2727 C C . SER B 1 154 ? 8.164 -9.625 -14.828 1 96.38 154 SER B C 1
ATOM 2729 O O . SER B 1 154 ? 7.84 -8.898 -13.891 1 96.38 154 SER B O 1
ATOM 2731 N N . ASP B 1 155 ? 7.332 -10.453 -15.422 1 94.88 155 ASP B N 1
ATOM 2732 C CA . ASP B 1 155 ? 5.957 -10.578 -14.945 1 94.88 155 ASP B CA 1
ATOM 2733 C C . ASP B 1 155 ? 5.91 -11.195 -13.547 1 94.88 155 ASP B C 1
ATOM 2735 O O . ASP B 1 155 ? 5.164 -10.734 -12.688 1 94.88 155 ASP B O 1
ATOM 2739 N N . LEU B 1 156 ? 6.703 -12.18 -13.406 1 95.75 156 LEU B N 1
ATOM 2740 C CA . LEU B 1 156 ? 6.77 -12.828 -12.102 1 95.75 156 LEU B CA 1
ATOM 2741 C C . LEU B 1 156 ? 7.34 -11.875 -11.055 1 95.75 156 LEU B C 1
ATOM 2743 O O . LEU B 1 156 ? 6.879 -11.859 -9.906 1 95.75 156 LEU B O 1
ATOM 2747 N N . ALA B 1 157 ? 8.328 -11.078 -11.445 1 96.31 157 ALA B N 1
ATOM 2748 C CA . ALA B 1 157 ? 8.922 -10.109 -10.531 1 96.31 157 ALA B CA 1
ATOM 2749 C C . ALA B 1 157 ? 7.891 -9.086 -10.07 1 96.31 157 ALA B C 1
ATOM 2751 O O . ALA B 1 157 ? 7.793 -8.781 -8.883 1 96.31 157 ALA B O 1
ATOM 2752 N N . ASP B 1 158 ? 7.09 -8.57 -10.992 1 95.81 158 ASP B N 1
ATOM 2753 C CA . ASP B 1 158 ? 6.039 -7.617 -10.656 1 95.81 158 ASP B CA 1
ATOM 2754 C C . ASP B 1 158 ? 5.047 -8.219 -9.664 1 95.81 158 ASP B C 1
ATOM 2756 O O . ASP B 1 158 ? 4.633 -7.559 -8.711 1 95.81 158 ASP B O 1
ATOM 2760 N N . ALA B 1 159 ? 4.711 -9.445 -9.906 1 97 159 ALA B N 1
ATOM 2761 C CA . ALA B 1 159 ? 3.746 -10.133 -9.047 1 97 159 ALA B CA 1
ATOM 2762 C C . ALA B 1 159 ? 4.316 -10.352 -7.652 1 97 159 ALA B C 1
ATOM 2764 O O . ALA B 1 159 ? 3.625 -10.141 -6.652 1 97 159 ALA B O 1
ATOM 2765 N N . VAL B 1 160 ? 5.566 -10.742 -7.566 1 97.75 160 VAL B N 1
ATOM 2766 C CA . VAL B 1 160 ? 6.215 -10.969 -6.281 1 97.75 160 VAL B CA 1
ATOM 2767 C C . VAL B 1 160 ? 6.277 -9.664 -5.492 1 97.75 160 VAL B C 1
ATOM 2769 O O . VAL B 1 160 ? 5.969 -9.633 -4.301 1 97.75 160 VAL B O 1
ATOM 2772 N N . LEU B 1 161 ? 6.617 -8.609 -6.164 1 97.06 161 LEU B N 1
ATOM 2773 C CA . LEU B 1 161 ? 6.695 -7.312 -5.508 1 97.06 161 LEU B CA 1
ATOM 2774 C C . LEU B 1 161 ? 5.312 -6.848 -5.059 1 97.06 161 LEU B C 1
ATOM 2776 O O . LEU B 1 161 ? 5.16 -6.305 -3.963 1 97.06 161 LEU B O 1
ATOM 2780 N N . ALA B 1 162 ? 4.371 -7.082 -5.906 1 97.88 162 ALA B N 1
ATOM 2781 C CA . ALA B 1 162 ? 3.006 -6.703 -5.555 1 97.88 162 ALA B CA 1
ATOM 2782 C C . ALA B 1 162 ? 2.52 -7.484 -4.336 1 97.88 162 ALA B C 1
ATOM 2784 O O . ALA B 1 162 ? 1.914 -6.91 -3.426 1 97.88 162 ALA B O 1
ATOM 2785 N N . LEU B 1 163 ? 2.768 -8.75 -4.312 1 98.12 163 LEU B N 1
ATOM 2786 C CA . LEU B 1 163 ? 2.412 -9.562 -3.154 1 98.12 163 LEU B CA 1
ATOM 2787 C C . LEU B 1 163 ? 3.104 -9.047 -1.896 1 98.12 163 LEU B C 1
ATOM 2789 O O . LEU B 1 163 ? 2.471 -8.914 -0.846 1 98.12 163 LEU B O 1
ATOM 2793 N N . SER B 1 164 ? 4.379 -8.789 -2.061 1 97.88 164 SER B N 1
ATOM 2794 C CA . SER B 1 164 ? 5.164 -8.281 -0.942 1 97.88 164 SER B CA 1
ATOM 2795 C C . SER B 1 164 ? 4.562 -6.992 -0.387 1 97.88 164 SER B C 1
ATOM 2797 O O . SER B 1 164 ? 4.344 -6.875 0.82 1 97.88 164 SER B O 1
ATOM 2799 N N . ASP B 1 165 ? 4.277 -6.086 -1.238 1 96.94 165 ASP B N 1
ATOM 2800 C CA . ASP B 1 165 ? 3.717 -4.805 -0.824 1 96.94 165 ASP B CA 1
ATOM 2801 C C . ASP B 1 165 ? 2.338 -4.984 -0.197 1 96.94 165 ASP B C 1
ATOM 2803 O O . ASP B 1 165 ? 2.027 -4.367 0.824 1 96.94 165 ASP B O 1
ATOM 2807 N N . GLY B 1 166 ? 1.53 -5.785 -0.796 1 97.5 166 GLY B N 1
ATOM 2808 C CA . GLY B 1 166 ? 0.196 -6.023 -0.27 1 97.5 166 GLY B CA 1
ATOM 2809 C C . GLY B 1 166 ? 0.203 -6.633 1.119 1 97.5 166 GLY B C 1
ATOM 2810 O O . GLY B 1 166 ? -0.508 -6.168 2.012 1 97.5 166 GLY B O 1
ATOM 2811 N N . PHE B 1 167 ? 1.011 -7.617 1.337 1 97.81 167 PHE B N 1
ATOM 2812 C CA . PHE B 1 167 ? 1.087 -8.25 2.648 1 97.81 167 PHE B CA 1
ATOM 2813 C C . PHE B 1 167 ? 1.721 -7.312 3.668 1 97.81 167 PHE B C 1
ATOM 2815 O O . PHE B 1 167 ? 1.327 -7.297 4.836 1 97.81 167 PHE B O 1
ATOM 2822 N N . ALA B 1 168 ? 2.723 -6.555 3.223 1 97.69 168 ALA B N 1
ATOM 2823 C CA . ALA B 1 168 ? 3.324 -5.586 4.133 1 97.69 168 ALA B CA 1
ATOM 2824 C C . ALA B 1 168 ? 2.283 -4.598 4.648 1 97.69 168 ALA B C 1
ATOM 2826 O O . ALA B 1 168 ? 2.246 -4.289 5.844 1 97.69 168 ALA B O 1
ATOM 2827 N N . ASN B 1 169 ? 1.476 -4.125 3.777 1 95.69 169 ASN B N 1
ATOM 2828 C CA . ASN B 1 169 ? 0.418 -3.195 4.16 1 95.69 169 ASN B CA 1
ATOM 2829 C C . ASN B 1 169 ? -0.574 -3.84 5.125 1 95.69 169 ASN B C 1
ATOM 2831 O O . ASN B 1 169 ? -0.989 -3.215 6.102 1 95.69 169 ASN B O 1
ATOM 2835 N N . ARG B 1 170 ? -0.923 -5.023 4.863 1 95.5 170 ARG B N 1
ATOM 2836 C CA . ARG B 1 170 ? -1.824 -5.734 5.766 1 95.5 170 ARG B CA 1
ATOM 2837 C C . ARG B 1 170 ? -1.193 -5.91 7.141 1 95.5 170 ARG B C 1
ATOM 2839 O O . ARG B 1 170 ? -1.868 -5.762 8.164 1 95.5 170 ARG B O 1
ATOM 2846 N N . MET B 1 171 ? 0.035 -6.191 7.188 1 96.69 171 MET B N 1
ATOM 2847 C CA . MET B 1 171 ? 0.75 -6.441 8.438 1 96.69 171 MET B CA 1
ATOM 2848 C C . MET B 1 171 ? 0.8 -5.184 9.297 1 96.69 171 MET B C 1
ATOM 2850 O O . MET B 1 171 ? 0.817 -5.27 10.523 1 96.69 171 MET B O 1
ATOM 2854 N N . LEU B 1 172 ? 0.784 -4.012 8.688 1 95.19 172 LEU B N 1
ATOM 2855 C CA . LEU B 1 172 ? 0.89 -2.754 9.422 1 95.19 172 LEU B CA 1
ATOM 2856 C C . LEU B 1 172 ? -0.254 -2.609 10.414 1 95.19 172 LEU B C 1
ATOM 2858 O O . LEU B 1 172 ? -0.082 -2.016 11.484 1 95.19 172 LEU B O 1
ATOM 2862 N N . THR B 1 173 ? -1.406 -3.139 10.062 1 93.56 173 THR B N 1
ATOM 2863 C CA . THR B 1 173 ? -2.57 -2.924 10.914 1 93.56 173 THR B CA 1
ATOM 2864 C C . THR B 1 173 ? -3.012 -4.23 11.57 1 93.56 173 THR B C 1
ATOM 2866 O O . THR B 1 173 ? -4.035 -4.273 12.258 1 93.56 173 THR B O 1
ATOM 2869 N N . SER B 1 174 ? -2.279 -5.285 11.32 1 93.94 174 SER B N 1
ATOM 2870 C CA . SER B 1 174 ? -2.602 -6.582 11.906 1 93.94 174 SER B CA 1
ATOM 2871 C C . SER B 1 174 ? -2.195 -6.641 13.375 1 93.94 174 SER B C 1
ATOM 2873 O O . SER B 1 174 ? -1.18 -6.062 13.766 1 93.94 174 SER B O 1
ATOM 2875 N N . ALA B 1 175 ? -2.947 -7.391 14.141 1 90.5 175 ALA B N 1
ATOM 2876 C CA . ALA B 1 175 ? -2.592 -7.625 15.539 1 90.5 175 ALA B CA 1
ATOM 2877 C C . ALA B 1 175 ? -1.433 -8.609 15.648 1 90.5 175 ALA B C 1
ATOM 2879 O O . ALA B 1 175 ? -0.707 -8.617 16.641 1 90.5 175 ALA B O 1
ATOM 2880 N N . THR B 1 176 ? -1.251 -9.445 14.672 1 94.12 176 THR B N 1
ATOM 2881 C CA . THR B 1 176 ? -0.198 -10.453 14.625 1 94.12 176 THR B CA 1
ATOM 2882 C C . THR B 1 176 ? 0.455 -10.5 13.25 1 94.12 176 THR B C 1
ATOM 2884 O O . THR B 1 176 ? 0.286 -11.469 12.508 1 94.12 176 THR B O 1
ATOM 2887 N N . PRO B 1 177 ? 1.267 -9.539 12.984 1 96.06 177 PRO B N 1
ATOM 2888 C CA . PRO B 1 177 ? 1.824 -9.438 11.633 1 96.06 177 PRO B CA 1
ATOM 2889 C C . PRO B 1 177 ? 2.566 -10.695 11.195 1 96.06 177 PRO B C 1
ATOM 2891 O O . PRO B 1 177 ? 2.393 -11.164 10.07 1 96.06 177 PRO B O 1
ATOM 2894 N N . ALA B 1 178 ? 3.322 -11.352 12.094 1 97 178 ALA B N 1
ATOM 2895 C CA . ALA B 1 178 ? 4.137 -12.516 11.75 1 97 178 ALA B CA 1
ATOM 2896 C C . ALA B 1 178 ? 3.258 -13.703 11.352 1 97 178 ALA B C 1
ATOM 2898 O O . ALA B 1 178 ? 3.695 -14.586 10.609 1 97 178 ALA B O 1
ATOM 2899 N N . ALA B 1 179 ? 2.002 -13.68 11.773 1 95.88 179 ALA B N 1
ATOM 2900 C CA . ALA B 1 179 ? 1.073 -14.766 11.484 1 95.88 179 ALA B CA 1
ATOM 2901 C C . ALA B 1 179 ? 0.678 -14.766 10.008 1 95.88 179 ALA B C 1
ATOM 2903 O O . ALA B 1 179 ? 0.128 -15.75 9.508 1 95.88 179 ALA B O 1
ATOM 2904 N N . LEU B 1 180 ? 1.016 -13.703 9.273 1 95.94 180 LEU B N 1
ATOM 2905 C CA . LEU B 1 180 ? 0.652 -13.586 7.863 1 95.94 180 LEU B CA 1
ATOM 2906 C C . LEU B 1 180 ? 1.779 -14.086 6.969 1 95.94 180 LEU B C 1
ATOM 2908 O O . LEU B 1 180 ? 1.6 -14.227 5.754 1 95.94 180 LEU B O 1
ATOM 2912 N N . LEU B 1 181 ? 2.963 -14.414 7.57 1 96.81 181 LEU B N 1
ATOM 2913 C CA . LEU B 1 181 ? 4.137 -14.797 6.789 1 96.81 181 LEU B CA 1
ATOM 2914 C C . LEU B 1 181 ? 3.887 -16.094 6.023 1 96.81 181 LEU B C 1
ATOM 2916 O O . LEU B 1 181 ? 4.23 -16.188 4.848 1 96.81 181 LEU B O 1
ATOM 2920 N N . PRO B 1 182 ? 3.223 -17.078 6.605 1 95.69 182 PRO B N 1
ATOM 2921 C CA . PRO B 1 182 ? 2.988 -18.328 5.855 1 95.69 182 PRO B CA 1
ATOM 2922 C C . PRO B 1 182 ? 2.111 -18.109 4.621 1 95.69 182 PRO B C 1
ATOM 2924 O O . PRO B 1 182 ? 2.355 -18.703 3.574 1 95.69 182 PRO B O 1
ATOM 2927 N N . ALA B 1 183 ? 1.132 -17.234 4.746 1 95.31 183 ALA B N 1
ATOM 2928 C CA . ALA B 1 183 ? 0.271 -16.938 3.602 1 95.31 183 ALA B CA 1
ATOM 2929 C C . ALA B 1 183 ? 1.054 -16.25 2.488 1 95.31 183 ALA B C 1
ATOM 2931 O O . ALA B 1 183 ? 0.859 -16.547 1.308 1 95.31 183 ALA B O 1
ATOM 2932 N N . LEU B 1 184 ? 1.905 -15.305 2.891 1 97.31 184 LEU B N 1
ATOM 2933 C CA . LEU B 1 184 ? 2.775 -14.648 1.921 1 97.31 184 LEU B CA 1
ATOM 2934 C C . LEU B 1 184 ? 3.658 -15.656 1.205 1 97.31 184 LEU B C 1
ATOM 2936 O O . LEU B 1 184 ? 3.74 -15.664 -0.026 1 97.31 184 LEU B O 1
ATOM 2940 N N . GLU B 1 185 ? 4.285 -16.531 1.963 1 96.19 185 GLU B N 1
ATOM 2941 C CA . GLU B 1 185 ? 5.184 -17.531 1.397 1 96.19 185 GLU B CA 1
ATOM 2942 C C . GLU B 1 185 ? 4.434 -18.484 0.466 1 96.19 185 GLU B C 1
ATOM 2944 O O . GLU B 1 185 ? 4.91 -18.797 -0.629 1 96.19 185 GLU B O 1
ATOM 2949 N N . THR B 1 186 ? 3.258 -18.906 0.875 1 94.44 186 THR B N 1
ATOM 2950 C CA . THR B 1 186 ? 2.443 -19.781 0.043 1 94.44 186 THR B CA 1
ATOM 2951 C C . THR B 1 186 ? 2.076 -19.109 -1.27 1 94.44 186 THR B C 1
ATOM 2953 O O . THR B 1 186 ? 2.152 -19.719 -2.338 1 94.44 186 THR B O 1
ATOM 2956 N N . ALA B 1 187 ? 1.726 -17.875 -1.198 1 96.31 187 ALA B N 1
ATOM 2957 C CA . ALA B 1 187 ? 1.34 -17.125 -2.393 1 96.31 187 ALA B CA 1
ATOM 2958 C C . ALA B 1 187 ? 2.502 -17.031 -3.377 1 96.31 187 ALA B C 1
ATOM 2960 O O . ALA B 1 187 ? 2.332 -17.281 -4.574 1 96.31 187 ALA B O 1
ATOM 2961 N N . ILE B 1 188 ? 3.662 -16.703 -2.867 1 96.75 188 ILE B N 1
ATOM 2962 C CA . ILE B 1 188 ? 4.828 -16.531 -3.729 1 96.75 188 ILE B CA 1
ATOM 2963 C C . ILE B 1 188 ? 5.23 -17.875 -4.324 1 96.75 188 ILE B C 1
ATOM 2965 O O . ILE B 1 188 ? 5.504 -17.969 -5.523 1 96.75 188 ILE B O 1
ATOM 2969 N N . ARG B 1 189 ? 5.23 -18.906 -3.547 1 94.69 189 ARG B N 1
ATOM 2970 C CA . ARG B 1 189 ? 5.57 -20.234 -4.051 1 94.69 189 ARG B CA 1
ATOM 2971 C C . ARG B 1 189 ? 4.586 -20.672 -5.125 1 94.69 189 ARG B C 1
ATOM 2973 O O . ARG B 1 189 ? 4.988 -21.234 -6.148 1 94.69 189 ARG B O 1
ATOM 2980 N N . THR B 1 190 ? 3.33 -20.453 -4.863 1 93.25 190 THR B N 1
ATOM 2981 C CA . THR B 1 190 ? 2.305 -20.828 -5.828 1 93.25 190 THR B CA 1
ATOM 2982 C C . THR B 1 190 ? 2.508 -20.109 -7.152 1 93.25 190 THR B C 1
ATOM 2984 O O . THR B 1 190 ? 2.344 -20.688 -8.219 1 93.25 190 THR B O 1
ATOM 2987 N N . LEU B 1 191 ? 2.871 -18.891 -7.09 1 94.25 191 LEU B N 1
ATOM 2988 C CA . LEU B 1 191 ? 3.105 -18.094 -8.289 1 94.25 191 LEU B CA 1
ATOM 2989 C C . LEU B 1 191 ? 4.324 -18.594 -9.055 1 94.25 191 LEU B C 1
ATOM 2991 O O . LEU B 1 191 ? 4.332 -18.594 -10.289 1 94.25 191 LEU B O 1
ATOM 2995 N N . LEU B 1 192 ? 5.336 -19.047 -8.273 1 94.38 192 LEU B N 1
ATOM 2996 C CA . LEU B 1 192 ? 6.641 -19.234 -8.898 1 94.38 192 LEU B CA 1
ATOM 2997 C C . LEU B 1 192 ? 6.848 -20.688 -9.281 1 94.38 192 LEU B C 1
ATOM 2999 O O . LEU B 1 192 ? 7.668 -21 -10.148 1 94.38 192 LEU B O 1
ATOM 3003 N N . ILE B 1 193 ? 6.195 -21.547 -8.602 1 89.38 193 ILE B N 1
ATOM 3004 C CA . ILE B 1 193 ? 6.488 -22.953 -8.867 1 89.38 193 ILE B CA 1
ATOM 3005 C C . ILE B 1 193 ? 5.477 -23.5 -9.859 1 89.38 193 ILE B C 1
ATOM 3007 O O . ILE B 1 193 ? 4.293 -23.156 -9.812 1 89.38 193 ILE B O 1
ATOM 3011 N N . GLN B 1 194 ? 6.059 -24.109 -10.875 1 70.06 194 GLN B N 1
ATOM 3012 C CA . GLN B 1 194 ? 5.316 -24.797 -11.922 1 70.06 194 GLN B CA 1
ATOM 301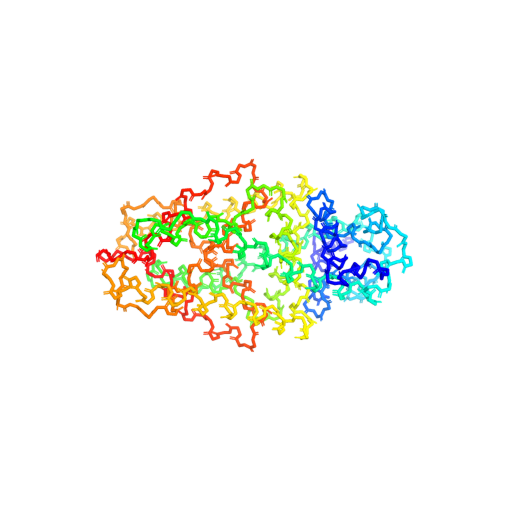3 C C . GLN B 1 194 ? 4.543 -25.984 -11.352 1 70.06 194 GLN B C 1
ATOM 3015 O O . GLN B 1 194 ? 5.055 -26.719 -10.5 1 70.06 194 GLN B O 1
ATOM 3020 N N . ARG B 1 195 ? 3.141 -25.922 -11.367 1 55.62 195 ARG B N 1
ATOM 3021 C CA . ARG B 1 195 ? 2.607 -27.281 -11.289 1 55.62 195 ARG B CA 1
ATOM 3022 C C . ARG B 1 195 ? 2.682 -27.984 -12.641 1 55.62 195 ARG B C 1
ATOM 3024 O O . ARG B 1 195 ? 2.676 -27.328 -13.688 1 55.62 195 ARG B O 1
#

Secondary structure (DSSP, 8-state):
------HHHHHHHHHHHHHHHHHHH-GGG--HHHHHHHHT--HHHHHHH-SSHHHHHHHHHHHHHHHHHHHHHTS---S-HHHHHHHHHHTTS--SHHHHHHHHHHHHHHHHHTT-HHHHHHHHHHHHHHHHHHHHHHHHHHHTTSS--SS-HHHHHHHHHHHHHHHHHHHHH-S-GGGGHHHHHHHHHHHHS--/------HHHHHHHHHHHHHHHHHHH-GGG--HHHHHHHHT--HHHHHHH-SSHHHHHHHHHHHHHHHHHHHHHTS---S-HHHHHHHHHHTTS--SHHHHHHHHHHHHHHHHHTT-HHHHHHHHHHHHHHHHHHHHHHHHHHHTTSS--SS-HHHHHHHHHHHHHHHHHHHHH-S-GGGGHHHHHHHHHHHHS--

Sequence (390 aa):
MPKIVDRTERRREIAGALLRIVAREGVEAVSVRSVAVEAGLSAGAVQKYFSTKEDLFRFALDLTSEFLEQRWETLDRSGDLLDLLLRLVTEAMPLDEQRRAEVIVINAFTARAAVRPSWAEFIRTGYDELAEITTQYISEAQSAGHVRDDLAASDLADAVLALSDGFANRMLTSATPAALLPALETAIRTLLIQRMPKIVDRTERRREIAGALLRIVAREGVEAVSVRSVAVEAGLSAGAVQKYFSTKEDLFRFALDLTSEFLEQRWETLDRSGDLLDLLLRLVTEAMPLDEQRRAEVIVINAFTARAAVRPSWAEFIRTGYDELAEITTQYISEAQSAGHVRDDLAASDLADAVLALSDGFANRMLTSATPAALLPALETAIRTLLIQR

Radius of gyration: 21.97 Å; Cα contacts (8 Å, |Δi|>4): 502; chains: 2; bounding box: 84×55×39 Å

InterPro domains:
  IPR001647 DNA-binding HTH domain, TetR-type [PF00440] (19-58)
  IPR001647 DNA-binding HTH domain, TetR-type [PS50977] (8-68)
  IPR009057 Homedomain-like superfamily [SSF46689] (2-77)
  IPR036271 Tetracyclin repressor-like, C-terminal domain superfamily [SSF48498] (82-189)
  IPR039538 BetI-type transcriptional repressor, C-terminal [PF13977] (84-192)
  IPR050109 HTH-type, TetR-like transcriptional regulator [PTHR30055] (5-187)

pLDDT: mean 92.51, std 8.85, range [36.81, 98.25]

Solvent-accessible surface area (backbone atoms only — not comparable to full-atom values): 20246 Å² total; per-residue (Å²): 126,80,78,74,70,53,67,62,56,54,49,49,47,44,27,50,23,44,38,54,44,30,44,62,59,16,71,84,60,65,42,66,60,53,28,12,58,66,51,73,46,50,51,66,60,48,44,75,77,30,87,41,73,63,54,42,50,53,50,32,54,52,47,43,56,50,52,47,51,54,55,55,70,70,50,78,78,67,79,54,60,61,60,36,49,52,53,53,54,55,67,68,35,49,81,44,65,68,36,33,17,41,52,34,52,49,34,40,47,50,29,48,15,49,52,30,69,74,49,10,52,55,55,41,50,54,50,52,51,51,38,48,55,42,16,51,52,41,44,52,23,28,76,71,66,67,28,47,71,92,54,59,36,59,55,52,22,52,42,50,50,14,34,51,49,17,48,34,57,51,29,50,37,42,94,55,40,75,75,49,48,62,55,53,52,51,45,48,48,49,59,38,41,66,99,123,80,77,75,69,54,69,64,56,54,51,48,48,44,26,50,25,43,38,53,44,31,45,62,60,16,73,85,59,65,42,67,60,53,26,12,60,65,52,72,46,49,52,66,58,49,45,74,75,30,88,40,73,64,54,41,49,54,50,31,53,53,46,43,56,50,52,48,51,54,55,56,70,70,49,79,76,66,78,55,62,61,60,34,49,52,53,54,55,53,67,66,35,50,81,47,65,68,38,33,15,41,52,34,52,50,33,41,46,51,28,48,16,47,50,30,70,73,48,10,50,53,52,42,51,52,49,51,50,52,39,50,54,41,17,53,53,43,43,52,23,28,77,71,66,67,28,48,71,92,54,60,36,58,54,52,22,52,42,49,50,14,34,51,48,17,48,32,59,52,30,50,38,42,95,54,42,74,74,48,49,63,52,53,51,49,45,48,48,50,60,38,40,66,100

Foldseek 3Di:
DPPCPPLVVLLLLLLVLQLLCCLVPNNVPDDLCSSCVSSVHDSVVSCVSPVDPVRSLLVNLVVLVVVLVVVLVPDDPDDALLVSVLVSLVSCAPPDSNSLSNLRSLVVLCVVCVPPVVSVVSNVVVVVVQLVVQLVSLVVNVVVVNWDDPDRSSVLSVVLVVLSSVLNVVLSPDPCSVVCSVVSSVVNCVSTHDD/DPPPPPLVVLLLLLLVLQLLCCLVPNNVPDDLCSSCVSSVHDSVVSCVSPVDPVRSLLVNLVSLVVVLVVVLVPDDPDDALLVSVLVSLVSCAPPDSNSLSNLRSLVVLCVVCVPPVVSVVSNVVVVVVQLVVQLVSLVVNVVVVNWDDPDRSSVLSVVLVVLSSVLNVVLSPDPDSVVCSVVSSVVNCVSTHDD